Protein AF-A0A8S8YGM8-F1 (afdb_monomer)

Sequence (410 aa):
MEEAIEWVLSGGCIVYPTSTLPALGCIPDSNALDRLYEIKGRNSGAPVSLGVVSLSQASEIVHAPDDVNEILDVFPEGSLTIILRAKNEMDSRLGGNKVAVRVVSNRTAKELLSKTGPLTATSANISGQEPLLDCVEAAESLRRTEESIVGVDGVCEGGPPSTLIAWHTVCESPESLSIEVIREGKGKFGGSFVMVEEQDLKQWRDAGHVARRTLEGIKGEIVEGKEWSEVIDSAERFIRRHGGKAAFPVTISVNEMAAHYTSNTELTPPEGFEGEMIFQKGDLVKLDVGVHIKGALGDNALTVEVGNGGEHTEQIRAAREARDAAIEKMHPGTPWHVVGEAAQQASIDAGFEPIRNLSGHKMERWNLHSGVSIPMFACGPNNPGYKGEVEAGGVYAIEPFNTTGKKWDD

Secondary structure (DSSP, 8-state):
-HHHHHHHHTT--EEE--SSS-EEE--S-HHHHHHHHHHHT--TTS---EEES-HHHHTTTEE--THHHHHHHHSPTT-EEEEEEESSPPPGGGTTTEEEEEE---HHHHHHHHHH--EE-EESS-TTSPPPSBHHHHHHHH--TT---EEPS-B---SSPBEEEEETTTSS-TT---EEEEE--BS-------SS-HHHHHHHHHHHHHHHHHHHHHGGG--TT-BHHHHHHHHHHHHHHTT-EESS--EEEETT--S-----TTT-PPTT--S-SB--TT-EEEEEEEEEETTEEEEEEEEEETT--STTHHHHHHHHHHHHHHHHT--TT-BHHHHHHHHHHHHHHTT-EE-TT-EEEEEBTTBS--S-EEESS---TT-SSS-SBPPTT-EEE----EE--PPP--

Radius of gyration: 28.35 Å; Cα contacts (8 Å, |Δi|>4): 888; chains: 1; bounding box: 53×42×87 Å

pLDDT: mean 86.7, std 15.21, range [25.83, 98.31]

Foldseek 3Di:
DVVQLVQQLVLAWEWEEFQAAIFIKHPLDPSSVVVVCVLQVHDLQAAFAKEAQDVVLVVVFFDDDPCVVVVCVLFDAQQAKEWTATPAQGRVNQVGRTGIYTNGDDPLSNVSCVSNGIITGDHLAHPPDDGAFFQQVSQVRSDDPPGHYHGDGDGHPHFWHHFYWYQVLRVDDLADRDTDRPDDTPGPPPDDDPPDDPVLVVQLVLQQVLQVVLCVVLVVVQAFFDAPLVSQVSSQVSQSSSNWHFLDRKAKAKDPGFDDHDDPRPDDDPVPDDDGRGDHQQIWMKIWTWIGHQQNIHTDIAIDGHPPPPPCVLVRVLQVQLLVQLVVQLDAQRALLVSLCSSQVSQVVSQWGWDFPDFKAWGDRNRRHPQATRGVHNCDQPRPRRGDGNHPPIDIDGGTTIDNPDDDPD

Structure (mmCIF, N/CA/C/O backbone):
data_AF-A0A8S8YGM8-F1
#
_entry.id   AF-A0A8S8YGM8-F1
#
loop_
_atom_site.group_PDB
_atom_site.id
_atom_site.type_symbol
_atom_site.label_atom_id
_atom_site.label_alt_id
_atom_site.label_comp_id
_atom_site.label_asym_id
_atom_site.label_entity_id
_atom_site.label_seq_id
_atom_site.pdbx_PDB_ins_code
_atom_site.Cartn_x
_atom_site.Cartn_y
_atom_site.Cartn_z
_atom_site.occupancy
_atom_site.B_iso_or_equiv
_atom_site.auth_seq_id
_atom_site.auth_comp_id
_atom_site.auth_asym_id
_atom_site.auth_atom_id
_atom_site.pdbx_PDB_model_num
ATOM 1 N N . MET A 1 1 ? -0.311 3.018 -44.306 1.00 89.81 1 MET A N 1
ATOM 2 C CA . MET A 1 1 ? -0.786 2.450 -43.023 1.00 89.81 1 MET A CA 1
ATOM 3 C C . MET A 1 1 ? -1.552 1.153 -43.254 1.00 89.81 1 MET A C 1
ATOM 5 O O . MET A 1 1 ? -1.105 0.142 -42.744 1.00 89.81 1 MET A O 1
ATOM 9 N N . GLU A 1 2 ? -2.637 1.144 -44.037 1.00 91.81 2 GLU A N 1
ATOM 10 C CA . GLU A 1 2 ? -3.424 -0.080 -44.319 1.00 91.81 2 GLU A CA 1
ATOM 11 C C . GLU A 1 2 ? -2.582 -1.223 -44.901 1.00 91.81 2 GLU A C 1
ATOM 13 O O . GLU A 1 2 ? -2.563 -2.306 -44.331 1.00 91.81 2 GLU A O 1
ATOM 18 N N . GLU A 1 3 ? -1.775 -0.952 -45.929 1.00 91.56 3 GLU A N 1
ATOM 19 C CA . GLU A 1 3 ? -0.860 -1.946 -46.513 1.00 91.56 3 GLU A CA 1
ATOM 20 C C . GLU A 1 3 ? 0.124 -2.536 -45.483 1.00 91.56 3 GLU A C 1
ATOM 22 O O . GLU A 1 3 ? 0.378 -3.736 -45.473 1.00 91.56 3 GLU A O 1
ATOM 27 N N . ALA A 1 4 ? 0.640 -1.716 -44.561 1.00 93.12 4 ALA A N 1
ATOM 28 C CA . ALA A 1 4 ? 1.544 -2.183 -43.509 1.00 93.12 4 ALA A CA 1
ATOM 29 C C . ALA A 1 4 ? 0.827 -3.069 -42.473 1.00 93.12 4 ALA A C 1
ATOM 31 O O . ALA A 1 4 ? 1.427 -4.006 -41.949 1.00 93.12 4 ALA A O 1
ATOM 32 N N . ILE A 1 5 ? -0.450 -2.782 -42.194 1.00 96.31 5 ILE A N 1
ATOM 33 C CA . ILE A 1 5 ? -1.301 -3.589 -41.312 1.00 96.31 5 ILE A CA 1
ATOM 34 C C . ILE A 1 5 ? -1.578 -4.948 -41.956 1.00 96.31 5 ILE A C 1
ATOM 36 O O . ILE A 1 5 ? -1.365 -5.977 -41.322 1.00 96.31 5 ILE A O 1
ATOM 40 N N . GLU A 1 6 ? -2.004 -4.969 -43.218 1.00 95.81 6 GLU A N 1
ATOM 41 C CA . GLU A 1 6 ? -2.240 -6.216 -43.954 1.00 95.81 6 GLU A CA 1
ATOM 42 C C . GLU A 1 6 ? -0.959 -7.052 -44.049 1.00 95.81 6 GLU A C 1
ATOM 44 O O . GLU A 1 6 ? -0.970 -8.254 -43.774 1.00 95.81 6 GLU A O 1
ATOM 49 N N . TRP A 1 7 ? 0.167 -6.399 -44.345 1.00 95.19 7 TRP A N 1
ATOM 50 C CA . TRP A 1 7 ? 1.475 -7.039 -44.413 1.00 95.19 7 TRP A CA 1
ATOM 51 C C . TRP A 1 7 ? 1.868 -7.705 -43.090 1.00 95.19 7 TRP A C 1
ATOM 53 O O . TRP A 1 7 ? 2.193 -8.894 -43.077 1.00 95.19 7 TRP A O 1
ATOM 63 N N . VAL A 1 8 ? 1.810 -6.984 -41.963 1.00 96.31 8 VAL A N 1
ATOM 64 C CA . VAL A 1 8 ? 2.221 -7.549 -40.666 1.00 96.31 8 VAL A CA 1
ATOM 65 C C . VAL A 1 8 ? 1.270 -8.646 -40.185 1.00 96.31 8 VAL A C 1
ATOM 67 O O . VAL A 1 8 ? 1.725 -9.660 -39.659 1.00 96.31 8 VAL A O 1
ATOM 70 N N . LEU A 1 9 ? -0.038 -8.498 -40.428 1.00 96.06 9 LEU A N 1
ATOM 71 C CA . LEU A 1 9 ? -1.037 -9.515 -40.086 1.00 96.06 9 LEU A CA 1
ATOM 72 C C . LEU A 1 9 ? -0.907 -10.782 -40.942 1.00 96.06 9 LEU A C 1
ATOM 74 O O . LEU A 1 9 ? -1.276 -11.861 -40.487 1.00 96.06 9 LEU A O 1
ATOM 78 N N . SER A 1 10 ? -0.323 -10.683 -42.140 1.00 94.88 10 SER A N 1
ATOM 79 C CA . SER A 1 10 ? 0.034 -11.848 -42.965 1.00 94.88 10 SER A CA 1
ATOM 80 C C . SER A 1 10 ? 1.302 -12.588 -42.496 1.00 94.88 10 SER A C 1
ATOM 82 O O . SER A 1 10 ? 1.715 -13.565 -43.122 1.00 94.88 10 SER A O 1
ATOM 84 N N . GLY A 1 11 ? 1.928 -12.141 -41.398 1.00 93.88 11 GLY A N 1
ATOM 85 C CA . GLY A 1 11 ? 3.174 -12.697 -40.856 1.00 93.88 11 GLY A CA 1
ATOM 86 C C . GLY A 1 11 ? 4.445 -12.009 -41.366 1.00 93.88 11 GLY A C 1
ATOM 87 O O . GLY A 1 11 ? 5.547 -12.515 -41.148 1.00 93.88 11 GLY A O 1
ATOM 88 N N . GLY A 1 12 ? 4.316 -10.874 -42.058 1.00 94.62 12 GLY A N 1
ATOM 89 C CA . GLY A 1 12 ? 5.445 -10.049 -42.477 1.00 94.62 12 GLY A CA 1
ATOM 90 C C . GLY A 1 12 ? 6.077 -9.260 -41.324 1.00 94.62 12 GLY A C 1
ATOM 91 O O . GLY A 1 12 ? 5.456 -9.027 -40.287 1.00 94.62 12 GLY A O 1
ATOM 92 N N . CYS A 1 13 ? 7.318 -8.807 -41.518 1.00 95.44 13 CYS A N 1
ATOM 93 C CA . CYS A 1 13 ? 7.984 -7.889 -40.593 1.00 95.44 13 CYS A CA 1
ATOM 94 C C . CYS A 1 13 ? 7.835 -6.435 -41.053 1.00 95.44 13 CYS A C 1
ATOM 96 O O . CYS A 1 13 ? 7.919 -6.130 -42.248 1.00 95.44 13 CYS A O 1
ATOM 98 N N . ILE A 1 14 ? 7.664 -5.536 -40.088 1.00 96.75 14 ILE A N 1
ATOM 99 C CA . ILE A 1 14 ? 7.565 -4.091 -40.296 1.00 96.75 14 ILE A CA 1
ATOM 100 C C . ILE A 1 14 ? 8.553 -3.341 -39.414 1.00 96.75 14 ILE A C 1
ATOM 102 O O . ILE A 1 14 ? 8.917 -3.818 -38.343 1.00 96.75 14 ILE A O 1
ATOM 106 N N . VAL A 1 15 ? 8.939 -2.138 -39.823 1.00 96.81 15 VAL A N 1
ATOM 107 C CA . VAL A 1 15 ? 9.600 -1.175 -38.938 1.00 96.81 15 VAL A CA 1
ATOM 108 C C . VAL A 1 15 ? 8.622 -0.062 -38.605 1.00 96.81 15 VAL A C 1
ATOM 110 O O . VAL A 1 15 ? 8.009 0.498 -39.507 1.00 96.81 15 VAL A O 1
ATOM 113 N N . TYR A 1 16 ? 8.458 0.257 -37.325 1.00 96.88 16 TYR A N 1
ATOM 114 C CA . TYR A 1 16 ? 7.513 1.276 -36.870 1.00 96.88 16 TYR A CA 1
ATOM 115 C C . TYR A 1 16 ? 8.116 2.175 -35.781 1.00 96.88 16 TYR A C 1
ATOM 117 O O . TYR A 1 16 ? 9.011 1.744 -35.043 1.00 96.88 16 TYR A O 1
ATOM 125 N N . PRO A 1 17 ? 7.658 3.434 -35.658 1.00 94.44 17 PRO A N 1
ATOM 126 C CA . PRO A 1 17 ? 8.298 4.395 -34.767 1.00 94.44 17 PRO A CA 1
ATOM 127 C C . PRO A 1 17 ? 8.014 4.095 -33.292 1.00 94.44 17 PRO A C 1
ATOM 129 O O . PRO A 1 17 ? 6.916 3.687 -32.922 1.00 94.44 17 PRO A O 1
ATOM 132 N N . THR A 1 18 ? 8.978 4.367 -32.411 1.00 91.19 18 THR A N 1
ATOM 133 C CA . THR A 1 18 ? 8.754 4.406 -30.953 1.00 91.19 18 THR A CA 1
ATOM 134 C C . THR A 1 18 ? 9.202 5.751 -30.378 1.00 91.19 18 THR A C 1
ATOM 136 O O . THR A 1 18 ? 9.617 6.642 -31.113 1.00 91.19 18 THR A O 1
ATOM 139 N N . SER A 1 19 ? 9.120 5.937 -29.058 1.00 85.88 19 SER A N 1
ATOM 140 C CA . SER A 1 19 ? 9.593 7.170 -28.404 1.00 85.88 19 SER A CA 1
ATOM 141 C C . SER A 1 19 ? 11.115 7.314 -28.343 1.00 85.88 19 SER A C 1
ATOM 143 O O . SER A 1 19 ? 11.615 8.326 -27.851 1.00 85.88 19 SER A O 1
ATOM 145 N N . THR A 1 20 ? 11.862 6.298 -28.777 1.00 86.06 20 THR A N 1
ATOM 146 C CA . THR A 1 20 ? 13.330 6.279 -28.730 1.00 86.06 20 THR A CA 1
ATOM 147 C C . THR A 1 20 ? 13.909 5.956 -30.094 1.00 86.06 20 THR A C 1
ATOM 149 O O . THR A 1 20 ? 14.474 6.823 -30.747 1.00 86.06 20 THR A O 1
ATOM 152 N N . LEU A 1 21 ? 13.744 4.713 -30.534 1.00 90.44 21 LEU A N 1
ATOM 153 C CA . LEU A 1 21 ? 14.335 4.169 -31.752 1.00 90.44 21 LEU A CA 1
ATOM 154 C C . LEU A 1 21 ? 13.267 3.411 -32.546 1.00 90.44 21 LEU A C 1
ATOM 156 O O . LEU A 1 21 ? 12.354 2.858 -31.919 1.00 90.44 21 LEU A O 1
ATOM 160 N N . PRO A 1 22 ? 13.370 3.328 -33.882 1.00 94.00 22 PRO A N 1
ATOM 161 C CA . PRO A 1 22 ? 12.475 2.493 -34.669 1.00 94.00 22 PRO A CA 1
ATOM 162 C C . PRO A 1 22 ? 12.499 1.049 -34.167 1.00 94.00 22 PRO A C 1
ATOM 164 O O . PRO A 1 22 ? 13.549 0.533 -33.766 1.00 94.00 22 PRO A O 1
ATOM 167 N N . ALA A 1 23 ? 11.336 0.409 -34.154 1.00 94.25 23 ALA A N 1
ATOM 168 C CA . ALA A 1 23 ? 11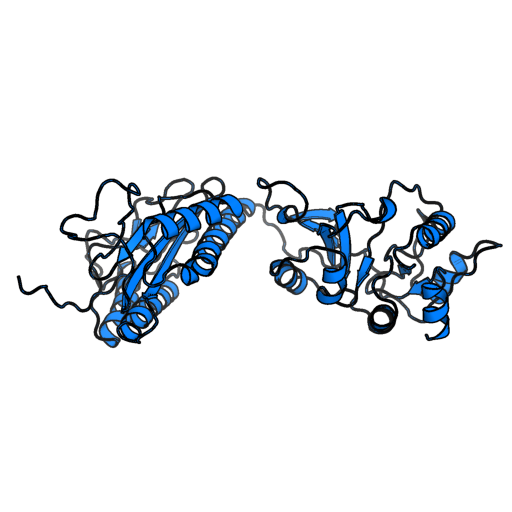.171 -0.965 -33.719 1.00 94.25 23 ALA A CA 1
ATOM 169 C C . ALA A 1 23 ? 10.897 -1.885 -34.909 1.00 94.25 23 ALA A C 1
ATOM 171 O O . ALA A 1 23 ? 10.054 -1.575 -35.742 1.00 94.25 23 ALA A O 1
ATOM 172 N N . LEU A 1 24 ? 11.586 -3.024 -34.961 1.00 94.81 24 LEU A N 1
ATOM 173 C CA . LEU A 1 24 ? 11.258 -4.141 -35.835 1.00 94.81 24 LEU A CA 1
ATOM 174 C C . LEU A 1 24 ? 10.151 -4.975 -35.174 1.00 94.81 24 LEU A C 1
ATOM 176 O O . LEU A 1 24 ? 10.328 -5.524 -34.078 1.00 94.81 24 LEU A O 1
ATOM 180 N N . GLY A 1 25 ? 9.015 -5.038 -35.858 1.00 96.00 25 GLY A N 1
ATOM 181 C CA . GLY A 1 25 ? 7.771 -5.636 -35.406 1.00 96.00 25 GLY A CA 1
ATOM 182 C C . GLY A 1 25 ? 7.298 -6.777 -36.287 1.00 96.00 25 GLY A C 1
ATOM 183 O O . GLY A 1 25 ? 7.313 -6.679 -37.511 1.00 96.00 25 GLY A O 1
ATOM 184 N N . CYS A 1 26 ? 6.819 -7.836 -35.653 1.00 96.81 26 CYS A N 1
ATOM 185 C CA . CYS A 1 26 ? 5.967 -8.850 -36.251 1.00 96.81 26 CYS A CA 1
ATOM 186 C C . CYS A 1 26 ? 4.879 -9.251 -35.246 1.00 96.81 26 CYS A C 1
ATOM 188 O O . CYS A 1 26 ? 4.972 -8.927 -34.055 1.00 96.81 26 CYS A O 1
ATOM 190 N N . ILE A 1 27 ? 3.846 -9.948 -35.719 1.00 97.31 27 ILE A N 1
ATOM 191 C CA . ILE A 1 27 ? 2.862 -10.577 -34.829 1.00 97.31 27 ILE A CA 1
ATOM 192 C C . ILE A 1 27 ? 3.550 -11.617 -33.921 1.00 97.31 27 ILE A C 1
ATOM 194 O O . ILE A 1 27 ? 4.568 -12.187 -34.328 1.00 97.31 27 ILE A O 1
ATOM 198 N N . PRO A 1 28 ? 3.039 -11.873 -32.701 1.00 95.62 28 PRO A N 1
ATOM 199 C CA . PRO A 1 28 ? 3.624 -12.817 -31.743 1.00 95.62 28 PRO A CA 1
ATOM 200 C C . PRO A 1 28 ? 3.342 -14.284 -32.128 1.00 95.62 28 PRO A C 1
ATOM 202 O O . PRO A 1 28 ? 2.817 -15.056 -31.332 1.00 95.62 28 PRO A O 1
ATOM 205 N N . ASP A 1 29 ? 3.683 -14.651 -33.364 1.00 95.25 29 ASP A N 1
ATOM 206 C CA . ASP A 1 29 ? 3.552 -15.984 -33.959 1.00 95.25 29 ASP A CA 1
ATOM 207 C C . ASP A 1 29 ? 4.935 -16.573 -34.263 1.00 95.25 29 ASP A C 1
ATOM 209 O O . ASP A 1 29 ? 5.849 -15.856 -34.678 1.00 95.25 29 ASP A O 1
ATOM 213 N N . SER A 1 30 ? 5.096 -17.887 -34.098 1.00 94.88 30 SER A N 1
ATOM 214 C CA . SER A 1 30 ? 6.394 -18.549 -34.259 1.00 94.88 30 SER A CA 1
ATOM 215 C C . SER A 1 30 ? 6.986 -18.423 -35.668 1.00 94.88 30 SER A C 1
ATOM 217 O O . SER A 1 30 ? 8.198 -18.233 -35.769 1.00 94.88 30 SER A O 1
ATOM 219 N N . ASN A 1 31 ? 6.178 -18.450 -36.737 1.00 94.44 31 ASN A N 1
ATOM 220 C CA . ASN A 1 31 ? 6.687 -18.305 -38.110 1.00 94.44 31 ASN A CA 1
ATOM 221 C C . ASN A 1 31 ? 7.112 -16.861 -38.401 1.00 94.44 31 ASN A C 1
ATOM 223 O O . ASN A 1 31 ? 8.087 -16.613 -39.109 1.00 94.44 31 ASN A O 1
ATOM 227 N N . ALA A 1 32 ? 6.375 -15.891 -37.858 1.00 94.94 32 ALA A N 1
ATOM 228 C CA . ALA A 1 32 ? 6.726 -14.481 -37.975 1.00 94.94 32 ALA A CA 1
ATOM 229 C C . ALA A 1 32 ? 8.015 -14.165 -37.189 1.00 94.94 32 ALA A C 1
ATOM 231 O O . ALA A 1 32 ? 8.872 -13.411 -37.655 1.00 94.94 32 ALA A O 1
ATOM 232 N N . LEU A 1 33 ? 8.192 -14.804 -36.027 1.00 94.44 33 LEU A N 1
ATOM 233 C CA . LEU A 1 33 ? 9.413 -14.722 -35.228 1.00 94.44 33 LEU A CA 1
ATOM 234 C C . LEU A 1 33 ? 10.621 -15.363 -35.923 1.00 94.44 33 LEU A C 1
ATOM 236 O O . LEU A 1 33 ? 11.727 -14.854 -35.752 1.00 94.44 33 LEU A O 1
ATOM 240 N N . ASP A 1 34 ? 10.445 -16.438 -36.700 1.00 92.12 34 ASP A N 1
ATOM 241 C CA . ASP A 1 34 ? 11.540 -17.033 -37.484 1.00 92.12 34 ASP A CA 1
ATOM 242 C C . ASP A 1 34 ? 12.151 -15.989 -38.424 1.00 92.12 34 ASP A C 1
ATOM 244 O O . ASP A 1 34 ? 13.351 -15.713 -38.345 1.00 92.12 34 ASP A O 1
ATOM 248 N N . ARG A 1 35 ? 11.297 -15.313 -39.201 1.00 91.25 35 ARG A N 1
ATOM 249 C CA . ARG A 1 35 ? 11.698 -14.229 -40.112 1.00 91.25 35 ARG A CA 1
ATOM 250 C C . ARG A 1 35 ? 12.356 -13.075 -39.364 1.00 91.25 35 ARG A C 1
ATOM 252 O O . ARG A 1 35 ? 13.436 -12.623 -39.727 1.00 91.25 35 ARG A O 1
ATOM 259 N N . LEU A 1 36 ? 11.752 -12.616 -38.263 1.00 92.06 36 LEU A N 1
ATOM 260 C CA . LEU A 1 36 ? 12.310 -11.512 -37.475 1.00 92.06 36 LEU A CA 1
ATOM 261 C C . LEU A 1 36 ? 13.731 -11.815 -36.976 1.00 92.06 36 LEU A C 1
ATOM 263 O O . LEU A 1 36 ? 14.598 -10.936 -37.008 1.00 92.06 36 LEU A O 1
ATOM 267 N N . TYR A 1 37 ? 13.979 -13.035 -36.492 1.00 90.31 37 TYR A N 1
ATOM 268 C CA . TYR A 1 37 ? 15.292 -13.436 -35.981 1.00 90.31 37 TYR A CA 1
ATOM 269 C C . TYR A 1 37 ? 16.316 -13.653 -37.101 1.00 90.31 37 TYR A C 1
ATOM 271 O O . TYR A 1 37 ? 17.492 -13.324 -36.904 1.00 90.31 37 TYR A O 1
ATOM 279 N N . GLU A 1 38 ? 15.876 -14.132 -38.266 1.00 88.69 38 GLU A N 1
ATOM 280 C CA . GLU A 1 38 ? 16.694 -14.258 -39.474 1.00 88.69 38 GLU A CA 1
ATOM 281 C C . GLU A 1 38 ? 17.161 -12.888 -39.990 1.00 88.69 38 GLU A C 1
ATOM 283 O O . GLU A 1 38 ? 18.373 -12.665 -40.124 1.00 88.69 38 GLU A O 1
ATOM 288 N N . ILE A 1 39 ? 16.234 -11.932 -40.140 1.00 87.81 39 ILE A N 1
ATOM 289 C CA . ILE A 1 39 ? 16.518 -10.528 -40.491 1.00 87.81 39 ILE A CA 1
ATOM 290 C C . ILE A 1 39 ? 17.568 -9.946 -39.540 1.00 87.81 39 ILE A C 1
ATOM 292 O O . ILE A 1 39 ? 18.541 -9.309 -39.951 1.00 87.81 39 ILE A O 1
ATOM 296 N N . LYS A 1 40 ? 17.384 -10.175 -38.237 1.00 82.38 40 LYS A N 1
ATOM 297 C CA . LYS A 1 40 ? 18.247 -9.640 -37.180 1.00 82.38 40 LYS A CA 1
ATOM 298 C C . LYS A 1 40 ? 19.622 -10.298 -37.094 1.00 82.38 40 LYS A C 1
ATOM 300 O O . LYS A 1 40 ? 20.504 -9.730 -36.442 1.00 82.38 40 LYS A O 1
ATOM 305 N N . GLY A 1 41 ? 19.794 -11.489 -37.670 1.00 78.56 41 GLY A N 1
ATOM 306 C CA . GLY A 1 41 ? 20.980 -12.320 -37.465 1.00 78.56 41 GLY A CA 1
ATOM 307 C C . GLY A 1 41 ? 21.229 -12.629 -35.984 1.00 78.56 41 GLY A C 1
ATOM 308 O O . GLY A 1 41 ? 22.377 -12.637 -35.538 1.00 78.56 41 GLY A O 1
ATOM 309 N N . ARG A 1 42 ? 20.160 -12.798 -35.192 1.00 72.75 42 ARG A N 1
ATOM 310 C CA . ARG A 1 42 ? 20.235 -12.949 -33.730 1.00 72.75 42 ARG A CA 1
ATOM 311 C C . ARG A 1 42 ? 20.040 -14.407 -33.321 1.00 72.75 42 ARG A C 1
ATOM 313 O O . ARG A 1 42 ? 19.235 -15.122 -33.901 1.00 72.75 42 ARG A O 1
ATOM 320 N N . ASN A 1 43 ? 20.733 -14.831 -32.265 1.00 75.19 43 ASN A N 1
ATOM 321 C CA . ASN A 1 43 ? 20.468 -16.119 -31.624 1.00 75.19 43 ASN A CA 1
ATOM 322 C C . ASN A 1 43 ? 19.072 -16.116 -30.964 1.00 75.19 43 ASN A C 1
ATOM 324 O O . ASN A 1 43 ? 18.693 -15.132 -30.325 1.00 75.19 43 ASN A O 1
ATOM 328 N N . SER A 1 44 ? 18.342 -17.229 -31.067 1.00 73.31 44 SER A N 1
ATOM 329 C CA . SER A 1 44 ? 17.024 -17.444 -30.455 1.00 73.31 44 SER A CA 1
ATOM 330 C C . SER A 1 44 ? 17.019 -17.281 -28.930 1.00 73.31 44 SER A C 1
ATOM 332 O O . SER A 1 44 ? 15.997 -16.912 -28.362 1.00 73.31 44 SER A O 1
ATOM 334 N N . GLY A 1 45 ? 18.166 -17.453 -28.263 1.00 70.50 45 GLY A N 1
ATOM 335 C CA . GLY A 1 45 ? 18.309 -17.286 -26.809 1.00 70.50 45 GLY A CA 1
ATOM 336 C C . GLY A 1 45 ? 18.204 -15.847 -26.280 1.00 70.50 45 GLY A C 1
ATOM 337 O O . GLY A 1 45 ? 18.470 -15.614 -25.105 1.00 70.50 45 GLY A O 1
ATOM 338 N N . ALA A 1 46 ? 17.869 -14.870 -27.122 1.00 80.06 46 ALA A N 1
ATOM 339 C CA . ALA A 1 46 ? 17.831 -13.464 -26.752 1.00 80.06 46 ALA A CA 1
ATOM 340 C C . ALA A 1 46 ? 16.425 -12.885 -27.002 1.00 80.06 46 ALA A C 1
ATOM 342 O O . ALA A 1 46 ? 16.151 -12.446 -28.125 1.00 80.06 46 ALA A O 1
ATOM 343 N N . PRO A 1 47 ? 15.534 -12.890 -25.989 1.00 88.81 47 PRO A N 1
ATOM 344 C CA . PRO A 1 47 ? 14.130 -12.533 -26.167 1.00 88.81 47 PRO A CA 1
ATOM 345 C C . PRO A 1 47 ? 13.893 -11.101 -26.667 1.00 88.81 47 PRO A C 1
ATOM 347 O O . PRO A 1 47 ? 14.757 -10.216 -26.547 1.00 88.81 47 PRO A O 1
ATOM 350 N N . VAL A 1 48 ? 12.707 -10.871 -27.230 1.00 92.56 48 VAL A N 1
ATOM 351 C CA . VAL A 1 48 ? 12.210 -9.555 -27.655 1.00 92.56 48 VAL A CA 1
ATOM 352 C C . VAL A 1 48 ? 10.955 -9.165 -26.876 1.00 92.56 48 VAL A C 1
ATOM 354 O O . VAL A 1 48 ? 10.160 -10.014 -26.484 1.00 92.56 48 VAL A O 1
ATOM 357 N N . SER A 1 49 ? 10.786 -7.865 -26.632 1.00 94.56 49 SER A N 1
ATOM 358 C CA . SER A 1 49 ? 9.592 -7.319 -25.980 1.00 94.56 49 SER A CA 1
ATOM 359 C C . SER A 1 49 ? 8.418 -7.190 -26.944 1.00 94.56 49 SER A C 1
ATOM 361 O O . SER A 1 49 ? 8.618 -7.167 -28.156 1.00 94.56 49 SER A O 1
ATOM 363 N N . LEU A 1 50 ? 7.215 -7.017 -26.404 1.00 96.88 50 LEU A N 1
ATOM 364 C CA . LEU A 1 50 ? 5.999 -6.668 -27.130 1.00 96.88 50 LEU A CA 1
ATOM 365 C C . LEU A 1 50 ? 5.634 -5.200 -26.885 1.00 96.88 50 LEU A C 1
ATOM 367 O O . LEU A 1 50 ? 5.590 -4.740 -25.745 1.00 96.88 50 LEU A O 1
ATOM 371 N N . GLY A 1 51 ? 5.381 -4.462 -27.959 1.00 96.62 51 GLY A N 1
ATOM 372 C CA . GLY A 1 51 ? 4.763 -3.146 -27.934 1.00 96.62 51 GLY A CA 1
ATOM 373 C C . GLY A 1 51 ? 3.245 -3.275 -27.862 1.00 96.62 51 GLY A C 1
ATOM 374 O O . GLY A 1 51 ? 2.653 -4.032 -28.629 1.00 96.62 51 GLY A O 1
ATOM 375 N N . VAL A 1 52 ? 2.622 -2.517 -26.963 1.00 96.19 52 VAL A N 1
ATOM 376 C CA . VAL A 1 52 ? 1.165 -2.474 -26.765 1.00 96.19 52 VAL A CA 1
ATOM 377 C C . VAL A 1 52 ? 0.671 -1.033 -26.691 1.00 96.19 52 VAL A C 1
ATOM 379 O O . VAL A 1 52 ? 1.421 -0.131 -26.316 1.00 96.19 52 VAL A O 1
ATOM 382 N N . VAL A 1 53 ? -0.602 -0.806 -27.009 1.00 95.69 53 VAL A N 1
ATOM 383 C CA . VAL A 1 53 ? -1.238 0.515 -26.880 1.00 95.69 53 VAL A CA 1
ATOM 384 C C . VAL A 1 53 ? -1.593 0.857 -25.429 1.00 95.69 53 VAL A C 1
ATOM 386 O O . VAL A 1 53 ? -1.634 2.029 -25.066 1.00 95.69 53 VAL A O 1
ATOM 389 N N . SER A 1 54 ? -1.849 -0.152 -24.592 1.00 92.81 54 SER A N 1
ATOM 390 C CA . SER A 1 54 ? -2.234 0.011 -23.187 1.00 92.81 54 SER A CA 1
ATOM 391 C C . SER A 1 54 ? -1.978 -1.267 -22.385 1.00 92.81 54 SER A C 1
ATOM 393 O O . SER A 1 54 ? -1.822 -2.352 -22.955 1.00 92.81 54 SER A O 1
ATOM 395 N N . LEU A 1 55 ? -1.996 -1.164 -21.051 1.00 89.19 55 LEU A N 1
ATOM 396 C CA . LEU A 1 55 ? -1.992 -2.349 -20.187 1.00 89.19 55 LEU A CA 1
ATOM 397 C C . LEU A 1 55 ? -3.248 -3.205 -20.355 1.00 89.19 55 LEU A C 1
ATOM 399 O O . LEU A 1 55 ? -3.169 -4.419 -20.210 1.00 89.19 55 LEU A O 1
ATOM 403 N N . SER A 1 56 ? -4.386 -2.606 -20.715 1.00 91.50 56 SER A N 1
ATOM 404 C CA . SER A 1 56 ? -5.599 -3.367 -21.025 1.00 91.50 56 SER A CA 1
ATOM 405 C C . SER A 1 56 ? -5.371 -4.297 -22.222 1.00 91.50 56 SER A C 1
ATOM 407 O O . SER A 1 56 ? -5.678 -5.480 -22.121 1.00 91.50 56 SER A O 1
ATOM 409 N N . GLN A 1 57 ? -4.716 -3.824 -23.289 1.00 94.12 57 GLN A N 1
ATOM 410 C CA . GLN A 1 57 ? -4.332 -4.684 -24.415 1.00 94.12 57 GLN A CA 1
ATOM 411 C C . GLN A 1 57 ? -3.301 -5.748 -24.000 1.00 94.12 57 GLN A C 1
ATOM 413 O O . GLN A 1 57 ? -3.400 -6.902 -24.403 1.00 94.12 57 GLN A O 1
ATOM 418 N N . ALA A 1 58 ? -2.327 -5.394 -23.154 1.00 92.38 58 ALA A N 1
ATOM 419 C CA . ALA A 1 58 ? -1.376 -6.373 -22.621 1.00 92.38 58 ALA A CA 1
ATOM 420 C C . ALA A 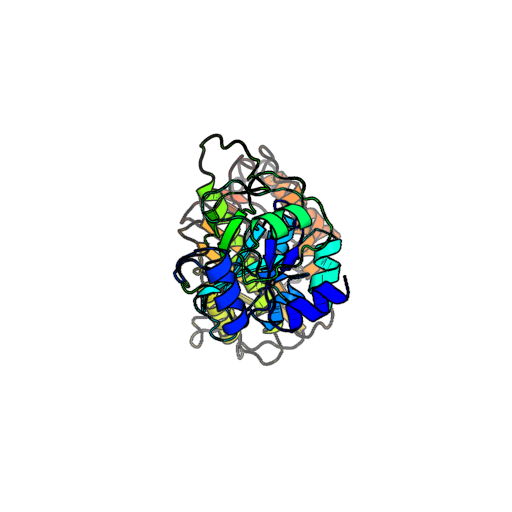1 58 ? -2.057 -7.448 -21.761 1.00 92.38 58 ALA A C 1
ATOM 422 O O . ALA A 1 58 ? -1.629 -8.600 -21.755 1.00 92.38 58 ALA A O 1
ATOM 423 N N . SER A 1 59 ? -3.126 -7.095 -21.048 1.00 90.94 59 SER A N 1
ATOM 424 C CA . SER A 1 59 ? -3.816 -8.005 -20.137 1.00 90.94 59 SER A CA 1
ATOM 425 C C . SER A 1 59 ? -4.427 -9.217 -20.844 1.00 90.94 59 SER A C 1
ATOM 427 O O . SER A 1 59 ? -4.742 -10.201 -20.188 1.00 90.94 59 SER A O 1
ATOM 429 N N . GLU A 1 60 ? -4.563 -9.209 -22.170 1.00 91.81 60 GLU A N 1
ATOM 430 C CA . GLU A 1 60 ? -4.987 -10.380 -22.944 1.00 91.81 60 GLU A CA 1
ATOM 431 C C . GLU A 1 60 ? -3.925 -11.494 -22.948 1.00 91.81 60 GLU A C 1
ATOM 433 O O . GLU A 1 60 ? -4.277 -12.673 -22.938 1.00 91.81 60 GLU A O 1
ATOM 438 N N . ILE A 1 61 ? -2.638 -11.132 -22.878 1.00 92.31 61 ILE A N 1
ATOM 439 C CA . ILE A 1 61 ? -1.489 -12.050 -22.977 1.00 92.31 61 ILE A CA 1
ATOM 440 C C . ILE A 1 61 ? -0.739 -12.247 -21.652 1.00 92.31 61 ILE A C 1
ATOM 442 O O . ILE A 1 61 ? -0.151 -13.306 -21.425 1.00 92.31 61 ILE A O 1
ATOM 446 N N . VAL A 1 62 ? -0.764 -11.257 -20.756 1.00 92.06 62 VAL A N 1
ATOM 447 C CA . VAL A 1 62 ? -0.043 -11.283 -19.475 1.00 92.06 62 VAL A CA 1
ATOM 448 C C . VAL A 1 62 ? -0.964 -11.003 -18.289 1.00 92.06 62 VAL A C 1
ATOM 450 O O . VAL A 1 62 ? -2.025 -10.394 -18.418 1.00 92.06 62 VAL A O 1
ATOM 453 N N . HIS A 1 63 ? -0.549 -11.436 -17.103 1.00 86.56 63 HIS A N 1
ATOM 454 C CA . HIS A 1 63 ? -1.114 -10.968 -15.844 1.00 86.56 63 HIS A CA 1
ATOM 455 C C . HIS A 1 63 ? -0.553 -9.575 -15.535 1.00 86.56 63 HIS A C 1
ATOM 457 O O . HIS A 1 63 ? 0.630 -9.435 -15.225 1.00 86.56 63 HIS A O 1
ATOM 463 N N . ALA A 1 64 ? -1.406 -8.554 -15.627 1.00 81.00 64 ALA A N 1
ATOM 464 C CA . ALA A 1 64 ? -1.081 -7.168 -15.302 1.00 81.00 64 ALA A CA 1
ATOM 465 C C . ALA A 1 64 ? -1.790 -6.771 -13.992 1.00 81.00 64 ALA A C 1
ATOM 467 O O . ALA A 1 64 ? -2.996 -6.528 -14.028 1.00 81.00 64 ALA A O 1
ATOM 468 N N . PRO A 1 65 ? -1.098 -6.778 -12.838 1.00 71.69 65 PRO A N 1
ATOM 469 C CA . PRO A 1 65 ? -1.680 -6.303 -11.585 1.00 71.69 65 PRO A CA 1
ATOM 470 C C . PRO A 1 65 ? -1.919 -4.783 -11.589 1.00 71.69 65 PRO A C 1
ATOM 472 O O . PRO A 1 65 ? -1.297 -4.045 -12.354 1.00 71.69 65 PRO A O 1
ATOM 475 N N . ASP A 1 66 ? -2.838 -4.324 -10.734 1.00 67.50 66 ASP A N 1
ATOM 476 C CA . ASP A 1 66 ? -3.300 -2.926 -10.714 1.00 67.50 66 ASP A CA 1
ATOM 477 C C . ASP A 1 66 ? -2.173 -1.927 -10.402 1.00 67.50 66 ASP A C 1
ATOM 479 O O . ASP A 1 66 ? -2.154 -0.822 -10.947 1.00 67.50 66 ASP A O 1
ATOM 483 N N . ASP A 1 67 ? -1.194 -2.354 -9.598 1.00 65.94 67 ASP A N 1
ATOM 484 C CA . ASP A 1 67 ? -0.017 -1.576 -9.193 1.00 65.94 67 ASP A CA 1
ATOM 485 C C . ASP A 1 67 ? 0.945 -1.252 -10.351 1.00 65.94 67 ASP A C 1
ATOM 487 O O . ASP A 1 67 ? 1.743 -0.320 -10.256 1.00 65.94 67 ASP A O 1
ATOM 491 N N . VAL A 1 68 ? 0.847 -1.954 -11.485 1.00 73.19 68 VAL A N 1
ATOM 492 C CA . VAL A 1 68 ? 1.659 -1.660 -12.677 1.00 73.19 68 VAL A CA 1
ATOM 493 C C . VAL A 1 68 ? 1.293 -0.298 -13.277 1.00 73.19 68 VAL A C 1
ATOM 495 O O . VAL A 1 68 ? 2.172 0.370 -13.824 1.00 73.19 68 VAL A O 1
ATOM 498 N N . ASN A 1 69 ? 0.034 0.145 -13.152 1.00 72.56 69 ASN A N 1
ATOM 499 C CA . ASN A 1 69 ? -0.372 1.480 -13.610 1.00 72.56 69 ASN A CA 1
ATOM 500 C C . ASN A 1 69 ? 0.365 2.575 -12.832 1.00 72.56 69 ASN A C 1
ATOM 502 O O . ASN A 1 69 ? 0.937 3.474 -13.441 1.00 72.56 69 ASN A O 1
ATOM 506 N N . GLU A 1 70 ? 0.439 2.442 -11.504 1.00 69.12 70 GLU A N 1
ATOM 507 C CA . GLU A 1 70 ? 1.117 3.413 -10.638 1.00 69.12 70 GLU A CA 1
ATOM 508 C C . GLU A 1 70 ? 2.607 3.538 -10.991 1.00 69.12 70 GLU A C 1
ATOM 510 O O . GLU A 1 70 ? 3.161 4.634 -10.983 1.00 69.12 70 GLU A O 1
ATOM 515 N N . ILE A 1 71 ? 3.263 2.429 -11.359 1.00 71.31 71 ILE A N 1
ATOM 516 C CA . ILE A 1 71 ? 4.661 2.448 -11.812 1.00 71.31 71 ILE A CA 1
ATOM 517 C C . ILE A 1 71 ? 4.787 3.172 -13.153 1.00 71.31 71 ILE A C 1
ATOM 519 O O . ILE A 1 71 ? 5.698 3.981 -13.317 1.00 71.31 71 ILE A O 1
ATOM 523 N N . LEU A 1 72 ? 3.910 2.887 -14.120 1.00 75.38 72 LEU A N 1
ATOM 524 C CA . LEU A 1 72 ? 3.961 3.537 -15.433 1.00 75.38 72 LEU A CA 1
ATOM 525 C C . LEU A 1 72 ? 3.789 5.054 -15.329 1.00 75.38 72 LEU A C 1
ATOM 527 O O . LEU A 1 72 ? 4.487 5.766 -16.046 1.00 75.38 72 LEU A O 1
ATOM 531 N N . ASP A 1 73 ? 2.945 5.533 -14.414 1.00 72.62 73 ASP A N 1
ATOM 532 C CA . ASP A 1 73 ? 2.683 6.962 -14.205 1.00 72.62 73 ASP A CA 1
ATOM 533 C C . ASP A 1 73 ? 3.910 7.740 -13.695 1.00 72.62 73 ASP A C 1
ATOM 535 O O . ASP A 1 73 ? 4.011 8.953 -13.891 1.00 72.62 73 ASP A O 1
ATOM 539 N N . VAL A 1 74 ? 4.883 7.057 -13.080 1.00 73.25 74 VAL A N 1
ATOM 540 C CA . VAL A 1 74 ? 6.146 7.669 -12.625 1.00 73.25 74 VAL A CA 1
ATOM 541 C C . VAL A 1 74 ? 7.128 7.887 -13.784 1.00 73.25 74 VAL A C 1
ATOM 543 O O . VAL A 1 74 ? 8.010 8.746 -13.701 1.00 73.25 74 VAL A O 1
ATOM 546 N N . PHE A 1 75 ? 6.999 7.132 -14.878 1.00 75.94 75 PHE A N 1
ATOM 547 C CA . PHE A 1 75 ? 7.912 7.201 -16.018 1.00 75.94 75 PHE A CA 1
ATOM 548 C C . PHE A 1 75 ? 7.309 8.004 -17.176 1.00 75.94 75 PHE A C 1
ATOM 550 O O . PHE A 1 75 ? 6.118 7.903 -17.460 1.00 75.94 75 PHE A O 1
ATOM 557 N N . PRO A 1 76 ? 8.128 8.749 -17.946 1.00 81.44 76 PRO A N 1
ATOM 558 C CA . PRO A 1 76 ? 7.670 9.328 -19.202 1.00 81.44 76 PRO A CA 1
ATOM 559 C C . PRO A 1 76 ? 7.059 8.260 -20.118 1.00 81.44 76 PRO A C 1
ATOM 561 O O . PRO A 1 76 ? 7.607 7.161 -20.264 1.00 81.44 76 PRO A O 1
ATOM 564 N N . GLU A 1 77 ? 5.950 8.584 -20.775 1.00 81.50 77 GLU A N 1
ATOM 565 C CA . GLU A 1 77 ? 5.205 7.612 -21.571 1.00 81.50 77 GLU A CA 1
ATOM 566 C C . GLU A 1 77 ? 6.090 6.955 -22.652 1.00 81.50 77 GLU A C 1
ATOM 568 O O . GLU A 1 77 ? 6.805 7.611 -23.420 1.00 81.50 77 GLU A O 1
ATOM 573 N N . GLY A 1 78 ? 6.060 5.623 -22.721 1.00 83.62 78 GLY A N 1
ATOM 574 C CA . GLY A 1 78 ? 6.869 4.844 -23.658 1.00 83.62 78 GLY A CA 1
ATOM 575 C C . GLY A 1 78 ? 8.346 4.697 -23.302 1.00 83.62 78 GLY A C 1
ATOM 576 O O . GLY A 1 78 ? 9.089 4.119 -24.100 1.00 83.62 78 GLY A O 1
ATOM 577 N N . SER A 1 79 ? 8.792 5.185 -22.144 1.00 85.81 79 SER A N 1
ATOM 578 C CA . SER A 1 79 ? 10.184 5.054 -21.690 1.00 85.81 79 SER A CA 1
ATOM 579 C C . SER A 1 79 ? 10.468 3.777 -20.886 1.00 85.81 79 SER A C 1
ATOM 581 O O . SER A 1 79 ? 11.630 3.395 -20.758 1.00 85.81 79 SER A O 1
ATOM 583 N N . LEU A 1 80 ? 9.430 3.066 -20.432 1.00 87.44 80 LEU A N 1
ATOM 584 C CA . LEU A 1 80 ? 9.544 1.860 -19.608 1.00 87.44 80 LEU A CA 1
ATOM 585 C C . LEU A 1 80 ? 9.125 0.588 -20.364 1.00 87.44 80 LEU A C 1
ATOM 587 O O . LEU A 1 80 ? 8.199 0.585 -21.174 1.00 87.44 80 LEU A O 1
ATOM 591 N N . THR A 1 81 ? 9.820 -0.514 -20.102 1.00 91.00 81 THR A N 1
ATOM 592 C CA . THR A 1 81 ? 9.478 -1.876 -20.526 1.00 91.00 81 THR A CA 1
ATOM 593 C C . THR A 1 81 ? 9.487 -2.777 -19.295 1.00 91.00 81 THR A C 1
ATOM 595 O O . THR A 1 81 ? 10.467 -2.791 -18.554 1.00 91.00 81 THR A O 1
ATOM 598 N N . ILE A 1 82 ? 8.403 -3.515 -19.066 1.00 89.56 82 ILE A N 1
ATOM 599 C CA . ILE A 1 82 ? 8.160 -4.272 -17.832 1.00 89.56 82 ILE A CA 1
ATOM 600 C C . ILE A 1 82 ? 8.022 -5.753 -18.166 1.00 89.56 82 ILE A C 1
ATOM 602 O O . ILE A 1 82 ? 7.247 -6.115 -19.048 1.00 89.56 82 ILE A O 1
ATOM 606 N N . ILE A 1 83 ? 8.753 -6.617 -17.463 1.00 89.81 83 ILE A N 1
ATOM 607 C CA . ILE A 1 83 ? 8.573 -8.070 -17.555 1.00 89.81 83 ILE A CA 1
ATOM 608 C C . ILE A 1 83 ? 7.412 -8.501 -16.657 1.00 89.81 83 ILE A C 1
ATOM 610 O O . ILE A 1 83 ? 7.444 -8.280 -15.446 1.00 89.81 83 ILE A O 1
ATOM 614 N N . LEU A 1 84 ? 6.409 -9.134 -17.266 1.00 88.69 84 LEU A N 1
ATOM 615 C CA . LEU A 1 84 ? 5.182 -9.612 -16.634 1.00 88.69 84 LEU A CA 1
ATOM 616 C C . LEU A 1 84 ? 4.990 -11.112 -16.889 1.00 88.69 84 LEU A C 1
ATOM 618 O O . LEU A 1 84 ? 5.546 -11.678 -17.833 1.00 88.69 84 LEU A O 1
ATOM 622 N N . ARG A 1 85 ? 4.185 -11.772 -16.053 1.00 88.62 85 ARG A N 1
ATOM 623 C CA . ARG A 1 85 ? 3.880 -13.200 -16.214 1.00 88.62 85 ARG A CA 1
ATOM 624 C C . ARG A 1 85 ? 2.936 -13.419 -17.381 1.00 88.62 85 ARG A C 1
ATOM 626 O O . ARG A 1 85 ? 1.876 -12.799 -17.423 1.00 88.62 85 ARG A O 1
ATOM 633 N N . ALA A 1 86 ? 3.276 -14.332 -18.278 1.00 90.50 86 ALA A N 1
ATOM 634 C CA . ALA A 1 86 ? 2.367 -14.754 -19.333 1.00 90.50 86 ALA A CA 1
ATOM 635 C C . ALA A 1 86 ? 1.161 -15.510 -18.748 1.00 90.50 86 ALA A C 1
ATOM 637 O O . ALA A 1 86 ? 1.299 -16.234 -17.762 1.00 90.50 86 ALA A O 1
ATOM 638 N N . LYS A 1 87 ? -0.022 -15.344 -19.350 1.00 91.69 87 LYS A N 1
ATOM 639 C CA . LYS A 1 87 ? -1.218 -16.130 -18.990 1.00 91.69 87 LYS A CA 1
ATOM 640 C C . LYS A 1 87 ? -1.109 -17.584 -19.447 1.00 91.69 87 LYS A C 1
ATOM 642 O O . LYS A 1 87 ? -1.574 -18.482 -18.756 1.00 91.69 87 LYS A O 1
ATOM 647 N N . ASN A 1 88 ? -0.491 -17.788 -20.606 1.00 92.00 88 ASN A N 1
ATOM 648 C CA . ASN A 1 88 ? -0.139 -19.083 -21.176 1.00 92.00 88 ASN A CA 1
ATOM 649 C C . ASN A 1 88 ? 1.334 -19.041 -21.592 1.00 92.00 88 ASN A C 1
ATOM 651 O O . ASN A 1 88 ? 1.857 -17.959 -21.856 1.00 92.00 88 ASN A O 1
ATOM 655 N N . GLU A 1 89 ? 1.992 -20.194 -21.670 1.00 91.44 89 GLU A N 1
ATOM 656 C CA . GLU A 1 89 ? 3.381 -20.265 -22.130 1.00 91.44 89 GLU A CA 1
ATOM 657 C C . GLU A 1 89 ? 3.500 -19.733 -23.570 1.00 91.44 89 GLU A C 1
ATOM 659 O O . GLU A 1 89 ? 2.836 -20.225 -24.483 1.00 91.44 89 GLU A O 1
ATOM 664 N N . MET A 1 90 ? 4.320 -18.694 -23.756 1.00 94.12 90 MET A N 1
ATOM 665 C CA . MET A 1 90 ? 4.589 -18.079 -25.061 1.00 94.12 90 MET A CA 1
ATOM 666 C C . MET A 1 90 ? 5.822 -18.710 -25.722 1.00 94.12 90 MET A C 1
ATOM 668 O O . MET A 1 90 ? 6.578 -19.450 -25.093 1.00 94.12 90 MET A O 1
ATOM 672 N N . ASP A 1 91 ? 6.085 -18.363 -26.984 1.00 95.38 91 ASP A N 1
ATOM 673 C CA . ASP A 1 91 ? 7.355 -18.695 -27.639 1.00 95.38 91 ASP A CA 1
ATOM 674 C C . ASP A 1 91 ? 8.546 -18.226 -26.7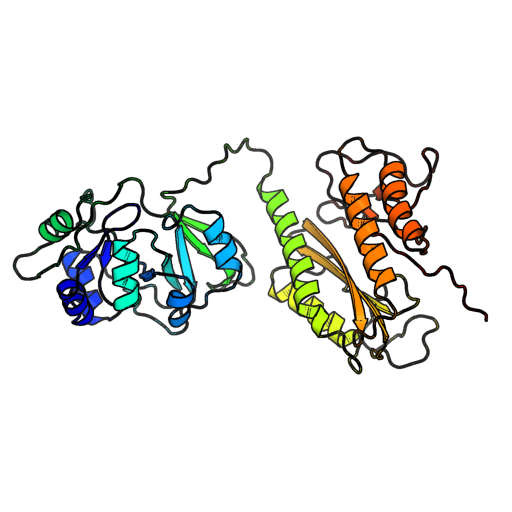72 1.00 95.38 91 ASP A C 1
ATOM 676 O O . ASP A 1 91 ? 8.537 -17.130 -26.197 1.00 95.38 91 ASP A O 1
ATOM 680 N N . SER A 1 92 ? 9.593 -19.048 -26.661 1.00 93.88 92 SER A N 1
ATOM 681 C CA . SER A 1 92 ? 10.765 -18.741 -25.827 1.00 93.88 92 SER A CA 1
ATOM 682 C C . SER A 1 92 ? 11.473 -17.449 -26.258 1.00 93.88 92 SER A C 1
ATOM 684 O O . SER A 1 92 ? 12.034 -16.739 -25.421 1.00 93.88 92 SER A O 1
ATOM 686 N N . ARG A 1 93 ? 11.355 -17.073 -27.538 1.00 94.56 93 ARG A N 1
ATOM 687 C CA . ARG A 1 93 ? 11.845 -15.803 -28.099 1.00 94.56 93 ARG A CA 1
ATOM 688 C C . ARG A 1 93 ? 11.061 -14.579 -27.621 1.00 94.56 93 ARG A C 1
ATOM 690 O O . ARG A 1 93 ? 11.552 -13.459 -27.724 1.00 94.56 93 ARG A O 1
ATOM 697 N N . LEU A 1 94 ? 9.876 -14.773 -27.052 1.00 94.00 94 LEU A N 1
ATOM 698 C CA . LEU A 1 94 ? 9.097 -13.743 -26.356 1.00 94.00 94 LEU A CA 1
ATOM 699 C C . LEU A 1 94 ? 9.281 -13.799 -24.831 1.00 94.00 94 LEU A C 1
ATOM 701 O O . LEU A 1 94 ? 8.698 -12.991 -24.111 1.00 94.00 94 LEU A O 1
ATOM 705 N N . GLY A 1 95 ? 10.107 -14.728 -24.339 1.00 90.25 95 GLY A N 1
ATOM 706 C CA . GLY A 1 95 ? 10.406 -14.913 -22.919 1.00 90.25 95 GLY A CA 1
ATOM 707 C C . GLY A 1 95 ? 9.605 -16.024 -22.233 1.00 90.25 95 GLY A C 1
ATOM 708 O O . GLY A 1 95 ? 9.706 -16.182 -21.014 1.00 90.25 95 GLY A O 1
ATOM 709 N N . GLY A 1 96 ? 8.839 -16.827 -22.983 1.00 91.62 96 GLY A N 1
ATOM 710 C CA . GLY A 1 96 ? 8.105 -17.972 -22.437 1.00 91.62 96 GLY A CA 1
ATOM 711 C C . GLY A 1 96 ? 7.060 -17.547 -21.408 1.00 91.62 96 GLY A C 1
ATOM 712 O O . GLY A 1 96 ? 6.086 -16.875 -21.733 1.00 91.62 96 GLY A O 1
ATOM 713 N N . ASN A 1 97 ? 7.290 -17.898 -20.142 1.00 90.38 97 ASN A N 1
ATOM 714 C CA . ASN A 1 97 ? 6.416 -17.515 -19.029 1.00 90.38 97 ASN A CA 1
ATOM 715 C C . ASN A 1 97 ? 6.622 -16.068 -18.538 1.00 90.38 97 ASN A C 1
ATOM 717 O O . ASN A 1 97 ? 5.837 -15.589 -17.718 1.00 90.38 97 ASN A O 1
ATOM 721 N N . LYS A 1 98 ? 7.668 -15.371 -19.003 1.00 90.00 98 LYS A N 1
ATOM 722 C CA . LYS A 1 98 ? 8.044 -14.015 -18.571 1.00 90.00 98 LYS A CA 1
ATOM 723 C C . LYS A 1 98 ? 8.174 -13.096 -19.782 1.00 90.00 98 LYS A C 1
ATOM 725 O O . LYS A 1 98 ? 9.209 -13.069 -20.439 1.00 90.00 98 LYS A O 1
ATOM 730 N N . VAL A 1 99 ? 7.131 -12.326 -20.064 1.00 92.75 99 VAL A N 1
ATOM 731 C CA . VAL A 1 99 ? 7.013 -11.520 -21.285 1.00 92.75 99 VAL A CA 1
ATOM 732 C C . VAL A 1 99 ? 7.311 -10.058 -20.982 1.00 92.75 99 VAL A C 1
ATOM 734 O O . VAL A 1 99 ? 6.700 -9.455 -20.102 1.00 92.75 99 VAL A O 1
ATOM 737 N N . ALA A 1 100 ? 8.243 -9.468 -21.729 1.00 93.31 100 ALA A N 1
ATOM 738 C CA . ALA A 1 100 ? 8.555 -8.045 -21.639 1.00 93.31 100 ALA A CA 1
ATOM 739 C C . ALA A 1 100 ? 7.542 -7.218 -22.445 1.00 93.31 100 ALA A C 1
ATOM 741 O O . ALA A 1 100 ? 7.425 -7.396 -23.654 1.00 93.31 100 ALA A O 1
ATOM 742 N N . VAL A 1 101 ? 6.848 -6.285 -21.801 1.00 93.69 101 VAL A N 1
ATOM 743 C CA . VAL A 1 101 ? 5.802 -5.446 -22.401 1.00 93.69 101 VAL A CA 1
ATOM 744 C C . VAL A 1 101 ? 6.193 -3.971 -22.326 1.00 93.69 101 VAL A C 1
ATOM 746 O O . VAL A 1 101 ? 6.646 -3.485 -21.291 1.00 93.69 101 VAL A O 1
ATOM 749 N N . ARG A 1 102 ? 6.005 -3.236 -23.424 1.00 93.94 102 ARG A N 1
ATOM 750 C CA . ARG A 1 102 ? 6.217 -1.787 -23.527 1.00 93.94 102 ARG A CA 1
ATOM 751 C C . ARG A 1 102 ? 4.934 -1.114 -23.998 1.00 93.94 102 ARG A C 1
ATOM 753 O O . ARG A 1 102 ? 4.520 -1.317 -25.137 1.00 93.94 102 ARG A O 1
ATOM 760 N N . VAL A 1 103 ? 4.348 -0.261 -23.162 1.00 93.06 103 VAL A N 1
ATOM 761 C CA . VAL A 1 103 ? 3.259 0.630 -23.591 1.00 93.06 103 VAL A CA 1
ATOM 762 C C . VAL A 1 103 ? 3.858 1.727 -24.468 1.00 93.06 103 VAL A C 1
ATOM 764 O O . VAL A 1 103 ? 4.775 2.417 -24.033 1.00 93.06 103 VAL A O 1
ATOM 767 N N . VAL A 1 104 ? 3.418 1.864 -25.719 1.00 94.25 104 VAL A N 1
ATOM 768 C CA . VAL A 1 104 ? 3.994 2.837 -26.663 1.00 94.25 104 VAL A CA 1
ATOM 769 C C . VAL A 1 104 ? 3.352 4.218 -26.515 1.00 94.25 104 VAL A C 1
ATOM 771 O O . VAL A 1 104 ? 2.150 4.325 -26.295 1.00 94.25 104 VAL A O 1
ATOM 774 N N . SER A 1 105 ? 4.129 5.288 -26.712 1.00 92.44 105 SER A N 1
ATOM 775 C CA . SER A 1 105 ? 3.623 6.673 -26.691 1.00 92.44 105 SER A CA 1
ATOM 776 C C . SER A 1 105 ? 3.498 7.323 -28.071 1.00 92.44 105 SER A C 1
ATOM 778 O O . SER A 1 105 ? 2.707 8.248 -28.244 1.00 92.44 105 SER A O 1
ATOM 780 N N . ASN A 1 106 ? 4.230 6.833 -29.080 1.00 93.81 106 ASN A N 1
ATOM 781 C CA . ASN A 1 106 ? 4.190 7.400 -30.428 1.00 93.81 106 ASN A CA 1
ATOM 782 C C . ASN A 1 106 ? 2.795 7.231 -31.060 1.00 93.81 106 ASN A C 1
ATOM 784 O O . ASN A 1 106 ? 2.242 6.132 -31.077 1.00 93.81 106 ASN A O 1
ATOM 788 N N . ARG A 1 107 ? 2.240 8.316 -31.615 1.00 94.62 107 ARG A N 1
ATOM 789 C CA . ARG A 1 107 ? 0.891 8.336 -32.203 1.00 94.62 107 ARG A CA 1
ATOM 790 C C . ARG A 1 107 ? 0.712 7.310 -33.328 1.00 94.62 107 ARG A C 1
ATOM 792 O O . ARG A 1 107 ? -0.289 6.600 -33.330 1.00 94.62 107 ARG A O 1
ATOM 799 N N . THR A 1 108 ? 1.666 7.221 -34.252 1.00 95.06 108 THR A N 1
ATOM 800 C CA . THR A 1 108 ? 1.634 6.271 -35.375 1.00 95.06 108 THR A CA 1
ATOM 801 C C . THR A 1 108 ? 1.684 4.831 -34.867 1.00 95.06 108 THR A C 1
ATOM 803 O O . THR A 1 108 ? 0.936 3.981 -35.344 1.00 95.06 108 THR A O 1
ATOM 806 N N . ALA A 1 109 ? 2.497 4.564 -33.839 1.00 95.19 109 ALA A N 1
ATOM 807 C CA . ALA A 1 109 ? 2.549 3.253 -33.194 1.00 95.19 109 ALA A CA 1
ATOM 808 C C . ALA A 1 109 ? 1.239 2.893 -32.486 1.00 95.19 109 ALA A C 1
ATOM 810 O O . ALA A 1 109 ? 0.770 1.768 -32.616 1.00 95.19 109 ALA A O 1
ATOM 811 N N . LYS A 1 110 ? 0.618 3.840 -31.770 1.00 96.25 110 LYS A N 1
ATOM 812 C CA . LYS A 1 110 ? -0.690 3.626 -31.134 1.00 96.25 110 LYS A CA 1
ATOM 813 C C . LYS A 1 110 ? -1.764 3.288 -32.168 1.00 96.25 110 LYS A C 1
ATOM 815 O O . LYS A 1 110 ? -2.527 2.352 -31.954 1.00 96.25 110 LYS A O 1
ATOM 820 N N . GLU A 1 111 ? -1.803 4.007 -33.293 1.00 96.38 111 GLU A N 1
ATOM 821 C CA . GLU A 1 111 ? -2.757 3.720 -34.369 1.00 96.38 111 GLU A CA 1
ATOM 822 C C . GLU A 1 111 ? -2.538 2.321 -34.958 1.00 96.38 111 GLU A C 1
ATOM 824 O O . GLU A 1 111 ? -3.490 1.551 -35.077 1.00 96.38 111 GLU A O 1
ATOM 829 N N . LEU A 1 112 ? -1.291 1.970 -35.268 1.00 96.94 112 LEU A N 1
ATOM 830 C CA . LEU A 1 112 ? -0.927 0.652 -35.780 1.00 96.94 112 LEU A CA 1
ATOM 831 C C . LEU A 1 112 ? -1.347 -0.467 -34.809 1.00 96.94 112 LEU A C 1
ATOM 833 O O . LEU A 1 112 ? -2.134 -1.337 -35.178 1.00 96.94 112 LEU A O 1
ATOM 837 N N . LEU A 1 113 ? -0.903 -0.396 -33.549 1.00 97.31 113 LEU A N 1
ATOM 838 C CA . LEU A 1 113 ? -1.151 -1.427 -32.533 1.00 97.31 113 LEU A CA 1
ATOM 839 C C . LEU A 1 113 ? -2.620 -1.533 -32.114 1.00 97.31 113 LEU A C 1
ATOM 841 O O . LEU A 1 113 ? -3.058 -2.597 -31.678 1.00 97.31 113 LEU A O 1
ATOM 845 N N . SER A 1 114 ? -3.404 -0.462 -32.262 1.00 96.75 114 SER A N 1
ATOM 846 C CA . SER A 1 114 ? -4.855 -0.520 -32.047 1.00 96.75 114 SER A CA 1
ATOM 847 C C . SER A 1 114 ? -5.575 -1.399 -33.076 1.00 96.75 114 SER A C 1
ATOM 849 O O . SER A 1 114 ? -6.638 -1.934 -32.776 1.00 96.75 114 SER A O 1
ATOM 851 N N . LYS A 1 115 ? -4.992 -1.563 -34.273 1.00 97.00 115 LYS A N 1
ATOM 852 C CA . LYS A 1 115 ? -5.559 -2.345 -35.381 1.00 97.00 115 LYS A CA 1
ATOM 853 C C . LYS A 1 115 ? -4.937 -3.738 -35.493 1.00 97.00 115 LYS A C 1
ATOM 855 O O . LYS A 1 115 ? -5.627 -4.669 -35.891 1.00 97.00 115 LYS A O 1
ATOM 860 N N . THR A 1 116 ? -3.658 -3.890 -35.149 1.00 96.62 116 THR A N 1
ATOM 861 C CA . THR A 1 116 ? -2.934 -5.169 -35.273 1.00 96.62 116 THR A CA 1
ATOM 862 C C . THR A 1 116 ? -2.953 -6.018 -34.007 1.00 96.62 116 THR A C 1
ATOM 864 O O . THR A 1 116 ? -2.680 -7.212 -34.079 1.00 96.62 116 THR A O 1
ATOM 867 N N . GLY A 1 117 ? -3.212 -5.413 -32.844 1.00 96.56 117 GLY A N 1
ATOM 868 C CA . GLY A 1 117 ? -2.850 -6.019 -31.564 1.00 96.56 117 GLY A CA 1
ATOM 869 C C . GLY A 1 117 ? -1.352 -5.862 -31.253 1.00 96.56 117 GLY A C 1
ATOM 870 O O . GLY A 1 117 ? -0.650 -5.132 -31.965 1.00 96.56 117 GLY A O 1
ATOM 871 N N . PRO A 1 118 ? -0.856 -6.519 -30.185 1.00 97.31 118 PRO A N 1
ATOM 872 C CA . PRO A 1 118 ? 0.549 -6.464 -29.788 1.00 97.31 118 PRO A CA 1
ATOM 873 C C . PRO A 1 118 ? 1.492 -6.908 -30.911 1.00 97.31 118 PRO A C 1
ATOM 875 O O . PRO A 1 118 ? 1.262 -7.935 -31.544 1.00 97.31 118 PRO A O 1
ATOM 878 N N . LEU A 1 119 ? 2.589 -6.179 -31.106 1.00 98.06 119 LEU A N 1
ATOM 879 C CA . LEU A 1 119 ? 3.669 -6.549 -32.030 1.00 98.06 119 LEU A CA 1
ATOM 880 C C . LEU A 1 119 ? 4.999 -6.582 -31.287 1.00 98.06 119 LEU A C 1
ATOM 882 O O . LEU A 1 119 ? 5.160 -5.905 -30.273 1.00 98.06 119 LEU A O 1
ATOM 886 N N . THR A 1 120 ? 5.984 -7.327 -31.781 1.00 96.75 120 THR A N 1
ATOM 887 C CA . THR A 1 120 ? 7.336 -7.273 -31.208 1.00 96.75 120 THR A CA 1
ATOM 888 C C . THR A 1 120 ? 7.937 -5.869 -31.303 1.00 96.75 120 THR A C 1
ATOM 890 O O . THR A 1 120 ? 7.694 -5.131 -32.248 1.00 96.75 120 THR A O 1
ATOM 893 N N . ALA A 1 121 ? 8.761 -5.503 -30.326 1.00 92.94 121 ALA A N 1
ATOM 894 C CA . ALA A 1 121 ? 9.343 -4.175 -30.179 1.00 92.94 121 ALA A CA 1
ATOM 895 C C . ALA A 1 121 ? 10.848 -4.264 -29.883 1.00 92.94 121 ALA A C 1
ATOM 897 O O . ALA A 1 121 ? 11.314 -3.833 -28.827 1.00 92.94 121 ALA A O 1
ATOM 898 N N . THR A 1 122 ? 11.619 -4.860 -30.794 1.00 90.44 122 THR A N 1
ATOM 899 C CA . THR A 1 122 ? 13.092 -4.822 -30.748 1.00 90.44 122 THR A CA 1
ATOM 900 C C . THR A 1 122 ? 13.608 -3.691 -31.632 1.00 90.44 122 THR A C 1
ATOM 902 O O . THR A 1 122 ? 12.925 -3.317 -32.571 1.00 90.44 122 THR A O 1
ATOM 905 N N . SER A 1 123 ? 14.786 -3.123 -31.369 1.00 87.69 123 SER A N 1
ATOM 906 C CA . SER A 1 123 ? 15.332 -2.025 -32.189 1.00 87.69 123 SER A CA 1
ATOM 907 C C . SER A 1 123 ? 15.439 -2.419 -33.672 1.00 87.69 123 SER A C 1
ATOM 909 O O . SER A 1 123 ? 15.711 -3.575 -33.967 1.00 87.69 123 SER A O 1
ATOM 911 N N . ALA A 1 124 ? 15.241 -1.517 -34.629 1.00 88.38 124 ALA A N 1
ATOM 912 C CA . ALA A 1 124 ? 15.328 -1.837 -36.059 1.00 88.38 124 ALA A CA 1
ATOM 913 C C . ALA A 1 124 ? 16.743 -1.585 -36.608 1.00 88.38 124 ALA A C 1
ATOM 915 O O . ALA A 1 124 ? 17.019 -0.582 -37.252 1.00 88.38 124 ALA A O 1
ATOM 916 N N . ASN A 1 125 ? 17.659 -2.499 -36.298 1.00 84.94 125 ASN A N 1
ATOM 917 C CA . ASN A 1 125 ? 19.062 -2.459 -36.717 1.00 84.94 125 ASN A CA 1
ATOM 918 C C . ASN A 1 125 ? 19.667 -3.866 -36.704 1.00 84.94 125 ASN A C 1
ATOM 920 O O . ASN A 1 125 ? 19.248 -4.712 -35.902 1.00 84.94 125 ASN A O 1
ATOM 924 N N . ILE A 1 126 ? 20.680 -4.105 -37.539 1.00 79.00 126 ILE A N 1
ATOM 925 C CA . ILE A 1 126 ? 21.492 -5.324 -37.451 1.00 79.00 126 ILE A CA 1
ATOM 926 C C . ILE A 1 126 ? 22.173 -5.351 -36.079 1.00 79.00 126 ILE A C 1
ATOM 928 O O . ILE A 1 126 ? 22.623 -4.321 -35.570 1.00 79.00 126 ILE A O 1
ATOM 932 N N . SER A 1 127 ? 22.226 -6.529 -35.454 1.00 72.75 127 SER A N 1
ATOM 933 C CA . SER A 1 127 ? 22.834 -6.688 -34.132 1.00 72.75 127 SER A CA 1
ATOM 934 C C . SER A 1 127 ? 24.266 -6.131 -34.105 1.00 72.75 127 SER A C 1
ATOM 936 O O . SER A 1 127 ? 25.123 -6.578 -34.863 1.00 72.75 127 SER A O 1
ATOM 938 N N . GLY A 1 128 ? 24.524 -5.168 -33.215 1.00 71.38 128 GLY A N 1
ATOM 939 C CA . GLY A 1 128 ? 25.831 -4.520 -33.052 1.00 71.38 128 GLY A CA 1
ATOM 940 C C . GLY A 1 128 ? 26.072 -3.273 -33.913 1.00 71.38 128 GLY A C 1
ATOM 941 O O . GLY A 1 128 ? 27.119 -2.654 -33.761 1.00 71.38 128 GLY A O 1
ATOM 942 N N . GLN A 1 129 ? 25.133 -2.884 -34.782 1.00 81.06 129 GLN A N 1
ATOM 943 C CA . GLN A 1 129 ? 25.205 -1.632 -35.547 1.00 81.06 129 GLN A CA 1
ATOM 944 C C . GLN A 1 129 ? 24.379 -0.518 -34.898 1.00 81.06 129 GLN A C 1
ATOM 946 O O . GLN A 1 129 ? 23.424 -0.796 -34.174 1.00 81.06 129 GLN A O 1
ATOM 951 N N . GLU A 1 130 ? 24.717 0.740 -35.175 1.00 80.69 130 GLU A N 1
ATOM 952 C CA . GLU A 1 130 ? 23.912 1.883 -34.733 1.00 80.69 130 GLU A CA 1
ATOM 953 C C . GLU A 1 130 ? 22.559 1.921 -35.472 1.00 80.69 130 GLU A C 1
ATOM 955 O O . GLU A 1 130 ? 22.515 1.699 -36.685 1.00 80.69 130 GLU A O 1
ATOM 960 N N . PRO A 1 131 ? 21.443 2.166 -34.766 1.00 83.69 131 PRO A N 1
ATOM 961 C CA . PRO A 1 131 ? 20.123 2.268 -35.370 1.00 83.69 131 PRO A CA 1
ATOM 962 C C . PRO A 1 131 ? 19.926 3.597 -36.105 1.00 83.69 131 PRO A C 1
ATOM 964 O O . PRO A 1 131 ? 20.305 4.662 -35.619 1.00 83.69 131 PRO A O 1
ATOM 967 N N . LEU A 1 132 ? 19.253 3.530 -37.253 1.00 91.88 132 LEU A N 1
ATOM 968 C CA . LEU A 1 132 ? 18.729 4.710 -37.940 1.00 91.88 132 LEU A CA 1
ATOM 969 C C . LEU A 1 132 ? 17.499 5.251 -37.197 1.00 91.88 132 LEU A C 1
ATOM 971 O O . LEU A 1 132 ? 16.839 4.521 -36.454 1.00 91.88 132 LEU A O 1
ATOM 975 N N . LEU A 1 133 ? 17.203 6.540 -37.375 1.00 92.75 133 LEU A N 1
ATOM 976 C CA . LEU A 1 133 ? 16.075 7.205 -36.708 1.00 92.75 133 LEU A CA 1
ATOM 977 C C . LEU A 1 133 ? 14.799 7.213 -37.552 1.00 92.75 133 LEU A C 1
ATOM 979 O O . LEU A 1 133 ? 13.705 7.246 -36.986 1.00 92.75 133 LEU A O 1
ATOM 983 N N . ASP A 1 134 ? 14.938 7.179 -38.874 1.00 95.62 134 ASP A N 1
ATOM 984 C CA . ASP A 1 134 ? 13.822 7.085 -39.807 1.00 95.62 134 ASP A CA 1
ATOM 985 C C . ASP A 1 134 ? 13.412 5.620 -40.009 1.00 95.62 134 ASP A C 1
ATOM 987 O O . ASP A 1 134 ? 14.253 4.743 -40.212 1.00 95.62 134 ASP A O 1
ATOM 991 N N . CYS A 1 135 ? 12.114 5.334 -39.912 1.00 94.81 135 CYS A N 1
ATOM 992 C CA . CYS A 1 135 ? 11.600 3.968 -39.991 1.00 94.81 135 CYS A CA 1
ATOM 993 C C . CYS A 1 135 ? 11.672 3.370 -41.400 1.00 94.81 135 CYS A C 1
ATOM 995 O O . CYS A 1 135 ? 11.817 2.152 -41.529 1.00 94.81 135 CYS A O 1
ATOM 997 N N . VAL A 1 136 ? 11.565 4.192 -42.445 1.00 94.38 136 VAL A N 1
ATOM 998 C CA . VAL A 1 136 ? 11.658 3.745 -43.838 1.00 94.38 136 VAL A CA 1
ATOM 999 C C . VAL A 1 136 ? 13.111 3.433 -44.166 1.00 94.38 136 VAL A C 1
ATOM 1001 O O . VAL A 1 136 ? 13.399 2.326 -44.618 1.00 94.38 136 VAL A O 1
ATOM 1004 N N . GLU A 1 137 ? 14.036 4.330 -43.822 1.00 93.62 137 GLU A N 1
ATOM 1005 C CA . GLU A 1 137 ? 15.473 4.084 -43.988 1.00 93.62 137 GLU A CA 1
ATOM 1006 C C . GLU A 1 137 ? 15.941 2.878 -43.155 1.00 93.62 137 GLU A C 1
ATOM 1008 O O . GLU A 1 137 ? 16.695 2.030 -43.636 1.00 93.62 137 GLU A O 1
ATOM 1013 N N . ALA A 1 138 ? 15.454 2.742 -41.914 1.00 92.31 138 ALA A N 1
ATOM 1014 C CA . ALA A 1 138 ? 15.746 1.584 -41.071 1.00 92.31 138 ALA A CA 1
ATOM 1015 C C . ALA A 1 138 ? 15.234 0.279 -41.699 1.00 92.31 138 ALA A C 1
ATOM 1017 O O . ALA A 1 138 ? 15.967 -0.713 -41.720 1.00 92.31 138 ALA A O 1
ATOM 1018 N N . ALA A 1 139 ? 14.018 0.270 -42.256 1.00 92.81 139 ALA A N 1
ATOM 1019 C CA . ALA A 1 139 ? 13.489 -0.887 -42.975 1.00 92.81 139 ALA A CA 1
ATOM 1020 C C . ALA A 1 139 ? 14.348 -1.241 -44.194 1.00 92.81 139 ALA A C 1
ATOM 1022 O O . ALA A 1 139 ? 14.667 -2.411 -44.387 1.00 92.81 139 ALA A O 1
ATOM 1023 N N . GLU A 1 140 ? 14.757 -0.248 -44.985 1.00 90.88 140 GLU A N 1
ATOM 1024 C CA . GLU A 1 140 ? 15.630 -0.442 -46.146 1.00 90.88 140 GLU A CA 1
ATOM 1025 C C . GLU A 1 140 ? 17.000 -0.998 -45.758 1.00 90.88 140 GLU A C 1
ATOM 1027 O O . GLU A 1 140 ? 17.497 -1.906 -46.422 1.00 90.88 140 GLU A O 1
ATOM 1032 N N . SER A 1 141 ? 17.573 -0.530 -44.646 1.00 89.31 141 SER A N 1
ATOM 1033 C CA . SER A 1 141 ? 18.870 -1.002 -44.143 1.00 89.31 141 SER A CA 1
ATOM 1034 C C . SER A 1 141 ? 18.858 -2.472 -43.702 1.00 89.31 141 SER A C 1
ATOM 1036 O O . SER A 1 141 ? 19.890 -3.142 -43.724 1.00 89.31 141 SER A O 1
ATOM 1038 N N . LEU A 1 142 ? 17.685 -2.977 -43.310 1.00 87.38 142 LEU A N 1
ATOM 1039 C CA . LEU A 1 142 ? 17.473 -4.358 -42.884 1.00 87.38 142 LEU A CA 1
ATOM 1040 C C . LEU A 1 142 ? 17.106 -5.296 -44.040 1.00 87.38 142 LEU A C 1
ATOM 1042 O O . LEU A 1 142 ? 17.100 -6.512 -43.842 1.00 87.38 142 LEU A O 1
ATOM 1046 N N . ARG A 1 143 ? 16.796 -4.772 -45.235 1.00 82.50 143 ARG A N 1
ATOM 1047 C CA . ARG A 1 143 ? 16.425 -5.606 -46.385 1.00 82.50 143 ARG A CA 1
ATOM 1048 C C . ARG A 1 143 ? 17.603 -6.475 -46.812 1.00 82.50 143 ARG A C 1
ATOM 1050 O O . ARG A 1 143 ? 18.647 -5.983 -47.239 1.00 82.50 143 ARG A O 1
ATOM 1057 N N . ARG A 1 144 ? 17.404 -7.791 -46.758 1.00 70.00 144 ARG A N 1
ATOM 1058 C CA . ARG A 1 144 ? 18.260 -8.782 -47.426 1.00 70.00 144 ARG A CA 1
ATOM 1059 C C . ARG A 1 144 ? 17.597 -9.179 -48.743 1.00 70.00 144 ARG A C 1
ATOM 1061 O O . ARG A 1 144 ? 16.405 -8.952 -48.922 1.00 70.00 144 ARG A O 1
ATOM 1068 N N . THR A 1 145 ? 18.360 -9.746 -49.676 1.00 56.53 145 THR A N 1
ATOM 1069 C CA . THR A 1 145 ? 17.959 -9.975 -51.081 1.00 56.53 145 THR A CA 1
ATOM 1070 C C . THR A 1 145 ? 16.653 -10.757 -51.300 1.00 56.53 145 THR A C 1
ATOM 1072 O O . THR A 1 145 ? 16.160 -10.745 -52.423 1.00 56.53 145 THR A O 1
ATOM 1075 N N . GLU A 1 146 ? 16.072 -11.389 -50.272 1.00 61.81 146 GLU A N 1
ATOM 1076 C CA . GLU A 1 146 ? 14.848 -12.203 -50.376 1.00 61.81 146 GLU A CA 1
ATOM 1077 C C . GLU A 1 146 ? 13.724 -11.822 -49.384 1.00 61.81 146 GLU A C 1
ATOM 1079 O O . GLU A 1 146 ? 12.618 -12.343 -49.503 1.00 61.81 146 GLU A O 1
ATOM 1084 N N . GLU A 1 147 ? 13.940 -10.879 -48.454 1.00 67.25 147 GLU A N 1
ATOM 1085 C CA . GLU A 1 147 ? 12.951 -10.524 -47.420 1.00 67.25 147 GLU A CA 1
ATOM 1086 C C . GLU A 1 147 ? 12.493 -9.064 -47.532 1.00 67.25 147 GLU A C 1
ATOM 1088 O O . GLU A 1 147 ? 13.266 -8.119 -47.349 1.00 67.25 147 GLU A O 1
ATOM 1093 N N . SER A 1 148 ? 11.203 -8.862 -47.812 1.00 81.06 148 SER A N 1
ATOM 1094 C CA . SER A 1 148 ? 10.593 -7.533 -47.845 1.00 81.06 148 SER A CA 1
ATOM 1095 C C . SER A 1 148 ? 10.213 -7.066 -46.440 1.00 81.06 148 SER A C 1
ATOM 1097 O O . SER A 1 148 ? 9.391 -7.679 -45.763 1.00 81.06 148 SER A O 1
ATOM 1099 N N . ILE A 1 149 ? 10.781 -5.937 -46.022 1.00 90.00 149 ILE A N 1
ATOM 1100 C CA . ILE A 1 149 ? 10.421 -5.242 -44.782 1.00 90.00 149 ILE A CA 1
ATOM 1101 C C 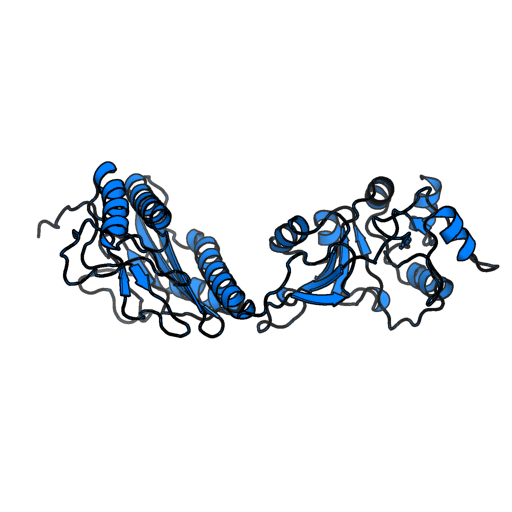. ILE A 1 149 ? 9.731 -3.932 -45.157 1.00 90.00 149 ILE A C 1
ATOM 1103 O O . ILE A 1 149 ? 10.239 -3.166 -45.992 1.00 90.00 149 ILE A O 1
ATOM 1107 N N . VAL A 1 150 ? 8.568 -3.686 -44.552 1.00 93.75 150 VAL A N 1
ATOM 1108 C CA . VAL A 1 150 ? 7.784 -2.462 -44.758 1.00 93.75 150 VAL A CA 1
ATOM 1109 C C . VAL A 1 150 ? 8.087 -1.473 -43.636 1.00 93.75 150 VAL A C 1
ATOM 1111 O O . VAL A 1 150 ? 7.888 -1.777 -42.462 1.00 93.75 150 VAL A O 1
ATOM 1114 N N . GLY A 1 151 ? 8.571 -0.284 -43.992 1.00 93.12 151 GLY A N 1
ATOM 1115 C CA . GLY A 1 151 ? 8.727 0.829 -43.057 1.00 93.12 151 GLY A CA 1
ATOM 1116 C C . GLY A 1 151 ? 7.426 1.619 -42.941 1.00 93.12 151 GLY A C 1
ATOM 1117 O O . GLY A 1 151 ? 6.875 2.066 -43.945 1.00 93.12 151 GLY A O 1
ATOM 1118 N N . VAL A 1 152 ? 6.926 1.786 -41.723 1.00 95.31 152 VAL A N 1
ATOM 1119 C CA . VAL A 1 152 ? 5.825 2.699 -41.411 1.00 95.31 152 VAL A CA 1
ATOM 1120 C C . VAL A 1 152 ? 6.410 4.094 -41.244 1.00 95.31 152 VAL A C 1
ATOM 1122 O O . VAL A 1 152 ? 7.297 4.277 -40.418 1.00 95.31 152 VAL A O 1
ATOM 1125 N N . ASP A 1 153 ? 5.899 5.063 -42.003 1.00 93.00 153 ASP A N 1
ATOM 1126 C CA . ASP A 1 153 ? 6.385 6.446 -41.983 1.00 93.00 153 ASP A CA 1
ATOM 1127 C C . ASP A 1 153 ? 6.469 7.024 -40.556 1.00 93.00 153 ASP A C 1
ATOM 1129 O O . ASP A 1 153 ? 5.514 6.949 -39.770 1.00 93.00 153 ASP A O 1
ATOM 1133 N N . GLY A 1 154 ? 7.635 7.573 -40.210 1.00 91.75 154 GLY A N 1
ATOM 1134 C CA . GLY A 1 154 ? 7.907 8.121 -38.887 1.00 91.75 154 GLY A CA 1
ATOM 1135 C C . GLY A 1 154 ? 9.392 8.213 -38.539 1.00 91.75 154 GLY A C 1
ATOM 1136 O O . GLY A 1 154 ? 10.168 7.287 -38.772 1.00 91.75 154 GLY A O 1
ATOM 1137 N N . VAL A 1 155 ? 9.759 9.313 -37.880 1.00 92.38 155 VAL A N 1
ATOM 1138 C CA . VAL A 1 155 ? 11.109 9.565 -37.360 1.00 92.38 155 VAL A CA 1
ATOM 1139 C C . VAL A 1 155 ? 11.082 9.508 -35.836 1.00 92.38 155 VAL A C 1
ATOM 1141 O O . VAL A 1 155 ? 10.220 10.113 -35.194 1.00 92.38 155 VAL A O 1
ATOM 1144 N N . CYS A 1 156 ? 12.017 8.769 -35.245 1.00 90.06 156 CYS A N 1
ATOM 1145 C CA . CYS A 1 156 ? 12.169 8.682 -33.797 1.00 90.06 156 CYS A CA 1
ATOM 1146 C C . CYS A 1 156 ? 13.099 9.781 -33.266 1.00 90.06 156 CYS A C 1
ATOM 1148 O O . CYS A 1 156 ? 14.040 10.198 -33.934 1.00 90.06 156 CYS A O 1
ATOM 1150 N N . GLU A 1 157 ? 12.873 10.214 -32.025 1.00 85.94 157 GLU A N 1
ATOM 1151 C CA . GLU A 1 157 ? 13.660 11.278 -31.377 1.00 85.94 157 GLU A CA 1
ATOM 1152 C C . GLU A 1 157 ? 15.126 10.895 -31.115 1.00 85.94 157 GLU A C 1
ATOM 1154 O O . GLU A 1 157 ? 15.960 11.760 -30.851 1.00 85.94 157 GLU A O 1
ATOM 1159 N N . GLY A 1 158 ? 15.441 9.599 -31.144 1.00 81.69 158 GLY A N 1
ATOM 1160 C CA . GLY A 1 158 ? 16.730 9.074 -30.723 1.00 81.69 158 GLY A CA 1
ATOM 1161 C C . GLY A 1 158 ? 16.892 9.049 -29.201 1.00 81.69 158 GLY A C 1
ATOM 1162 O O . GLY A 1 158 ? 15.961 9.281 -28.419 1.00 81.69 158 GLY A O 1
ATOM 1163 N N . GLY A 1 159 ? 18.110 8.725 -28.774 1.00 81.25 159 GLY A N 1
ATOM 1164 C CA . GLY A 1 159 ? 18.475 8.587 -27.367 1.00 81.25 159 GLY A CA 1
ATOM 1165 C C . GLY A 1 159 ? 18.524 7.133 -26.882 1.00 81.25 159 GLY A C 1
ATOM 1166 O O . GLY A 1 159 ? 18.381 6.198 -27.673 1.00 81.25 159 GLY A O 1
ATOM 1167 N N . PRO A 1 160 ? 18.773 6.929 -25.576 1.00 79.88 160 PRO A N 1
ATOM 1168 C CA . PRO A 1 160 ? 18.921 5.592 -25.015 1.00 79.88 160 PRO A CA 1
ATOM 1169 C C . PRO A 1 160 ? 17.637 4.758 -25.189 1.00 79.88 160 PRO A C 1
ATOM 1171 O O . PRO A 1 160 ? 16.542 5.321 -25.280 1.00 79.88 160 PRO A O 1
ATOM 1174 N N . PRO A 1 161 ? 17.738 3.414 -25.221 1.00 80.81 161 PRO A N 1
ATOM 1175 C CA . PRO A 1 161 ? 16.571 2.531 -25.306 1.00 80.81 161 PRO A CA 1
ATOM 1176 C C . PRO A 1 161 ? 15.659 2.698 -24.082 1.00 80.81 161 PRO A C 1
ATOM 1178 O O . PRO A 1 161 ? 16.033 3.367 -23.132 1.00 80.81 161 PRO A O 1
ATOM 1181 N N . SER A 1 162 ? 14.474 2.086 -24.057 1.00 82.31 162 SER A N 1
ATOM 1182 C CA . SER A 1 162 ? 13.639 2.082 -22.844 1.00 82.31 162 SER A CA 1
ATOM 1183 C C . SER A 1 162 ? 14.348 1.416 -21.657 1.00 82.31 162 SER A C 1
ATOM 1185 O O . SER A 1 162 ? 15.127 0.469 -21.837 1.00 82.31 162 SER A O 1
ATOM 1187 N N . THR A 1 163 ? 14.044 1.873 -20.445 1.00 84.19 163 THR A N 1
ATOM 1188 C CA . THR A 1 163 ? 14.425 1.176 -19.211 1.00 84.19 163 THR A CA 1
ATOM 1189 C C . THR A 1 163 ? 13.677 -0.156 -19.152 1.00 84.19 163 THR A C 1
ATOM 1191 O O . THR A 1 163 ? 12.466 -0.193 -19.355 1.00 84.19 163 THR A O 1
ATOM 1194 N N . LEU A 1 164 ? 14.391 -1.260 -18.931 1.00 83.81 164 LEU A N 1
ATOM 1195 C CA . LEU A 1 164 ? 13.833 -2.604 -18.789 1.00 83.81 164 LEU A CA 1
ATOM 1196 C C . LEU A 1 164 ? 13.889 -3.014 -17.323 1.00 83.81 164 LEU A C 1
ATOM 1198 O O . LEU A 1 164 ? 14.977 -3.105 -16.748 1.00 83.81 164 LEU A O 1
ATOM 1202 N N . ILE A 1 165 ? 12.725 -3.310 -16.755 1.00 82.50 165 ILE A N 1
ATOM 1203 C CA . ILE A 1 165 ? 12.597 -3.781 -15.381 1.00 82.50 165 ILE A CA 1
ATOM 1204 C C . ILE A 1 165 ? 11.953 -5.165 -15.324 1.00 82.50 165 ILE A C 1
ATOM 1206 O O . ILE A 1 165 ? 11.061 -5.479 -16.115 1.00 82.50 165 ILE A O 1
ATOM 1210 N N . ALA A 1 166 ? 12.373 -5.976 -14.357 1.00 73.19 166 ALA A N 1
ATOM 1211 C CA . ALA A 1 166 ? 11.618 -7.132 -13.901 1.00 73.19 166 ALA A CA 1
ATOM 1212 C C . ALA A 1 166 ? 10.879 -6.800 -12.606 1.00 73.19 166 ALA A C 1
ATOM 1214 O O . ALA A 1 166 ? 11.466 -6.316 -11.635 1.00 73.19 166 ALA A O 1
ATOM 1215 N N . TRP A 1 167 ? 9.579 -7.088 -12.608 1.00 65.75 167 TRP A N 1
ATOM 1216 C CA . TRP A 1 167 ? 8.718 -6.993 -11.437 1.00 65.75 167 TRP A CA 1
ATOM 1217 C C . TRP A 1 167 ? 8.556 -8.403 -10.852 1.00 65.75 167 TRP A C 1
ATOM 1219 O O . TRP A 1 167 ? 7.825 -9.248 -11.378 1.00 65.75 167 TRP A O 1
ATOM 1229 N N . HIS A 1 168 ? 9.327 -8.696 -9.800 1.00 53.22 168 HIS A N 1
ATOM 1230 C CA . HIS A 1 168 ? 9.473 -10.056 -9.255 1.00 53.22 168 HIS A CA 1
ATOM 1231 C C . HIS A 1 168 ? 8.225 -10.592 -8.540 1.00 53.22 168 HIS A C 1
ATOM 1233 O O . HIS A 1 168 ? 8.042 -11.806 -8.471 1.00 53.22 168 HIS A O 1
ATOM 1239 N N . THR A 1 169 ? 7.296 -9.720 -8.150 1.00 47.44 169 THR A N 1
ATOM 1240 C CA . THR A 1 169 ? 5.948 -10.080 -7.666 1.00 47.44 169 THR A CA 1
ATOM 1241 C C . THR A 1 169 ? 5.119 -10.867 -8.672 1.00 47.44 169 THR A C 1
ATOM 1243 O O . THR A 1 169 ? 4.191 -11.565 -8.272 1.00 47.44 169 THR A O 1
ATOM 1246 N N . VAL A 1 170 ? 5.454 -10.806 -9.965 1.00 50.28 170 VAL A N 1
ATOM 1247 C CA . VAL A 1 170 ? 4.754 -11.560 -11.019 1.00 50.28 170 VAL A CA 1
ATOM 1248 C C . VAL A 1 170 ? 5.598 -12.727 -11.552 1.00 50.28 170 VAL A C 1
ATOM 1250 O O . VAL A 1 170 ? 5.059 -13.626 -12.184 1.00 50.28 170 VAL A O 1
ATOM 1253 N N . CYS A 1 171 ? 6.906 -12.775 -11.274 1.00 45.53 171 CYS A N 1
ATOM 1254 C CA . CYS A 1 171 ? 7.863 -13.669 -11.948 1.00 45.53 171 CYS A CA 1
ATOM 1255 C C . CYS A 1 171 ? 8.392 -14.851 -11.102 1.00 45.53 171 CYS A C 1
ATOM 1257 O O . CYS A 1 171 ? 9.382 -15.465 -11.501 1.00 45.53 171 CYS A O 1
ATOM 1259 N N . GLU A 1 172 ? 7.712 -15.203 -10.007 1.00 45.53 172 GLU A N 1
ATOM 1260 C CA . GLU A 1 172 ? 8.025 -16.317 -9.086 1.00 45.53 172 GLU A CA 1
ATOM 1261 C C . GLU A 1 172 ? 9.222 -16.080 -8.144 1.00 45.53 172 GLU A C 1
ATOM 1263 O O . GLU A 1 172 ? 10.305 -16.634 -8.309 1.00 45.53 172 GLU A O 1
ATOM 1268 N N . SER A 1 173 ? 8.985 -15.300 -7.084 1.00 35.72 173 SER A N 1
ATOM 1269 C CA . SER A 1 173 ? 9.418 -15.632 -5.719 1.00 35.72 173 SER A CA 1
ATOM 1270 C C . SER A 1 173 ? 8.575 -14.830 -4.711 1.00 35.72 173 SER A C 1
ATOM 1272 O O . SER A 1 173 ? 8.585 -13.601 -4.780 1.00 35.72 173 SER A O 1
ATOM 1274 N N . PRO A 1 174 ? 7.878 -15.469 -3.748 1.00 39.06 174 PRO A N 1
ATOM 1275 C CA . PRO A 1 174 ? 7.194 -14.777 -2.646 1.00 39.06 174 PRO A CA 1
ATOM 1276 C C . PRO A 1 174 ? 8.141 -13.983 -1.727 1.00 39.06 174 PRO A C 1
ATOM 1278 O O . PRO A 1 174 ? 7.682 -13.305 -0.812 1.00 39.06 174 PRO A O 1
ATOM 1281 N N . GLU A 1 175 ? 9.458 -14.088 -1.935 1.00 35.56 175 GLU A N 1
ATOM 1282 C CA . GLU A 1 175 ? 10.486 -13.568 -1.032 1.00 35.56 175 GLU A CA 1
ATOM 1283 C C . GLU A 1 175 ? 11.194 -12.302 -1.548 1.00 35.56 175 GLU A C 1
ATOM 1285 O O . GLU A 1 175 ? 11.996 -11.719 -0.814 1.00 35.56 175 GLU A O 1
ATOM 1290 N N . SER A 1 176 ? 10.906 -11.833 -2.774 1.00 36.41 176 SER A N 1
ATOM 1291 C CA . SER A 1 176 ? 11.520 -10.611 -3.319 1.00 36.41 176 SER A CA 1
ATOM 1292 C C . SER A 1 176 ? 10.521 -9.673 -4.006 1.00 36.41 176 SER A C 1
ATOM 1294 O O . SER A 1 176 ? 10.010 -9.949 -5.087 1.00 36.41 176 SER A O 1
ATOM 1296 N N . LEU A 1 177 ? 10.308 -8.509 -3.382 1.00 46.62 177 LEU A N 1
ATOM 1297 C CA . LEU A 1 177 ? 9.517 -7.365 -3.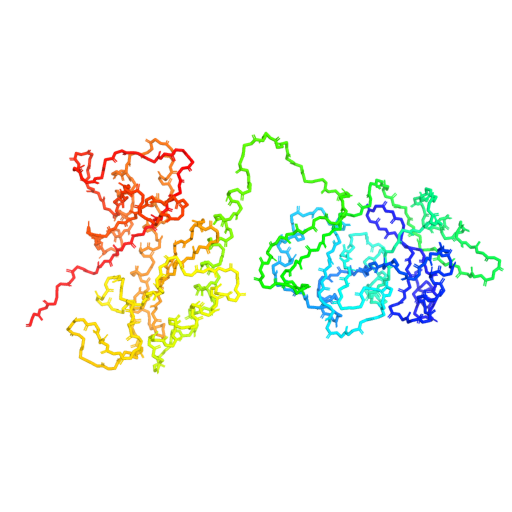867 1.00 46.62 177 LEU A CA 1
ATOM 1298 C C . LEU A 1 177 ? 10.400 -6.302 -4.563 1.00 46.62 177 LEU A C 1
ATOM 1300 O O . LEU A 1 177 ? 10.083 -5.111 -4.568 1.00 46.62 177 LEU A O 1
ATOM 1304 N N . SER A 1 178 ? 11.575 -6.685 -5.072 1.00 48.38 178 SER A N 1
ATOM 1305 C CA . SER A 1 178 ? 12.479 -5.743 -5.740 1.00 48.38 178 SER A CA 1
ATOM 1306 C C . SER A 1 178 ? 12.064 -5.515 -7.195 1.00 48.38 178 SER A C 1
ATOM 1308 O O . SER A 1 178 ? 11.919 -6.481 -7.942 1.00 48.38 178 SER A O 1
ATOM 1310 N N . ILE A 1 179 ? 11.963 -4.250 -7.624 1.00 59.97 179 ILE A N 1
ATOM 1311 C CA . ILE A 1 179 ? 12.148 -3.902 -9.041 1.00 59.97 179 ILE A CA 1
ATOM 1312 C C . ILE A 1 179 ? 13.602 -4.215 -9.351 1.00 59.97 179 ILE A C 1
ATOM 1314 O O . ILE A 1 179 ? 14.499 -3.567 -8.811 1.00 59.97 179 ILE A O 1
ATOM 1318 N N . GLU A 1 180 ? 13.848 -5.204 -10.194 1.00 66.62 180 GLU A N 1
ATOM 1319 C CA . GLU A 1 180 ? 15.180 -5.386 -10.749 1.00 66.62 180 GLU A CA 1
ATOM 1320 C C . GLU A 1 180 ? 15.277 -4.564 -12.029 1.00 66.62 180 GLU A C 1
ATOM 1322 O O . GLU A 1 180 ? 14.542 -4.799 -12.989 1.00 66.62 180 GLU A O 1
ATOM 1327 N N . VAL A 1 181 ? 16.181 -3.588 -12.054 1.00 72.50 181 VAL A N 1
ATOM 1328 C CA . VAL A 1 181 ? 16.525 -2.885 -13.291 1.00 72.50 181 VAL A CA 1
ATOM 1329 C C . VAL A 1 181 ? 17.469 -3.786 -14.080 1.00 72.50 181 VAL A C 1
ATOM 1331 O O . VAL A 1 181 ? 18.656 -3.865 -13.785 1.00 72.50 181 VAL A O 1
ATOM 1334 N N . ILE A 1 182 ? 16.933 -4.471 -15.089 1.00 76.00 182 ILE A N 1
ATOM 1335 C CA . ILE A 1 182 ? 17.714 -5.347 -15.977 1.00 76.00 182 ILE A CA 1
ATOM 1336 C C . ILE A 1 182 ? 18.554 -4.506 -16.943 1.00 76.00 182 ILE A C 1
ATOM 1338 O O . ILE A 1 182 ? 19.668 -4.881 -17.305 1.00 76.00 182 ILE A O 1
ATOM 1342 N N . ARG A 1 183 ? 18.018 -3.364 -17.388 1.00 80.44 183 ARG A N 1
ATOM 1343 C CA . ARG A 1 183 ? 18.729 -2.416 -18.253 1.00 80.44 183 ARG A CA 1
ATOM 1344 C C . ARG A 1 183 ? 18.217 -1.001 -18.032 1.00 80.44 183 ARG A C 1
ATOM 1346 O O . ARG A 1 183 ? 17.024 -0.755 -18.172 1.00 80.44 183 ARG A O 1
ATOM 1353 N N . GLU A 1 184 ? 19.117 -0.060 -17.789 1.00 78.25 184 GLU A N 1
ATOM 1354 C CA . GLU A 1 184 ? 18.774 1.361 -17.691 1.00 78.25 184 GLU A CA 1
ATOM 1355 C C . GLU A 1 184 ? 18.687 2.030 -19.077 1.00 78.25 184 GLU A C 1
ATOM 1357 O O . GLU A 1 184 ? 19.430 1.680 -19.998 1.00 78.25 184 GLU A O 1
ATOM 1362 N N . GLY A 1 185 ? 17.751 2.970 -19.240 1.00 74.25 185 GLY A N 1
ATOM 1363 C CA . GLY A 1 185 ? 17.396 3.576 -20.522 1.00 74.25 185 GLY A CA 1
ATOM 1364 C C . GLY A 1 185 ? 16.907 5.033 -20.437 1.00 74.25 185 GLY A C 1
ATOM 1365 O O . GLY A 1 185 ? 17.255 5.771 -19.516 1.00 74.25 185 GLY A O 1
ATOM 1366 N N . LYS A 1 186 ? 16.116 5.488 -21.424 1.00 67.19 186 LYS A N 1
ATOM 1367 C CA . LYS A 1 186 ? 15.425 6.794 -21.417 1.00 67.19 186 LYS A CA 1
ATOM 1368 C C . LYS A 1 186 ? 14.488 6.844 -20.207 1.00 67.19 186 LYS A C 1
ATOM 1370 O O . LYS A 1 186 ? 13.830 5.857 -19.900 1.00 67.19 186 LYS A O 1
ATOM 1375 N N . GLY A 1 187 ? 14.442 8.000 -19.541 1.00 54.72 187 GLY A N 1
ATOM 1376 C CA . GLY A 1 187 ? 13.766 8.151 -18.247 1.00 54.72 187 GLY A CA 1
ATOM 1377 C C . GLY A 1 187 ? 14.671 7.781 -17.070 1.00 54.72 187 GLY A C 1
ATOM 1378 O O . GLY A 1 187 ? 14.314 6.913 -16.281 1.00 54.72 187 GLY A O 1
ATOM 1379 N N . LYS A 1 188 ? 15.853 8.418 -16.976 1.00 48.25 188 LYS A N 1
ATOM 1380 C CA . LYS A 1 188 ? 16.770 8.273 -15.831 1.00 48.25 188 LYS A CA 1
ATOM 1381 C C . LYS A 1 188 ? 15.995 8.380 -14.517 1.00 48.25 188 LYS A C 1
ATOM 1383 O O . LYS A 1 188 ? 15.158 9.274 -14.386 1.00 48.25 188 LYS A O 1
ATOM 1388 N N . PHE A 1 189 ? 16.356 7.554 -13.535 1.00 46.75 189 PHE A N 1
ATOM 1389 C CA . PHE A 1 189 ? 16.025 7.796 -12.130 1.00 46.75 189 PHE A CA 1
ATOM 1390 C C . PHE A 1 189 ? 16.711 9.106 -11.705 1.00 46.75 189 PHE A C 1
ATOM 1392 O O . PHE A 1 189 ? 17.867 9.135 -11.295 1.00 46.75 189 PHE A O 1
ATOM 1399 N N . GLY A 1 190 ? 16.044 10.232 -11.953 1.00 31.03 190 GLY A N 1
ATOM 1400 C CA . GLY A 1 190 ? 16.590 11.576 -11.801 1.00 31.03 190 GLY A CA 1
ATOM 1401 C C . GLY A 1 190 ? 16.591 12.034 -10.350 1.00 31.03 190 GLY A C 1
ATOM 1402 O O . GLY A 1 190 ? 15.812 12.907 -9.989 1.00 31.03 190 GLY A O 1
ATOM 1403 N N . GLY A 1 191 ? 17.481 11.469 -9.538 1.00 29.05 191 GLY A N 1
ATOM 1404 C CA . GLY A 1 191 ? 17.794 11.941 -8.193 1.00 29.05 191 GLY A CA 1
ATOM 1405 C C . GLY A 1 191 ? 19.274 11.718 -7.897 1.00 29.05 191 GLY A C 1
ATOM 1406 O O . GLY A 1 191 ? 19.786 10.613 -8.029 1.00 29.05 191 GLY A O 1
ATOM 1407 N N . SER A 1 192 ? 19.987 12.784 -7.540 1.00 25.83 192 SER A N 1
ATOM 1408 C CA . SER A 1 192 ? 21.361 12.707 -7.041 1.00 25.83 192 SER A CA 1
ATOM 1409 C C . SER A 1 192 ? 21.347 11.980 -5.691 1.00 25.83 192 SER A C 1
ATOM 1411 O O . SER A 1 192 ? 20.944 12.570 -4.687 1.00 25.83 192 SER A O 1
ATOM 1413 N N . PHE A 1 193 ? 21.796 10.726 -5.651 1.00 28.77 193 PHE A N 1
ATOM 1414 C CA . PHE A 1 193 ? 22.000 10.009 -4.395 1.00 28.77 193 PHE A CA 1
ATOM 1415 C C . PHE A 1 193 ? 23.233 10.564 -3.682 1.00 28.77 193 PHE A C 1
ATOM 1417 O O . PHE A 1 193 ? 24.375 10.206 -3.973 1.00 28.77 193 PHE A O 1
ATOM 1424 N N . VAL A 1 194 ? 22.998 11.447 -2.715 1.00 27.12 194 VAL A N 1
ATOM 1425 C CA . VAL A 1 194 ? 23.894 11.553 -1.565 1.00 27.12 194 VAL A CA 1
ATOM 1426 C C . VAL A 1 194 ? 23.727 10.235 -0.813 1.00 27.12 194 VAL A C 1
ATOM 1428 O O . VAL A 1 194 ? 22.636 9.932 -0.344 1.00 27.12 194 VAL A O 1
ATOM 1431 N N . MET A 1 195 ? 24.779 9.416 -0.773 1.00 26.88 195 MET A N 1
ATOM 1432 C CA . MET A 1 195 ? 24.786 8.122 -0.085 1.00 26.88 195 MET A CA 1
ATOM 1433 C C . MET A 1 195 ? 24.593 8.313 1.427 1.00 26.88 195 MET A C 1
ATOM 1435 O O . MET A 1 195 ? 25.562 8.405 2.178 1.00 26.88 195 MET A O 1
ATOM 1439 N N . VAL A 1 196 ? 23.328 8.365 1.844 1.00 30.67 196 VAL A N 1
ATOM 1440 C CA . VAL A 1 196 ? 22.830 8.139 3.204 1.00 30.67 196 VAL A CA 1
ATOM 1441 C C . VAL A 1 196 ? 21.539 7.305 3.074 1.00 30.67 196 VAL A C 1
ATOM 1443 O O . VAL A 1 196 ? 20.543 7.778 2.544 1.00 30.67 196 VAL A O 1
ATOM 1446 N N . GLU A 1 197 ? 21.605 6.030 3.472 1.00 39.75 197 GLU A N 1
ATOM 1447 C CA . GLU A 1 197 ? 20.511 5.091 3.832 1.00 39.75 197 GLU A CA 1
ATOM 1448 C C . GLU A 1 197 ? 19.130 5.142 3.121 1.00 39.75 197 GLU A C 1
ATOM 1450 O O . GLU A 1 197 ? 18.079 5.104 3.754 1.00 39.75 197 GLU A O 1
ATOM 1455 N N . GLU A 1 198 ? 19.069 5.113 1.791 1.00 42.25 198 GLU A N 1
ATOM 1456 C CA . GLU A 1 198 ? 17.778 5.118 1.075 1.00 42.25 198 GLU A CA 1
ATOM 1457 C C . GLU A 1 198 ? 17.075 3.740 0.979 1.00 42.25 198 GLU A C 1
ATOM 1459 O O . GLU A 1 198 ? 15.851 3.649 0.843 1.00 42.25 198 GLU A O 1
ATOM 1464 N N . GLN A 1 199 ? 17.825 2.636 1.112 1.00 49.06 199 GLN A N 1
ATOM 1465 C CA . GLN A 1 199 ? 17.246 1.283 1.180 1.00 49.06 199 GLN A CA 1
ATOM 1466 C C . GLN A 1 199 ? 16.414 1.051 2.451 1.00 49.06 199 GLN A C 1
ATOM 1468 O O . GLN A 1 199 ? 15.535 0.184 2.441 1.00 49.06 199 GLN A O 1
ATOM 1473 N N . ASP A 1 200 ? 16.672 1.804 3.526 1.00 60.19 200 ASP A N 1
ATOM 1474 C CA . ASP A 1 200 ? 15.983 1.632 4.805 1.00 60.19 200 ASP A CA 1
ATOM 1475 C C . ASP A 1 200 ? 14.535 2.133 4.709 1.00 60.19 200 ASP A C 1
ATOM 1477 O O . ASP A 1 200 ? 13.596 1.366 4.935 1.00 60.19 200 ASP A O 1
ATOM 1481 N N . LEU A 1 201 ? 14.338 3.367 4.222 1.00 78.12 201 LEU A N 1
ATOM 1482 C CA . LEU A 1 201 ? 13.012 3.976 4.036 1.00 78.12 201 LEU A CA 1
ATOM 1483 C C . LEU A 1 201 ? 12.114 3.204 3.067 1.00 78.12 201 LEU A C 1
ATOM 1485 O O . LEU A 1 201 ? 10.893 3.215 3.229 1.00 78.12 201 LEU A O 1
ATOM 1489 N N . LYS A 1 202 ? 12.684 2.508 2.073 1.00 80.94 202 LYS A N 1
ATOM 1490 C CA . LYS A 1 202 ? 11.891 1.639 1.193 1.00 80.94 202 LYS A CA 1
ATOM 1491 C C . LYS A 1 202 ? 11.153 0.568 1.997 1.00 80.94 202 LYS A C 1
ATOM 1493 O O . LYS A 1 202 ? 9.975 0.347 1.760 1.00 80.94 202 LYS A O 1
ATOM 1498 N N . GL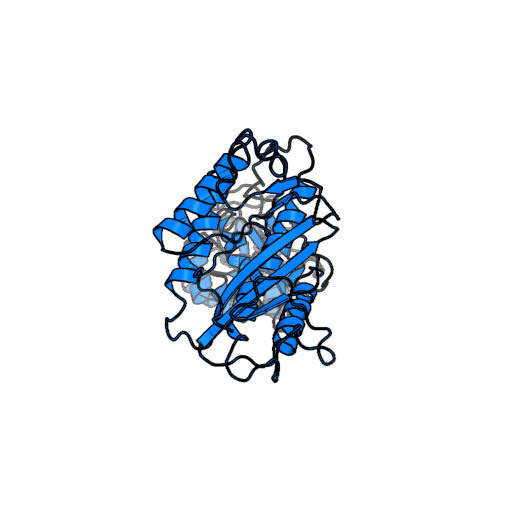N A 1 203 ? 11.819 -0.071 2.957 1.00 86.69 203 GLN A N 1
ATOM 1499 C CA . GLN A 1 203 ? 11.216 -1.158 3.733 1.00 86.69 203 GLN A CA 1
ATOM 1500 C C . GLN A 1 203 ? 10.117 -0.646 4.669 1.00 86.69 203 GLN A C 1
ATOM 1502 O O . GLN A 1 203 ? 9.099 -1.314 4.819 1.00 86.69 203 GLN A O 1
ATOM 1507 N N . TRP A 1 204 ? 10.285 0.557 5.229 1.00 90.75 204 TRP A N 1
ATOM 1508 C CA . TRP A 1 204 ? 9.237 1.245 5.992 1.00 90.75 204 TRP A CA 1
ATOM 1509 C C . TRP A 1 204 ? 8.013 1.548 5.126 1.00 90.75 204 TRP A C 1
ATOM 1511 O O . TRP A 1 204 ? 6.885 1.243 5.509 1.00 90.75 204 TRP A O 1
ATOM 1521 N N . ARG A 1 205 ? 8.230 2.070 3.910 1.00 88.75 205 ARG A N 1
ATOM 1522 C CA . ARG A 1 205 ? 7.149 2.294 2.941 1.00 88.75 205 ARG A CA 1
ATOM 1523 C C . ARG A 1 205 ? 6.462 0.986 2.571 1.00 88.75 205 ARG A C 1
ATOM 1525 O O . ARG A 1 205 ? 5.241 0.929 2.599 1.00 88.75 205 ARG A O 1
ATOM 1532 N N . ASP A 1 206 ? 7.210 -0.056 2.225 1.00 85.69 206 ASP A N 1
ATOM 1533 C CA . ASP A 1 206 ? 6.645 -1.352 1.842 1.00 85.69 206 ASP A CA 1
ATOM 1534 C C . ASP A 1 206 ? 5.803 -1.950 2.988 1.00 85.69 206 ASP A C 1
ATOM 1536 O O . ASP A 1 206 ? 4.690 -2.415 2.746 1.00 85.69 206 ASP A O 1
ATOM 1540 N N . ALA A 1 207 ? 6.285 -1.883 4.238 1.00 95.06 207 ALA A N 1
ATOM 1541 C CA . ALA A 1 207 ? 5.545 -2.362 5.407 1.00 95.06 207 ALA A CA 1
ATOM 1542 C C . ALA A 1 207 ? 4.217 -1.605 5.582 1.00 95.06 207 ALA A C 1
ATOM 1544 O O . ALA A 1 207 ? 3.166 -2.239 5.697 1.00 95.06 207 ALA A O 1
ATOM 1545 N N . GLY A 1 208 ? 4.238 -0.270 5.490 1.00 94.44 208 GLY A N 1
ATOM 1546 C CA . GLY A 1 208 ? 3.025 0.556 5.515 1.00 94.44 208 GLY A CA 1
ATOM 1547 C C . GLY A 1 208 ? 2.063 0.270 4.352 1.00 94.44 208 GLY A C 1
ATOM 1548 O O . GLY A 1 208 ? 0.847 0.228 4.545 1.00 94.44 208 GLY A O 1
ATOM 1549 N N . HIS A 1 209 ? 2.574 -0.004 3.145 1.00 89.75 209 HIS A N 1
ATOM 1550 C CA . HIS A 1 209 ? 1.738 -0.392 2.004 1.00 89.75 209 HIS A CA 1
ATOM 1551 C C . HIS A 1 209 ? 1.034 -1.730 2.235 1.00 89.75 209 HIS A C 1
ATOM 1553 O O . HIS A 1 209 ? -0.154 -1.848 1.931 1.00 89.75 209 HIS A O 1
ATOM 1559 N N . VAL A 1 210 ? 1.739 -2.734 2.764 1.00 90.81 210 VAL A N 1
ATOM 1560 C CA . VAL A 1 210 ? 1.143 -4.043 3.068 1.00 90.81 210 VAL A CA 1
ATOM 1561 C C . VAL A 1 210 ? 0.115 -3.920 4.192 1.00 90.81 210 VAL A C 1
ATOM 1563 O O . VAL A 1 210 ? -0.972 -4.485 4.060 1.00 90.81 210 VAL A O 1
ATOM 1566 N N . ALA A 1 211 ? 0.394 -3.141 5.241 1.00 97.31 211 ALA A N 1
ATOM 1567 C CA . ALA A 1 211 ? -0.564 -2.873 6.315 1.00 97.31 211 ALA A CA 1
ATOM 1568 C C . ALA A 1 211 ? -1.853 -2.234 5.762 1.00 97.31 211 ALA A C 1
ATOM 1570 O O . ALA A 1 211 ? -2.937 -2.801 5.906 1.00 97.31 211 ALA A O 1
ATOM 1571 N N . ARG A 1 212 ? -1.738 -1.144 4.982 1.00 94.88 212 ARG A N 1
ATOM 1572 C CA . ARG A 1 212 ? -2.881 -0.500 4.304 1.00 94.88 212 ARG A CA 1
ATOM 1573 C C . ARG A 1 212 ? -3.659 -1.472 3.415 1.00 94.88 212 ARG A C 1
ATOM 1575 O O . ARG A 1 212 ? -4.884 -1.509 3.462 1.00 94.88 212 ARG A O 1
ATOM 1582 N N . ARG A 1 213 ? -2.966 -2.246 2.574 1.00 88.50 213 ARG A N 1
ATOM 1583 C CA . ARG A 1 213 ? -3.611 -3.195 1.650 1.00 88.50 213 ARG A CA 1
ATOM 1584 C C . ARG A 1 213 ? -4.325 -4.323 2.384 1.00 88.50 213 ARG A C 1
ATOM 1586 O O . ARG A 1 213 ? -5.346 -4.785 1.890 1.00 88.50 213 ARG A O 1
ATOM 1593 N N . THR A 1 214 ? -3.809 -4.742 3.537 1.00 93.12 214 THR A N 1
ATOM 1594 C CA . THR A 1 214 ? -4.475 -5.728 4.394 1.00 93.12 214 THR A CA 1
ATOM 1595 C C . THR A 1 214 ? -5.803 -5.169 4.885 1.00 93.12 214 THR A C 1
ATOM 1597 O O . THR A 1 214 ? -6.835 -5.793 4.675 1.00 93.12 214 THR A O 1
ATOM 1600 N N . LEU A 1 215 ? -5.807 -3.953 5.434 1.00 96.12 215 LEU A N 1
ATOM 1601 C CA . LEU A 1 215 ? -7.034 -3.286 5.869 1.00 96.12 215 LEU A CA 1
ATOM 1602 C C . LEU A 1 215 ? -8.066 -3.174 4.731 1.00 96.12 215 LEU A C 1
ATOM 1604 O O . LEU A 1 215 ? -9.211 -3.597 4.878 1.00 96.12 215 LEU A O 1
ATOM 1608 N N . GLU A 1 216 ? -7.654 -2.676 3.562 1.00 91.44 216 GLU A N 1
ATOM 1609 C CA . GLU A 1 216 ? -8.545 -2.513 2.403 1.00 91.44 216 GLU A CA 1
ATOM 1610 C C . GLU A 1 216 ? -9.055 -3.841 1.827 1.00 91.44 216 GLU A C 1
ATOM 1612 O O . GLU A 1 216 ? -10.203 -3.916 1.388 1.00 91.44 216 GLU A O 1
ATOM 1617 N N . GLY A 1 217 ? -8.219 -4.883 1.831 1.00 84.00 217 GLY A N 1
ATOM 1618 C CA . GLY A 1 217 ? -8.575 -6.209 1.332 1.00 84.00 217 GLY A CA 1
ATOM 1619 C C . GLY A 1 217 ? -9.508 -6.981 2.264 1.00 84.00 217 GLY A C 1
ATOM 1620 O O . GLY A 1 217 ? -10.322 -7.764 1.784 1.00 84.00 217 GLY A O 1
ATOM 1621 N N . ILE A 1 218 ? -9.411 -6.747 3.576 1.00 93.06 218 ILE A N 1
ATOM 1622 C CA . ILE A 1 218 ? -10.118 -7.527 4.600 1.00 93.06 218 ILE A CA 1
ATOM 1623 C C . ILE A 1 218 ? -11.374 -6.828 5.118 1.00 93.06 218 ILE A C 1
ATOM 1625 O O . ILE A 1 218 ? -12.292 -7.506 5.570 1.00 93.06 218 ILE A O 1
ATOM 1629 N N . LYS A 1 219 ? -11.494 -5.496 5.004 1.00 94.00 219 LYS A N 1
ATOM 1630 C CA . LYS A 1 219 ? -12.669 -4.756 5.513 1.00 94.00 219 LYS A CA 1
ATOM 1631 C C . LYS A 1 219 ? -14.017 -5.314 5.034 1.00 94.00 219 LYS A C 1
ATOM 1633 O O . LYS A 1 219 ? -14.995 -5.242 5.764 1.00 94.00 219 LYS A O 1
ATOM 1638 N N . GLY A 1 220 ? -14.071 -5.875 3.820 1.00 93.38 220 GLY A N 1
ATOM 1639 C CA . GLY A 1 220 ? -15.284 -6.470 3.247 1.00 93.38 220 GLY A CA 1
ATOM 1640 C C . GLY A 1 220 ? -15.670 -7.826 3.847 1.00 93.38 220 GLY A C 1
ATOM 1641 O O . GLY A 1 220 ? -16.769 -8.306 3.595 1.00 93.38 220 GLY A O 1
ATOM 1642 N N . GLU A 1 221 ? -14.787 -8.444 4.631 1.00 96.38 221 GLU A N 1
ATOM 1643 C CA . GLU A 1 221 ? -15.067 -9.671 5.380 1.00 96.38 221 GLU A CA 1
ATOM 1644 C C . GLU A 1 221 ? -15.738 -9.401 6.733 1.00 96.38 221 GLU A C 1
ATOM 1646 O O . GLU A 1 221 ? -16.261 -10.332 7.338 1.00 96.38 221 GLU A O 1
ATOM 1651 N N . ILE A 1 222 ? -15.740 -8.153 7.208 1.00 97.62 222 ILE A N 1
ATOM 1652 C CA . ILE A 1 222 ? -16.367 -7.758 8.473 1.00 97.62 222 ILE A CA 1
ATOM 1653 C C . ILE A 1 222 ? -17.872 -7.586 8.227 1.00 97.62 222 ILE A C 1
ATOM 1655 O O . ILE A 1 222 ? -18.364 -6.494 7.935 1.00 97.62 222 ILE A O 1
ATOM 1659 N N . VAL A 1 223 ? -18.595 -8.704 8.270 1.00 97.62 223 VAL A N 1
ATOM 1660 C CA . VAL A 1 223 ? -20.031 -8.796 7.972 1.00 97.62 223 VAL A CA 1
ATOM 1661 C C . VAL A 1 223 ? -20.765 -9.594 9.044 1.00 97.62 223 VAL A C 1
ATOM 1663 O O . VAL A 1 223 ? -20.169 -10.430 9.719 1.00 97.62 223 VAL A O 1
ATOM 1666 N N . GLU A 1 224 ? -22.068 -9.346 9.174 1.00 97.88 224 GLU A N 1
ATOM 1667 C CA . GLU A 1 224 ? -22.947 -10.054 10.110 1.00 97.88 224 GLU A CA 1
ATOM 1668 C C . GLU A 1 224 ? -22.822 -11.579 9.955 1.00 97.88 224 GLU A C 1
ATOM 1670 O O . GLU A 1 224 ? -22.830 -12.104 8.838 1.00 97.88 224 GLU A O 1
ATOM 1675 N N . GLY A 1 225 ? -22.708 -12.286 11.079 1.00 96.38 225 GLY A N 1
ATOM 1676 C CA . GLY A 1 225 ? -22.613 -13.745 11.123 1.00 96.38 225 GLY A CA 1
ATOM 1677 C C . GLY A 1 225 ? -21.203 -14.314 10.935 1.00 96.38 225 GLY A C 1
ATOM 1678 O O . GLY A 1 225 ? -21.039 -15.524 11.055 1.00 96.38 225 GLY A O 1
ATOM 1679 N N . LYS A 1 226 ? -20.186 -13.484 10.669 1.00 95.38 226 LYS A N 1
ATOM 1680 C CA . LYS A 1 226 ? -18.795 -13.940 10.544 1.00 95.38 226 LYS A CA 1
ATOM 1681 C C . LYS A 1 226 ? -18.061 -13.919 11.887 1.00 95.38 226 LYS A C 1
ATOM 1683 O O . LYS A 1 226 ? -18.209 -12.972 12.661 1.00 95.38 226 LYS A O 1
ATOM 1688 N N . GLU A 1 227 ? -17.259 -14.948 12.152 1.00 93.19 227 GLU A N 1
ATOM 1689 C CA . GLU A 1 227 ? -16.422 -15.028 13.351 1.00 93.19 227 GLU A CA 1
ATOM 1690 C C . GLU A 1 227 ? -15.247 -14.039 13.301 1.00 93.19 227 GLU A C 1
ATOM 1692 O O . GLU A 1 227 ? -14.655 -13.783 12.245 1.00 93.19 227 GLU A O 1
ATOM 1697 N N . TRP A 1 228 ? -14.866 -13.500 14.461 1.00 93.19 228 TRP A N 1
ATOM 1698 C CA . TRP A 1 228 ? -13.728 -12.579 14.569 1.00 93.19 228 TRP A CA 1
ATOM 1699 C C . TRP A 1 228 ? -12.406 -13.272 14.200 1.00 93.19 228 TRP A C 1
ATOM 1701 O O . TRP A 1 228 ? -11.570 -12.689 13.507 1.00 93.19 228 TRP A O 1
ATOM 1711 N N . SER A 1 229 ? -12.250 -14.534 14.615 1.00 91.50 229 SER A N 1
ATOM 1712 C CA . SER A 1 229 ? -11.100 -15.404 14.330 1.00 91.50 229 SER A CA 1
ATOM 1713 C C . SER A 1 229 ? -10.847 -15.549 12.826 1.00 91.50 229 SER A C 1
ATOM 1715 O O . SER A 1 229 ? -9.713 -15.402 12.372 1.00 91.50 229 SER A O 1
ATOM 1717 N N . GLU A 1 230 ? -11.900 -15.747 12.030 1.00 92.31 230 GLU A N 1
ATOM 1718 C CA . GLU A 1 230 ? -11.790 -15.882 10.578 1.00 92.31 230 GLU A CA 1
ATOM 1719 C C . GLU A 1 230 ? -11.228 -14.620 9.911 1.00 92.31 230 GLU A C 1
ATOM 1721 O O . GLU A 1 230 ? -10.443 -14.715 8.960 1.00 92.31 230 GLU A O 1
ATOM 1726 N N . VAL A 1 231 ? -11.624 -13.436 10.392 1.00 95.12 231 VAL A N 1
ATOM 1727 C CA . VAL A 1 231 ? -11.140 -12.153 9.861 1.00 95.12 231 VAL A CA 1
ATOM 1728 C C . VAL A 1 231 ? -9.680 -11.924 10.247 1.00 95.12 231 VAL A C 1
ATOM 1730 O O . VAL A 1 231 ? -8.883 -11.545 9.385 1.00 95.12 231 VAL A O 1
ATOM 1733 N N . ILE A 1 232 ? -9.307 -12.221 11.496 1.00 93.94 232 ILE A N 1
ATOM 1734 C CA . ILE A 1 232 ? -7.914 -12.187 11.976 1.00 93.94 232 ILE A CA 1
ATOM 1735 C C . ILE A 1 232 ? -7.038 -13.108 11.111 1.00 93.94 232 ILE A C 1
ATOM 1737 O O . ILE A 1 232 ? -6.041 -12.668 10.532 1.00 93.94 232 ILE A O 1
ATOM 1741 N N . ASP A 1 233 ? -7.456 -14.360 10.921 1.00 92.12 233 ASP A N 1
ATOM 1742 C CA . ASP A 1 233 ? -6.734 -15.344 10.111 1.00 92.12 233 ASP A CA 1
ATOM 1743 C C . ASP A 1 233 ? -6.648 -14.946 8.634 1.00 92.12 233 ASP A C 1
ATOM 1745 O O . ASP A 1 233 ? -5.655 -15.238 7.951 1.00 92.12 233 ASP A O 1
ATOM 1749 N N . SER A 1 234 ? -7.690 -14.313 8.089 1.00 92.88 234 SER A N 1
ATOM 1750 C CA . SER A 1 234 ? -7.664 -13.792 6.722 1.00 92.88 234 SER A CA 1
ATOM 1751 C C . SER A 1 234 ? -6.657 -12.651 6.580 1.00 92.88 234 SER A C 1
ATOM 1753 O O . SER A 1 234 ? -5.811 -12.694 5.680 1.00 92.88 234 SER A O 1
ATOM 1755 N N . ALA A 1 235 ? -6.654 -11.698 7.515 1.00 95.56 235 ALA A N 1
ATOM 1756 C CA . ALA A 1 235 ? -5.698 -10.597 7.544 1.00 95.56 235 ALA A CA 1
ATOM 1757 C C . ALA A 1 235 ? -4.256 -11.086 7.666 1.00 95.56 235 ALA A C 1
ATOM 1759 O O . ALA A 1 235 ? -3.410 -10.717 6.851 1.00 95.56 235 ALA A O 1
ATOM 1760 N N . GLU A 1 236 ? -3.961 -11.993 8.592 1.00 94.62 236 GLU A N 1
ATOM 1761 C CA . GLU A 1 236 ? -2.606 -12.518 8.717 1.00 94.62 236 GLU A CA 1
ATOM 1762 C C . GLU A 1 236 ? -2.153 -13.314 7.485 1.00 94.62 236 GLU A C 1
ATOM 1764 O O . GLU A 1 236 ? -0.996 -13.222 7.053 1.00 94.62 236 GLU A O 1
ATOM 1769 N N . ARG A 1 237 ? -3.055 -14.099 6.874 1.00 89.19 237 ARG A N 1
ATOM 1770 C CA . ARG A 1 237 ? -2.768 -14.769 5.595 1.00 89.19 237 ARG A CA 1
ATOM 1771 C C . ARG A 1 237 ? -2.502 -13.750 4.494 1.00 89.19 237 ARG A C 1
ATOM 1773 O O . ARG A 1 237 ? -1.603 -13.983 3.684 1.00 89.19 237 ARG A O 1
ATOM 1780 N N . PHE A 1 238 ? -3.243 -12.646 4.459 1.00 89.00 238 PHE A N 1
ATOM 1781 C CA . PHE A 1 238 ? -3.034 -11.568 3.502 1.00 89.00 238 PHE A CA 1
ATOM 1782 C C . PHE A 1 238 ? -1.653 -10.933 3.687 1.00 89.00 238 PHE A C 1
ATOM 1784 O O . PHE A 1 238 ? -0.906 -10.860 2.712 1.00 89.00 238 PHE A O 1
ATOM 1791 N N . ILE A 1 239 ? -1.271 -10.572 4.917 1.00 89.38 239 ILE A N 1
ATOM 1792 C CA . ILE A 1 239 ? 0.050 -10.007 5.244 1.00 89.38 239 ILE A CA 1
ATOM 1793 C C . ILE A 1 239 ? 1.165 -10.916 4.712 1.00 89.38 239 ILE A C 1
ATOM 1795 O O . ILE A 1 239 ? 2.026 -10.466 3.953 1.00 89.38 239 ILE A O 1
ATOM 1799 N N . ARG A 1 240 ? 1.103 -12.218 5.035 1.00 87.50 240 ARG A N 1
ATOM 1800 C CA . ARG A 1 240 ? 2.097 -13.216 4.600 1.00 87.50 240 ARG A CA 1
ATOM 1801 C C . ARG A 1 240 ? 2.170 -13.350 3.079 1.00 87.50 240 ARG A C 1
ATOM 1803 O O . ARG A 1 240 ? 3.261 -13.420 2.521 1.00 87.50 240 ARG A O 1
ATOM 1810 N N . ARG A 1 241 ? 1.022 -13.370 2.391 1.00 79.12 241 ARG A N 1
ATOM 1811 C CA . ARG A 1 241 ? 0.956 -13.473 0.919 1.00 79.12 241 ARG A CA 1
ATOM 1812 C C . ARG A 1 241 ? 1.526 -12.249 0.204 1.00 79.12 241 ARG A C 1
ATOM 1814 O O . ARG A 1 241 ? 1.947 -12.376 -0.940 1.00 79.12 241 ARG A O 1
ATOM 1821 N N . HIS A 1 242 ? 1.555 -11.097 0.870 1.00 79.25 242 HIS A N 1
ATOM 1822 C CA . HIS A 1 242 ? 2.051 -9.838 0.315 1.00 79.25 242 HIS A CA 1
ATOM 1823 C C . HIS A 1 242 ? 3.461 -9.481 0.813 1.00 79.25 242 HIS A C 1
ATOM 1825 O O . HIS A 1 242 ? 3.868 -8.326 0.748 1.00 79.25 242 HIS A O 1
ATOM 1831 N N . GLY A 1 243 ? 4.222 -10.477 1.286 1.00 75.75 243 GLY A N 1
ATOM 1832 C CA . GLY A 1 243 ? 5.642 -10.337 1.628 1.00 75.75 243 GLY A CA 1
ATOM 1833 C C . GLY A 1 243 ? 5.918 -9.679 2.983 1.00 75.75 243 GLY A C 1
ATOM 1834 O O . GLY A 1 243 ? 7.079 -9.435 3.317 1.00 75.75 243 GLY A O 1
ATOM 1835 N N . GLY A 1 244 ? 4.875 -9.412 3.771 1.00 86.44 244 GLY A N 1
ATOM 1836 C CA . GLY A 1 244 ? 4.985 -8.951 5.148 1.00 86.44 244 GLY A CA 1
ATOM 1837 C C . GLY A 1 244 ? 4.977 -10.101 6.155 1.00 86.44 244 GLY A C 1
ATOM 1838 O O . GLY A 1 244 ? 4.653 -11.250 5.849 1.00 86.44 244 GLY A O 1
ATOM 1839 N N . LYS A 1 245 ? 5.299 -9.774 7.401 1.00 92.62 245 LYS A N 1
ATOM 1840 C CA . LYS A 1 245 ? 5.044 -10.612 8.577 1.00 92.62 245 LYS A CA 1
ATOM 1841 C C . LYS A 1 245 ? 4.305 -9.781 9.617 1.00 92.62 245 LYS A C 1
ATOM 1843 O O . LYS A 1 245 ? 4.466 -8.567 9.623 1.00 92.62 245 LYS A O 1
ATOM 1848 N N . ALA A 1 246 ? 3.515 -10.414 10.476 1.00 92.81 246 ALA A N 1
ATOM 1849 C CA . ALA A 1 246 ? 2.827 -9.710 11.553 1.00 92.81 246 ALA A CA 1
ATOM 1850 C C . ALA A 1 246 ? 3.860 -9.066 12.501 1.00 92.81 246 ALA A C 1
ATOM 1852 O O . ALA A 1 246 ? 4.728 -9.769 13.022 1.00 92.81 246 ALA A O 1
ATOM 1853 N N . ALA A 1 247 ? 3.816 -7.741 12.669 1.00 95.88 247 ALA A N 1
ATOM 1854 C CA . ALA A 1 247 ? 4.639 -7.031 13.661 1.00 95.88 247 ALA A CA 1
ATOM 1855 C C . ALA A 1 247 ? 4.098 -7.243 15.082 1.00 95.88 247 ALA A C 1
ATOM 1857 O O . ALA A 1 247 ? 4.862 -7.344 16.038 1.00 95.88 247 ALA A O 1
ATOM 1858 N N . PHE A 1 248 ? 2.778 -7.366 15.177 1.00 94.50 248 PHE A N 1
ATOM 1859 C CA . PHE A 1 248 ? 2.009 -7.812 16.328 1.00 94.50 248 PHE A CA 1
ATOM 1860 C C . PHE A 1 248 ? 0.818 -8.645 15.813 1.00 94.50 248 PHE A C 1
ATOM 1862 O O . PHE A 1 248 ? 0.484 -8.526 14.629 1.00 94.50 248 PHE A O 1
ATOM 1869 N N . PRO A 1 249 ? 0.213 -9.521 16.639 1.00 92.81 249 PRO A N 1
ATOM 1870 C CA . PRO A 1 249 ? -0.961 -10.299 16.235 1.00 92.81 249 PRO A CA 1
ATOM 1871 C C . PRO A 1 249 ? -2.085 -9.383 15.752 1.00 92.81 249 PRO A C 1
ATOM 1873 O O . PRO A 1 249 ? -2.342 -8.370 16.393 1.00 92.81 249 PRO A O 1
ATOM 1876 N N . VAL A 1 250 ? -2.756 -9.723 14.650 1.00 95.50 250 VAL A N 1
ATOM 1877 C CA . VAL A 1 250 ? -3.886 -8.908 14.170 1.00 95.50 250 VAL A CA 1
ATOM 1878 C C . VAL A 1 250 ? -4.969 -8.862 15.247 1.00 95.50 250 VAL A C 1
ATOM 1880 O O . VAL A 1 250 ? -5.369 -9.904 15.763 1.00 95.50 250 VAL A O 1
ATOM 1883 N N . THR A 1 251 ? -5.452 -7.663 15.578 1.00 94.62 251 THR A N 1
ATOM 1884 C CA . THR A 1 251 ? -6.430 -7.482 16.659 1.00 94.62 251 THR A CA 1
ATOM 1885 C C . THR A 1 251 ? -7.780 -7.023 16.119 1.00 94.62 251 THR A C 1
ATOM 1887 O O . THR A 1 251 ? -7.866 -6.292 15.129 1.00 94.62 251 THR A O 1
ATOM 1890 N N . ILE A 1 252 ? -8.851 -7.484 16.765 1.00 94.31 252 ILE A N 1
ATOM 1891 C CA . ILE A 1 252 ? -10.223 -7.051 16.516 1.00 94.31 252 ILE A CA 1
ATOM 1892 C C . ILE A 1 252 ? -10.843 -6.647 17.840 1.00 94.31 252 ILE A C 1
ATOM 1894 O O . ILE A 1 252 ? -10.962 -7.455 18.751 1.00 94.31 252 ILE A O 1
ATOM 1898 N N . SER A 1 253 ? -11.283 -5.399 17.931 1.00 94.31 253 SER A N 1
ATOM 1899 C CA . SER A 1 253 ? -12.038 -4.890 19.076 1.00 94.31 253 SER A CA 1
ATOM 1900 C C . SER A 1 253 ? -13.422 -4.463 18.608 1.00 94.31 253 SER A C 1
ATOM 1902 O O . SER A 1 253 ? -13.554 -3.782 17.592 1.00 94.31 253 SER A O 1
ATOM 1904 N N . VAL A 1 254 ? -14.463 -4.867 19.326 1.00 94.69 254 VAL A N 1
ATOM 1905 C CA . VAL A 1 254 ? -15.863 -4.633 18.945 1.00 94.69 254 VAL A CA 1
ATOM 1906 C C . VAL A 1 254 ? -16.552 -3.765 19.999 1.00 94.69 254 VAL A C 1
ATOM 1908 O O . VAL A 1 254 ? -16.279 -3.892 21.187 1.00 94.69 254 VAL A O 1
ATOM 1911 N N . ASN A 1 255 ? -17.392 -2.831 19.552 1.00 94.06 255 ASN A N 1
ATOM 1912 C CA . ASN A 1 255 ? -18.196 -1.936 20.390 1.00 94.06 255 ASN A CA 1
ATOM 1913 C C . ASN A 1 255 ? -17.372 -1.204 21.466 1.00 94.06 255 ASN A C 1
ATOM 1915 O O . ASN A 1 255 ? -16.508 -0.395 21.114 1.00 94.06 255 ASN A O 1
ATOM 1919 N N . GLU A 1 256 ? -17.639 -1.461 22.744 1.00 90.62 256 GLU A N 1
ATOM 1920 C CA . GLU A 1 256 ? -16.982 -0.865 23.910 1.00 90.62 256 GLU A CA 1
ATOM 1921 C C . GLU A 1 256 ? -15.508 -1.254 24.078 1.00 90.62 256 GLU A C 1
ATOM 1923 O O . GLU A 1 256 ? -14.764 -0.545 24.761 1.00 90.62 256 GLU A O 1
ATOM 1928 N N . MET A 1 257 ? -15.055 -2.338 23.442 1.00 91.50 257 MET A N 1
ATOM 1929 C CA . MET A 1 257 ? -13.644 -2.703 23.467 1.00 91.50 257 MET A CA 1
ATOM 1930 C C . MET A 1 257 ? -12.821 -1.656 22.714 1.00 91.50 257 MET A C 1
ATOM 1932 O O . MET A 1 257 ? -13.019 -1.415 21.518 1.00 91.50 257 MET A O 1
ATOM 1936 N N . ALA A 1 258 ? -11.881 -1.042 23.434 1.00 91.56 258 ALA A N 1
ATOM 1937 C CA . ALA A 1 258 ? -11.069 0.043 22.903 1.00 91.56 258 ALA A CA 1
ATOM 1938 C C . ALA A 1 258 ? -10.009 -0.450 21.906 1.00 91.56 258 ALA A C 1
ATOM 1940 O O . ALA A 1 258 ? -9.903 0.113 20.819 1.00 91.56 258 ALA A O 1
ATOM 1941 N N . ALA A 1 259 ? -9.227 -1.470 22.278 1.00 92.56 259 ALA A N 1
ATOM 1942 C CA . ALA A 1 259 ? -8.100 -1.964 21.487 1.00 92.56 259 ALA A CA 1
ATOM 1943 C C . ALA A 1 259 ? -7.593 -3.337 21.974 1.00 92.56 259 ALA A C 1
ATOM 1945 O O . ALA A 1 259 ? -7.980 -3.820 23.040 1.00 92.56 259 ALA A O 1
ATOM 1946 N N . HIS A 1 260 ? -6.640 -3.898 21.221 1.00 90.38 260 HIS A N 1
ATOM 1947 C CA . HIS A 1 260 ? -5.739 -4.998 21.597 1.00 90.38 260 HIS A CA 1
ATOM 1948 C C . HIS A 1 260 ? -6.369 -6.368 21.850 1.00 90.38 260 HIS A C 1
ATOM 1950 O O . HIS A 1 260 ? -5.659 -7.295 22.253 1.00 90.38 260 HIS A O 1
ATOM 1956 N N . TYR A 1 261 ? -7.666 -6.543 21.607 1.00 89.56 261 TYR A N 1
ATOM 1957 C CA . TYR A 1 261 ? -8.232 -7.879 21.679 1.00 89.56 261 TYR A CA 1
ATOM 1958 C C . TYR A 1 261 ? -7.784 -8.703 20.464 1.00 89.56 261 TYR A C 1
ATOM 1960 O O . TYR A 1 261 ? -8.215 -8.492 19.334 1.00 89.56 261 TYR A O 1
ATOM 1968 N N . THR A 1 262 ? -6.873 -9.642 20.701 1.00 82.56 262 THR A N 1
ATOM 1969 C CA . THR A 1 262 ? -6.500 -10.681 19.742 1.00 82.56 262 THR A CA 1
ATOM 1970 C C . THR A 1 262 ? -6.944 -12.013 20.314 1.00 82.56 262 THR A C 1
ATOM 1972 O O . THR A 1 262 ? -6.592 -12.374 21.438 1.00 82.56 262 THR A O 1
ATOM 1975 N N . SER A 1 263 ? -7.733 -12.761 19.557 1.00 63.72 263 SER A N 1
ATOM 1976 C CA . SER A 1 263 ? -8.216 -14.052 20.023 1.00 63.72 263 SER A CA 1
ATOM 1977 C C . SER A 1 263 ? -7.100 -15.093 19.930 1.00 63.72 263 SER A C 1
ATOM 1979 O O . SER A 1 263 ? -6.516 -15.292 18.867 1.00 63.72 263 SER A O 1
ATOM 1981 N N . ASN A 1 264 ? -6.853 -15.817 21.021 1.00 63.53 264 ASN A N 1
ATOM 1982 C CA . ASN A 1 264 ? -6.390 -17.199 20.932 1.00 63.53 264 ASN A CA 1
ATOM 1983 C C . ASN A 1 264 ? -7.587 -17.996 20.385 1.00 63.53 264 ASN A C 1
ATOM 1985 O O . ASN A 1 264 ? -8.493 -18.324 21.151 1.00 63.53 264 ASN A O 1
ATOM 1989 N N . THR A 1 265 ? -7.634 -18.151 19.059 1.00 53.62 265 THR A N 1
ATOM 1990 C CA . THR A 1 265 ? -8.797 -18.117 18.139 1.00 53.62 265 THR A CA 1
ATOM 1991 C C . THR A 1 265 ? -10.007 -19.031 18.403 1.00 53.62 265 THR A C 1
ATOM 1993 O O . THR A 1 265 ? -10.974 -18.93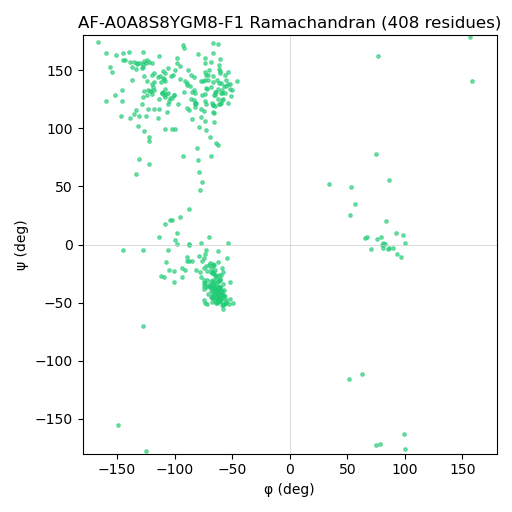5 17.661 1.00 53.62 265 THR A O 1
ATOM 1996 N N . GLU A 1 266 ? -10.037 -19.832 19.472 1.00 57.88 266 GLU A N 1
ATOM 1997 C CA . GLU A 1 266 ? -11.200 -20.654 19.874 1.00 57.88 266 GLU A CA 1
ATOM 1998 C C . GLU A 1 266 ? -11.386 -20.785 21.407 1.00 57.88 266 GLU A C 1
ATOM 2000 O O . GLU A 1 266 ? -12.342 -21.405 21.869 1.00 57.88 266 GLU A O 1
ATOM 2005 N N . LEU A 1 267 ? -10.465 -20.259 22.230 1.00 63.50 267 LEU A N 1
ATOM 2006 C CA . LEU A 1 267 ? -10.281 -20.749 23.608 1.00 63.50 267 LEU A CA 1
ATOM 2007 C C . LEU A 1 267 ? -10.691 -19.778 24.718 1.00 63.50 267 LEU A C 1
ATOM 2009 O O . LEU A 1 267 ? -10.979 -20.222 25.831 1.00 63.50 267 LEU A O 1
ATOM 2013 N N . THR A 1 268 ? -10.647 -18.463 24.492 1.00 73.56 268 THR A N 1
ATOM 2014 C CA . THR A 1 268 ? -10.913 -17.485 25.563 1.00 73.56 268 THR A CA 1
ATOM 2015 C C . THR A 1 268 ? -11.591 -16.231 25.013 1.00 73.56 268 THR A C 1
ATOM 2017 O O . THR A 1 268 ? -10.935 -15.474 24.292 1.00 73.56 268 THR A O 1
ATOM 2020 N N . PRO A 1 269 ? -12.877 -15.992 25.340 1.00 79.31 269 PRO A N 1
ATOM 2021 C CA . PRO A 1 269 ? -13.554 -14.749 24.978 1.00 79.31 269 PRO A CA 1
ATOM 2022 C C . PRO A 1 269 ? -12.934 -13.552 25.724 1.00 79.31 269 PRO A C 1
ATOM 2024 O O . PRO A 1 269 ? -12.196 -13.754 26.696 1.00 79.31 269 PRO A O 1
ATOM 2027 N N . PRO A 1 270 ? -13.206 -12.305 25.295 1.00 80.06 270 PRO A N 1
ATOM 2028 C CA . PRO A 1 270 ? -12.822 -11.129 26.071 1.00 80.06 270 PRO A CA 1
ATOM 2029 C C . PRO A 1 270 ? -13.350 -11.210 27.509 1.00 80.06 270 PRO A C 1
ATOM 2031 O O . PRO A 1 270 ? -14.411 -11.782 27.767 1.00 80.06 270 PRO A O 1
ATOM 2034 N N . GLU A 1 271 ? -12.614 -10.631 28.457 1.00 78.62 271 GLU A N 1
ATOM 2035 C CA . GLU A 1 271 ? -13.070 -10.557 29.847 1.00 78.62 271 GLU A CA 1
ATOM 2036 C C . GLU A 1 271 ? -14.423 -9.831 29.916 1.00 78.62 271 GLU A C 1
ATOM 2038 O O . GLU A 1 271 ? -14.565 -8.722 29.406 1.00 78.62 271 GLU A O 1
ATOM 2043 N N . GLY A 1 272 ? -15.421 -10.475 30.526 1.00 77.25 272 GLY A N 1
ATOM 2044 C CA . GLY A 1 272 ? -16.780 -9.936 30.635 1.00 77.25 272 GLY A CA 1
ATOM 2045 C C . GLY A 1 272 ? -17.664 -10.118 29.395 1.00 77.25 272 GLY A C 1
ATOM 2046 O O . GLY A 1 272 ? -18.814 -9.693 29.427 1.00 77.25 272 GLY A O 1
ATOM 2047 N N . PHE A 1 273 ? -17.179 -10.758 28.326 1.00 80.44 273 PHE A N 1
ATOM 2048 C CA . PHE A 1 273 ? -17.980 -11.018 27.130 1.00 80.44 273 PHE A CA 1
ATOM 2049 C C . PHE A 1 273 ? -18.756 -12.339 27.250 1.00 80.44 273 PHE A C 1
ATOM 2051 O O . PHE A 1 273 ? -18.170 -13.422 27.306 1.00 80.44 273 PHE A O 1
ATOM 2058 N N . GLU A 1 274 ? -20.087 -12.248 27.261 1.00 75.69 274 GLU A N 1
ATOM 2059 C CA . GLU A 1 274 ? -20.999 -13.394 27.250 1.00 75.69 274 GLU A CA 1
ATOM 2060 C C . GLU A 1 274 ? -21.577 -13.582 25.839 1.00 75.69 274 GLU A C 1
ATOM 2062 O O . GLU A 1 274 ? -22.505 -12.883 25.439 1.00 75.69 274 GLU A O 1
ATOM 2067 N N . GLY A 1 275 ? -21.030 -14.516 25.057 1.00 77.06 275 GLY A N 1
ATOM 2068 C CA . GLY A 1 275 ? -21.544 -14.808 23.717 1.00 77.06 275 GLY A CA 1
ATOM 2069 C C . GLY A 1 275 ? -20.531 -15.456 22.781 1.00 77.06 275 GLY A C 1
ATOM 2070 O O . GLY A 1 275 ? -19.373 -15.680 23.136 1.00 77.06 275 GLY A O 1
ATOM 2071 N N . GLU A 1 276 ? -20.987 -15.752 21.566 1.00 85.25 276 GLU A N 1
ATOM 2072 C CA . GLU A 1 276 ? -20.118 -16.157 20.460 1.00 85.25 276 GLU A CA 1
ATOM 2073 C C . GLU A 1 276 ? -19.422 -14.918 19.877 1.00 85.25 276 GLU A C 1
ATOM 2075 O O . GLU A 1 276 ? -20.026 -13.851 19.755 1.00 85.25 276 GLU A O 1
ATOM 2080 N N . MET A 1 277 ? -18.147 -15.045 19.508 1.00 90.19 277 MET A N 1
ATOM 2081 C CA . MET A 1 277 ? -17.352 -13.964 18.906 1.00 90.19 277 MET A CA 1
ATOM 2082 C C . MET A 1 277 ? -17.684 -13.812 17.416 1.00 90.19 277 MET A C 1
ATOM 2084 O O . MET A 1 277 ? -16.845 -14.031 16.542 1.00 90.19 277 MET A O 1
ATOM 2088 N N . ILE A 1 278 ? -18.945 -13.481 17.141 1.00 93.38 278 ILE A N 1
ATOM 2089 C CA . ILE A 1 278 ? -19.529 -13.346 15.809 1.00 93.38 278 ILE A CA 1
ATOM 2090 C C . ILE A 1 278 ? -20.062 -11.928 15.648 1.00 93.38 278 ILE A C 1
ATOM 2092 O O . ILE A 1 278 ? -20.796 -11.437 16.507 1.00 93.38 278 ILE A O 1
ATOM 2096 N N . PHE A 1 279 ? -19.733 -11.280 14.532 1.00 96.12 279 PHE A N 1
ATOM 2097 C CA . PHE A 1 279 ? -20.213 -9.931 14.239 1.00 96.12 279 PHE A CA 1
ATOM 2098 C C . PHE A 1 279 ? -21.735 -9.872 14.122 1.00 96.12 279 PHE A C 1
ATOM 2100 O O . PHE A 1 279 ? -22.354 -10.658 13.399 1.00 96.12 279 PHE A O 1
ATOM 2107 N N . GLN A 1 280 ? -22.323 -8.881 14.776 1.00 96.50 280 GLN A N 1
ATOM 2108 C CA . GLN A 1 280 ? -23.737 -8.544 14.709 1.00 96.50 280 GLN A CA 1
ATOM 2109 C C . GLN A 1 280 ? -23.935 -7.279 13.874 1.00 96.50 280 GLN A C 1
ATOM 2111 O O . GLN A 1 280 ? -23.069 -6.406 13.799 1.00 96.50 280 GLN A O 1
ATOM 2116 N N . LYS A 1 281 ? -25.099 -7.148 13.233 1.00 97.44 281 LYS A N 1
ATOM 2117 C CA . LYS A 1 281 ? -25.453 -5.911 12.532 1.00 97.44 281 LYS A CA 1
ATOM 2118 C C . LYS A 1 281 ? -25.458 -4.725 13.504 1.00 97.44 281 LYS A C 1
ATOM 2120 O O . LYS A 1 281 ? -26.122 -4.775 14.534 1.00 97.44 281 LYS A O 1
ATOM 2125 N N . GLY A 1 282 ? -24.788 -3.642 13.119 1.00 97.25 282 GLY A N 1
ATOM 2126 C CA . GLY A 1 282 ? -24.621 -2.438 13.932 1.00 97.25 282 GLY A CA 1
ATOM 2127 C C . GLY A 1 282 ? -23.342 -2.421 14.769 1.00 97.25 282 GLY A C 1
ATOM 2128 O O . GLY A 1 282 ? -23.019 -1.370 15.308 1.00 97.25 282 GLY A O 1
ATOM 2129 N N . ASP A 1 283 ? -22.585 -3.522 14.837 1.00 97.31 283 ASP A N 1
ATOM 2130 C CA . ASP A 1 283 ? -21.323 -3.547 15.577 1.00 97.31 283 ASP A CA 1
ATOM 2131 C C . ASP A 1 283 ? -20.331 -2.509 15.041 1.00 97.31 283 ASP A C 1
ATOM 2133 O O . ASP A 1 283 ? -20.054 -2.442 13.838 1.00 97.31 283 ASP A O 1
ATOM 2137 N N . LEU A 1 284 ? -19.726 -1.751 15.957 1.00 97.88 284 LEU A N 1
ATOM 2138 C CA . LEU A 1 284 ? -18.567 -0.915 15.682 1.00 97.88 284 LEU A CA 1
ATOM 2139 C C . LEU A 1 284 ? -17.309 -1.770 15.805 1.00 97.88 284 LEU A C 1
ATOM 2141 O O . LEU A 1 284 ? -16.892 -2.096 16.915 1.00 97.88 284 LEU A O 1
ATOM 2145 N N . VAL A 1 285 ? -16.659 -2.092 14.696 1.00 97.81 285 VAL A N 1
ATOM 2146 C CA . VAL A 1 285 ? -15.502 -2.993 14.660 1.00 97.81 285 VAL A CA 1
ATOM 2147 C C . VAL A 1 285 ? -14.234 -2.209 14.357 1.00 97.81 285 VAL A C 1
ATOM 2149 O O . VAL A 1 285 ? -14.182 -1.457 13.387 1.00 97.81 285 VAL A O 1
ATOM 2152 N N . LYS A 1 286 ? -13.208 -2.398 15.186 1.00 97.94 286 LYS A N 1
ATOM 2153 C CA . LYS A 1 286 ? -11.851 -1.881 15.010 1.00 97.94 286 LYS A CA 1
ATOM 2154 C C . LYS A 1 286 ? -10.961 -3.053 14.612 1.00 97.94 286 LYS A C 1
ATOM 2156 O O . LYS A 1 286 ? -10.800 -3.968 15.414 1.00 97.94 286 LYS A O 1
ATOM 2161 N N . LEU A 1 287 ? -10.431 -3.035 13.392 1.00 97.81 287 LEU A N 1
ATOM 2162 C CA . LEU A 1 287 ? -9.443 -4.000 12.904 1.00 97.81 287 LEU A CA 1
ATOM 2163 C C . LEU A 1 287 ? -8.080 -3.315 12.876 1.00 97.81 287 LEU A C 1
ATOM 2165 O O . LEU A 1 287 ? -7.917 -2.296 12.204 1.00 97.81 287 LEU A O 1
ATOM 2169 N N . ASP A 1 288 ? -7.119 -3.902 13.571 1.00 97.81 288 ASP A N 1
ATOM 2170 C CA . ASP A 1 288 ? -5.789 -3.340 13.766 1.00 97.81 288 ASP A CA 1
ATOM 2171 C C . ASP A 1 288 ? -4.707 -4.316 13.290 1.00 97.81 288 ASP A C 1
ATOM 2173 O O . ASP A 1 288 ? -4.731 -5.513 13.599 1.00 97.81 288 ASP A O 1
ATOM 2177 N N . VAL A 1 289 ? -3.801 -3.808 12.457 1.00 97.88 289 VAL A N 1
ATOM 2178 C CA . VAL A 1 289 ? -2.859 -4.593 11.666 1.00 97.88 289 VAL A CA 1
ATOM 2179 C C . VAL A 1 289 ? -1.452 -4.015 11.775 1.00 97.88 289 VAL A C 1
ATOM 2181 O O . VAL A 1 289 ? -1.139 -2.959 11.224 1.00 97.88 289 VAL A O 1
ATOM 2184 N N . GLY A 1 290 ? -0.565 -4.816 12.363 1.00 97.69 290 GLY A N 1
ATOM 2185 C CA . GLY A 1 290 ? 0.871 -4.578 12.376 1.00 97.69 290 GLY A CA 1
ATOM 2186 C C . GLY A 1 290 ? 1.598 -5.414 11.335 1.00 97.69 290 GLY A C 1
ATOM 2187 O O . GLY A 1 290 ? 1.489 -6.641 11.322 1.00 97.69 290 GLY A O 1
ATOM 2188 N N . VAL A 1 291 ? 2.424 -4.787 10.504 1.00 98.06 291 VAL A N 1
ATOM 2189 C CA . VAL A 1 291 ? 3.262 -5.469 9.510 1.00 98.06 291 VAL A CA 1
ATOM 2190 C C . VAL A 1 291 ? 4.722 -5.107 9.706 1.00 98.06 291 VAL A C 1
ATOM 2192 O O . VAL A 1 291 ? 5.050 -3.955 9.945 1.00 98.06 291 VAL A O 1
ATOM 2195 N N . HIS A 1 292 ? 5.627 -6.070 9.541 1.00 96.56 292 HIS A N 1
ATOM 2196 C CA . HIS A 1 292 ? 7.042 -5.783 9.382 1.00 96.56 292 HIS A CA 1
ATOM 2197 C C . HIS A 1 292 ? 7.650 -6.417 8.130 1.00 96.56 292 HIS A C 1
ATOM 2199 O O . HIS A 1 292 ? 7.330 -7.545 7.748 1.00 96.56 292 HIS A O 1
ATOM 2205 N N . ILE A 1 293 ? 8.598 -5.697 7.527 1.00 90.88 293 ILE A N 1
ATOM 2206 C CA . ILE A 1 293 ? 9.470 -6.179 6.451 1.00 90.88 293 ILE A CA 1
ATOM 2207 C C . ILE A 1 293 ? 10.913 -5.949 6.888 1.00 90.88 293 ILE A C 1
ATOM 2209 O O . ILE A 1 293 ? 11.373 -4.818 7.029 1.00 90.88 293 ILE A O 1
ATOM 2213 N N . LYS A 1 294 ? 11.635 -7.044 7.162 1.00 87.12 294 LYS A N 1
ATOM 2214 C CA . LYS A 1 294 ? 13.014 -7.019 7.699 1.00 87.12 294 LYS A CA 1
ATOM 2215 C C . LYS A 1 294 ? 13.177 -6.149 8.963 1.00 87.12 294 LYS A C 1
ATOM 2217 O O . LYS A 1 294 ? 14.272 -5.674 9.251 1.00 87.12 294 LYS A O 1
ATOM 2222 N N . GLY A 1 295 ? 12.090 -5.957 9.710 1.00 91.00 295 GLY A N 1
ATOM 2223 C CA . GLY A 1 295 ? 12.060 -5.186 10.952 1.00 91.00 295 GLY A CA 1
ATOM 2224 C C . GLY A 1 295 ? 11.604 -3.738 10.796 1.00 91.00 295 GLY A C 1
ATOM 2225 O O . GLY A 1 295 ? 11.342 -3.114 11.812 1.00 91.00 295 GLY A O 1
ATOM 2226 N N . ALA A 1 296 ? 11.481 -3.208 9.576 1.00 94.75 296 ALA A N 1
ATOM 2227 C CA . ALA A 1 296 ? 10.765 -1.954 9.351 1.00 94.75 296 ALA A CA 1
ATOM 2228 C C . ALA A 1 296 ? 9.264 -2.197 9.530 1.00 94.75 296 ALA A C 1
ATOM 2230 O O . ALA A 1 296 ? 8.768 -3.201 9.016 1.00 94.75 296 ALA A O 1
ATOM 2231 N N . LEU A 1 297 ? 8.580 -1.321 10.261 1.00 96.44 297 LEU A N 1
ATOM 2232 C CA . LEU A 1 297 ? 7.222 -1.540 10.762 1.00 96.44 297 LEU A CA 1
ATOM 2233 C C . LEU A 1 297 ? 6.191 -0.680 10.016 1.00 96.44 297 LEU A C 1
ATOM 2235 O O . LEU A 1 297 ? 6.480 0.437 9.593 1.00 96.44 297 LEU A O 1
ATOM 2239 N N . GLY A 1 298 ? 4.985 -1.212 9.872 1.00 97.12 298 GLY A N 1
ATOM 2240 C CA . GLY A 1 298 ? 3.765 -0.498 9.528 1.00 97.12 298 GLY A CA 1
ATOM 2241 C C . GLY A 1 298 ? 2.716 -0.824 10.583 1.00 97.12 298 GLY A C 1
ATOM 2242 O O . GLY A 1 298 ? 2.550 -1.994 10.926 1.00 97.12 298 GLY A O 1
ATOM 2243 N N . ASP A 1 299 ? 2.057 0.206 11.094 1.00 97.88 299 ASP A N 1
ATOM 2244 C CA . ASP A 1 299 ? 1.070 0.131 12.166 1.00 97.88 299 ASP A CA 1
ATOM 2245 C C . ASP A 1 299 ? -0.168 0.908 11.714 1.00 97.88 299 ASP A C 1
ATOM 2247 O O . ASP A 1 299 ? -0.110 2.121 11.469 1.00 97.88 299 ASP A O 1
ATOM 2251 N N . ASN A 1 300 ? -1.251 0.181 11.456 1.00 96.62 300 ASN A N 1
ATOM 2252 C CA . ASN A 1 300 ? -2.443 0.729 10.841 1.00 96.62 300 ASN A CA 1
ATOM 2253 C C . ASN A 1 300 ? -3.698 0.049 11.390 1.00 96.62 300 ASN A C 1
ATOM 2255 O O . ASN A 1 300 ? -3.844 -1.169 11.300 1.00 96.62 300 ASN A O 1
ATOM 2259 N N . ALA A 1 301 ? -4.686 0.867 11.745 1.00 97.56 301 ALA A N 1
ATOM 2260 C CA . ALA A 1 301 ? -6.027 0.413 12.088 1.00 97.56 301 ALA A CA 1
ATOM 2261 C C . ALA A 1 301 ? -7.103 0.995 11.155 1.00 97.56 301 ALA A C 1
ATOM 2263 O O . ALA A 1 301 ? -6.940 2.061 10.546 1.00 97.56 301 ALA A O 1
ATOM 2264 N N . LEU A 1 302 ? -8.231 0.291 11.059 1.00 96.62 302 LEU A N 1
ATOM 2265 C CA . LEU A 1 302 ? -9.475 0.766 10.457 1.00 96.62 302 LEU A CA 1
ATOM 2266 C C . LEU A 1 302 ? -10.641 0.547 11.421 1.00 96.62 302 LEU A C 1
ATOM 2268 O O . LEU A 1 302 ? -10.657 -0.421 12.179 1.00 96.62 302 LEU A O 1
ATOM 2272 N N . THR A 1 303 ? -11.664 1.390 11.299 1.00 98.25 303 THR A N 1
ATOM 2273 C CA . THR A 1 303 ? -12.939 1.213 12.002 1.00 98.25 303 THR A CA 1
ATOM 2274 C C . THR A 1 303 ? -14.090 1.163 11.001 1.00 98.25 303 THR A C 1
ATOM 2276 O O . THR A 1 303 ? -14.155 2.006 10.102 1.00 98.25 303 THR A O 1
ATOM 2279 N N . VAL A 1 304 ? -14.990 0.189 11.152 1.00 97.69 304 VAL A N 1
ATOM 2280 C CA . VAL A 1 304 ? -16.189 -0.005 10.317 1.00 97.69 304 VAL A CA 1
ATOM 2281 C C . VAL A 1 304 ? -17.418 -0.297 11.169 1.00 97.69 304 VAL A C 1
ATOM 2283 O O . VAL A 1 304 ? -17.303 -0.782 12.289 1.00 97.69 304 VAL A O 1
ATOM 2286 N N . GLU A 1 305 ? -18.593 -0.021 10.611 1.00 98.12 305 GLU A N 1
ATOM 2287 C CA . GLU A 1 305 ? -19.879 -0.445 11.164 1.00 98.12 305 GLU A CA 1
ATOM 2288 C C . GLU A 1 305 ? -20.427 -1.626 10.355 1.00 98.12 305 GLU A C 1
ATOM 2290 O O . GLU A 1 305 ? -20.579 -1.536 9.130 1.00 98.12 305 GLU A O 1
ATOM 2295 N N . VAL A 1 306 ? -20.759 -2.727 11.027 1.00 98.25 306 VAL A N 1
ATOM 2296 C CA . VAL A 1 306 ? -21.308 -3.922 10.376 1.00 98.25 306 VAL A CA 1
ATOM 2297 C C . VAL A 1 306 ? -22.698 -3.623 9.818 1.00 98.25 306 VAL A C 1
ATOM 2299 O O . VAL A 1 306 ? -23.626 -3.258 10.536 1.00 98.25 306 VAL A O 1
ATOM 2302 N N . GLY A 1 307 ? -22.863 -3.804 8.508 1.00 94.62 307 GLY A N 1
ATOM 2303 C CA . GLY A 1 307 ? -24.132 -3.565 7.817 1.00 94.62 307 GLY A CA 1
ATOM 2304 C C . GLY A 1 307 ? -24.420 -2.097 7.480 1.00 94.62 307 GLY A C 1
ATOM 2305 O O . GLY A 1 307 ? -25.414 -1.848 6.799 1.00 94.62 307 GLY A O 1
ATOM 2306 N N . ASN A 1 308 ? -23.549 -1.157 7.877 1.00 89.38 308 ASN A N 1
ATOM 2307 C CA . ASN A 1 308 ? -23.593 0.255 7.477 1.00 89.38 308 ASN A CA 1
ATOM 2308 C C . ASN A 1 308 ? -24.964 0.928 7.729 1.00 89.38 308 ASN A C 1
ATOM 2310 O O . ASN A 1 308 ? -25.544 1.534 6.825 1.00 89.38 308 ASN A O 1
ATOM 2314 N N . GLY A 1 309 ? -25.504 0.769 8.942 1.00 89.94 309 GLY A N 1
ATOM 2315 C CA . GLY A 1 309 ? -26.775 1.359 9.379 1.00 89.94 309 GLY A CA 1
ATOM 2316 C C . GLY A 1 309 ? -26.693 2.860 9.670 1.00 89.94 309 GLY A C 1
ATOM 2317 O O . GLY A 1 309 ? -27.708 3.548 9.596 1.00 89.94 309 GLY A O 1
ATOM 2318 N N . GLY A 1 310 ? -25.486 3.371 9.912 1.00 93.31 310 GLY A N 1
ATOM 2319 C CA . GLY A 1 310 ? -25.183 4.786 10.089 1.00 93.31 310 GLY A CA 1
ATOM 2320 C C . GLY A 1 310 ? -25.038 5.220 11.549 1.00 93.31 310 GLY A C 1
ATOM 2321 O O . GLY A 1 310 ? -24.767 6.400 11.783 1.00 93.31 310 GLY A O 1
ATOM 2322 N N . GLU A 1 311 ? -25.164 4.296 12.503 1.00 93.81 311 GLU A N 1
ATOM 2323 C CA . GLU A 1 311 ? -25.128 4.547 13.950 1.00 93.81 311 GLU A CA 1
ATOM 2324 C C . GLU A 1 311 ? -23.779 5.112 14.424 1.00 93.81 311 GLU A C 1
ATOM 2326 O O . GLU A 1 311 ? -23.727 5.920 15.353 1.00 93.81 311 GLU A O 1
ATOM 2331 N N . HIS A 1 312 ? -22.680 4.744 13.758 1.00 96.94 312 HIS A N 1
ATOM 2332 C CA . HIS A 1 312 ? -21.323 5.125 14.160 1.00 96.94 312 HIS A CA 1
ATOM 2333 C C . HIS A 1 312 ? -20.612 6.061 13.177 1.00 96.94 312 HIS A C 1
ATOM 2335 O O . HIS A 1 312 ? -19.432 6.372 13.366 1.00 96.94 312 HIS A O 1
ATOM 2341 N N . THR A 1 313 ? -21.313 6.548 12.148 1.00 96.25 313 THR A N 1
ATOM 2342 C CA . THR A 1 313 ? -20.744 7.380 11.068 1.00 96.25 313 THR A CA 1
ATOM 2343 C C . THR A 1 313 ? -19.914 8.547 11.605 1.00 96.25 313 THR A C 1
ATOM 2345 O O . THR A 1 313 ? -18.758 8.732 11.219 1.00 96.25 313 THR A O 1
ATOM 2348 N N . GLU A 1 314 ? -20.486 9.306 12.541 1.00 97.38 314 GLU A N 1
ATOM 2349 C CA . GLU A 1 314 ? -19.852 10.491 13.121 1.00 97.38 314 GLU A CA 1
ATOM 2350 C C . GLU A 1 314 ? -18.656 10.137 14.007 1.00 97.38 314 GLU A C 1
ATOM 2352 O O . GLU A 1 314 ? -17.633 10.817 13.964 1.00 97.38 314 GLU A O 1
ATOM 2357 N N . GLN A 1 315 ? -18.736 9.028 14.745 1.00 97.44 315 GLN A N 1
ATOM 2358 C CA . GLN A 1 315 ? -17.649 8.569 15.609 1.00 97.44 315 GLN A CA 1
ATOM 2359 C C . GLN A 1 315 ? -16.428 8.125 14.795 1.00 97.44 315 GLN A C 1
ATOM 2361 O O . GLN A 1 315 ? -15.294 8.499 15.107 1.00 97.44 315 GLN A O 1
ATOM 2366 N N . ILE A 1 316 ? -16.662 7.366 13.719 1.00 97.88 316 ILE A N 1
ATOM 2367 C CA . ILE A 1 316 ? -15.619 6.911 12.790 1.00 97.88 316 ILE A CA 1
ATOM 2368 C C . ILE A 1 316 ? -14.978 8.110 12.084 1.00 97.88 316 ILE A C 1
ATOM 2370 O O . ILE A 1 316 ? -13.754 8.161 11.931 1.00 97.88 316 ILE A O 1
ATOM 2374 N N . ARG A 1 317 ? -15.792 9.085 11.658 1.00 97.62 317 ARG A N 1
ATOM 2375 C CA . ARG A 1 317 ? -15.300 10.325 11.053 1.00 97.62 317 ARG A CA 1
ATOM 2376 C C . ARG A 1 317 ? -14.420 11.106 12.029 1.00 97.62 317 ARG A C 1
ATOM 2378 O O . ARG A 1 317 ? -13.300 11.448 11.664 1.00 97.62 317 ARG A O 1
ATOM 2385 N N . ALA A 1 318 ? -14.873 11.298 13.266 1.00 97.94 318 ALA A N 1
ATOM 2386 C CA . ALA A 1 318 ? -14.134 12.033 14.289 1.00 97.94 318 ALA A CA 1
ATOM 2387 C C . ALA A 1 318 ? -12.764 11.405 14.603 1.00 97.94 318 ALA A C 1
ATOM 2389 O O . ALA A 1 318 ? -11.775 12.120 14.732 1.00 97.94 318 ALA A O 1
ATOM 2390 N N . ALA A 1 319 ? -12.669 10.071 14.669 1.00 97.69 319 ALA A N 1
ATOM 2391 C CA . ALA A 1 319 ? -11.390 9.385 14.887 1.00 97.69 319 ALA A CA 1
ATOM 2392 C C . ALA A 1 319 ? -10.409 9.615 13.721 1.00 97.69 319 ALA A C 1
ATOM 2394 O O . ALA A 1 319 ? -9.215 9.839 13.927 1.00 97.69 319 ALA A O 1
ATOM 2395 N N . ARG A 1 320 ? -10.919 9.611 12.482 1.00 97.56 320 ARG A N 1
ATOM 2396 C CA . ARG A 1 320 ? -10.126 9.902 11.280 1.00 97.56 320 ARG A CA 1
ATOM 2397 C C . ARG A 1 320 ? -9.644 11.352 11.253 1.00 97.56 320 ARG A C 1
ATOM 2399 O O . ARG A 1 320 ? -8.473 11.588 10.981 1.00 97.56 320 ARG A O 1
ATOM 2406 N N . GLU A 1 321 ? -10.522 12.299 11.563 1.00 98.06 321 GLU A N 1
ATOM 2407 C CA . GLU A 1 321 ? -10.183 13.724 11.618 1.00 98.06 321 GLU A CA 1
ATOM 2408 C C . GLU A 1 321 ? -9.173 14.021 12.735 1.00 98.06 321 GLU A C 1
ATOM 2410 O O . GLU A 1 321 ? -8.221 14.764 12.509 1.00 98.06 321 GLU A O 1
ATOM 2415 N N . ALA A 1 322 ? -9.293 13.370 13.898 1.00 98.25 322 ALA A N 1
ATOM 2416 C CA . ALA A 1 322 ? -8.303 13.455 14.973 1.00 98.25 322 ALA A CA 1
ATOM 2417 C C . ALA A 1 322 ? -6.915 12.970 14.527 1.00 98.25 322 ALA A C 1
ATOM 2419 O O . ALA A 1 322 ? -5.905 13.598 14.851 1.00 98.25 322 ALA A O 1
ATOM 2420 N N . ARG A 1 323 ? -6.856 11.885 13.744 1.00 97.88 323 ARG A N 1
ATOM 2421 C CA . ARG A 1 323 ? -5.597 11.358 13.193 1.00 97.88 323 ARG A CA 1
ATOM 2422 C C . ARG A 1 323 ? -4.981 12.362 12.230 1.00 97.88 323 ARG A C 1
ATOM 2424 O O . ARG A 1 323 ? -3.792 12.652 12.327 1.00 97.88 323 ARG A O 1
ATOM 2431 N N . ASP A 1 324 ? -5.781 12.884 11.309 1.00 96.69 324 ASP A N 1
ATOM 2432 C CA . ASP A 1 324 ? -5.306 13.798 10.271 1.00 96.69 324 ASP A CA 1
ATOM 2433 C C . ASP A 1 324 ? -4.837 15.130 10.884 1.00 96.69 324 ASP A C 1
ATOM 2435 O O . ASP A 1 324 ? -3.766 15.623 10.527 1.00 96.69 324 ASP A O 1
ATOM 2439 N N . ALA A 1 325 ? -5.554 15.645 11.889 1.00 97.31 325 ALA A N 1
ATOM 2440 C CA . ALA A 1 325 ? -5.159 16.828 12.652 1.00 97.31 325 ALA A CA 1
ATOM 2441 C C . ALA A 1 325 ? -3.845 16.620 13.424 1.00 97.31 325 ALA A C 1
ATOM 2443 O O . ALA A 1 325 ? -2.992 17.509 13.448 1.00 97.31 325 ALA A O 1
ATOM 2444 N N . ALA A 1 326 ? -3.650 15.444 14.030 1.00 97.88 326 ALA A N 1
ATOM 2445 C CA . ALA A 1 326 ? -2.392 15.093 14.684 1.00 97.88 326 ALA A CA 1
ATOM 2446 C C . ALA A 1 326 ? -1.235 15.036 13.674 1.00 97.88 326 ALA A C 1
ATOM 2448 O O . ALA A 1 326 ? -0.195 15.652 13.904 1.00 97.88 326 ALA A O 1
ATOM 2449 N N . ILE A 1 327 ? -1.431 14.360 12.533 1.00 96.06 327 ILE A N 1
ATOM 2450 C CA . ILE A 1 327 ? -0.438 14.251 11.451 1.00 96.06 327 ILE A CA 1
ATOM 2451 C C . ILE A 1 327 ? -0.048 15.633 10.911 1.00 96.06 327 ILE A C 1
ATOM 2453 O O . ILE A 1 327 ? 1.134 15.879 10.680 1.00 96.06 327 ILE A O 1
ATOM 2457 N N . GLU A 1 328 ? -0.994 16.565 10.766 1.00 95.44 328 GLU A N 1
ATOM 2458 C CA . GLU A 1 328 ? -0.702 17.939 10.333 1.00 95.44 328 GLU A CA 1
ATOM 2459 C C . GLU A 1 328 ? 0.237 18.676 11.307 1.00 95.44 328 GLU A C 1
ATOM 2461 O O . GLU A 1 328 ? 0.991 19.558 10.903 1.00 95.44 328 GLU A O 1
ATOM 2466 N N . LYS A 1 329 ? 0.249 18.301 12.593 1.00 95.88 329 LYS A N 1
ATOM 2467 C CA . LYS A 1 329 ? 1.177 18.849 13.596 1.00 95.88 329 LYS A CA 1
ATOM 2468 C C . LYS A 1 329 ? 2.512 18.108 13.682 1.00 95.88 329 LYS A C 1
ATOM 2470 O O . LYS A 1 329 ? 3.372 18.534 14.448 1.00 95.88 329 LYS A O 1
ATOM 2475 N N . MET A 1 330 ? 2.745 17.057 12.896 1.00 94.62 330 MET A N 1
ATOM 2476 C CA . MET A 1 330 ? 3.983 16.259 12.928 1.00 94.62 330 MET A CA 1
ATOM 2477 C C . MET A 1 330 ? 5.165 16.940 12.213 1.00 94.62 330 MET A C 1
ATOM 2479 O O . MET A 1 330 ? 5.885 16.326 11.425 1.00 94.62 330 MET A O 1
ATOM 2483 N N . HIS A 1 331 ? 5.395 18.224 12.486 1.00 94.00 331 HIS A N 1
ATOM 2484 C CA . HIS A 1 331 ? 6.586 18.938 12.032 1.00 94.00 331 HIS A CA 1
ATOM 2485 C C . HIS A 1 331 ? 7.712 18.811 13.066 1.00 94.00 331 HIS A C 1
ATOM 2487 O O . HIS A 1 331 ? 7.431 18.991 14.255 1.00 94.00 331 HIS A O 1
ATOM 2493 N N . PRO A 1 332 ? 8.974 18.573 12.654 1.00 95.50 332 PRO A N 1
ATOM 2494 C CA . PRO A 1 332 ? 10.102 18.521 13.579 1.00 95.50 332 PRO A CA 1
ATOM 2495 C C . PRO A 1 332 ? 10.162 19.735 14.515 1.00 95.50 332 PRO A C 1
ATOM 2497 O O . PRO A 1 332 ? 10.032 20.874 14.065 1.00 95.50 332 PRO A O 1
ATOM 2500 N N . GLY A 1 333 ? 10.352 19.483 15.811 1.00 95.88 333 GLY A N 1
ATOM 2501 C CA . GLY A 1 333 ? 10.336 20.499 16.867 1.00 95.88 333 GLY A CA 1
ATOM 2502 C C . GLY A 1 333 ? 8.948 20.823 17.432 1.00 95.88 333 GLY A C 1
ATOM 2503 O O . GLY A 1 333 ? 8.839 21.618 18.361 1.00 95.88 333 GLY A O 1
ATOM 2504 N N . THR A 1 334 ? 7.869 20.227 16.912 1.00 97.88 334 THR A N 1
ATOM 2505 C CA . THR A 1 334 ? 6.532 20.420 17.495 1.00 97.88 334 THR A CA 1
ATOM 2506 C C . THR A 1 334 ? 6.424 19.653 18.814 1.00 97.88 334 THR A C 1
ATOM 2508 O O . THR A 1 334 ? 6.620 18.437 18.811 1.00 97.88 334 THR A O 1
ATOM 2511 N N . PRO A 1 335 ? 6.090 20.301 19.945 1.00 98.12 335 PRO A N 1
ATOM 2512 C CA . PRO A 1 335 ? 5.939 19.601 21.216 1.00 98.12 335 PRO A CA 1
ATOM 2513 C C . PRO A 1 335 ? 4.803 18.574 21.174 1.00 98.12 335 PRO A C 1
ATOM 2515 O O . PRO A 1 335 ? 3.724 18.860 20.651 1.00 98.12 335 PRO A O 1
ATOM 2518 N N . TRP A 1 336 ? 4.988 17.409 21.802 1.00 97.75 336 TRP A N 1
ATOM 2519 C CA . TRP A 1 336 ? 3.984 16.335 21.767 1.00 97.75 336 TRP A CA 1
ATOM 2520 C C . TRP A 1 336 ? 2.612 16.754 22.306 1.00 97.75 336 TRP A C 1
ATOM 2522 O O . TRP A 1 336 ? 1.586 16.336 21.777 1.00 97.75 336 TRP A O 1
ATOM 2532 N N . HIS A 1 337 ? 2.571 17.637 23.309 1.00 97.62 337 HIS A N 1
ATOM 2533 C CA . HIS A 1 337 ? 1.304 18.142 23.843 1.00 97.62 337 HIS A CA 1
ATOM 2534 C C . HIS A 1 337 ? 0.496 18.963 22.821 1.00 97.62 337 HIS A C 1
ATOM 2536 O O . HIS A 1 337 ? -0.725 19.007 22.936 1.00 97.62 337 HIS A O 1
ATOM 2542 N N . VAL A 1 338 ? 1.149 19.598 21.837 1.00 98.31 338 VAL A N 1
ATOM 2543 C CA . VAL A 1 338 ? 0.480 20.340 20.751 1.00 98.31 338 VAL A CA 1
ATOM 2544 C C . VAL A 1 338 ? -0.139 19.369 19.745 1.00 98.31 338 VAL A C 1
ATOM 2546 O O . VAL A 1 338 ? -1.248 19.601 19.269 1.00 98.31 338 VAL A O 1
ATOM 2549 N N . VAL A 1 339 ? 0.544 18.256 19.458 1.00 98.19 339 VAL A N 1
ATOM 2550 C CA . VAL A 1 339 ? 0.005 17.169 18.622 1.00 98.19 339 VAL A CA 1
ATOM 2551 C C . VAL A 1 339 ? -1.252 16.578 19.270 1.00 98.19 339 VAL A C 1
ATOM 2553 O O . VAL A 1 339 ? -2.289 16.464 18.619 1.00 98.19 339 VAL A O 1
ATOM 2556 N N . GLY A 1 340 ? -1.193 16.284 20.573 1.00 97.88 340 GLY A N 1
ATOM 2557 C CA . GLY A 1 340 ? -2.340 15.754 21.313 1.00 97.88 340 GLY A CA 1
ATOM 2558 C C . GLY A 1 340 ? -3.505 16.734 21.456 1.00 97.88 340 GLY A C 1
ATOM 2559 O O . GLY A 1 340 ? -4.661 16.318 21.415 1.00 97.88 340 GLY A O 1
ATOM 2560 N N . GLU A 1 341 ? -3.228 18.034 21.581 1.00 98.12 341 GLU A N 1
ATOM 2561 C CA . GLU A 1 341 ? -4.258 19.079 21.570 1.00 98.12 341 GLU A CA 1
ATOM 2562 C C . GLU A 1 341 ? -5.000 19.129 20.227 1.00 98.12 341 GLU A C 1
ATOM 2564 O O . GLU A 1 341 ? -6.231 19.162 20.213 1.00 98.12 341 GLU A O 1
ATOM 2569 N N . ALA A 1 342 ? -4.275 19.044 19.107 1.00 97.94 342 ALA A N 1
ATOM 2570 C CA . ALA A 1 342 ? -4.882 18.994 17.778 1.00 97.94 342 ALA A CA 1
ATOM 2571 C C . ALA A 1 342 ? -5.762 17.747 17.583 1.00 97.94 342 ALA A C 1
ATOM 2573 O O . ALA A 1 342 ? -6.876 17.862 17.074 1.00 97.94 342 ALA A O 1
ATOM 2574 N N . ALA A 1 343 ? -5.304 16.577 18.044 1.00 97.25 343 ALA A N 1
ATOM 2575 C CA . ALA A 1 343 ? -6.087 15.341 18.003 1.00 97.25 343 ALA A CA 1
ATOM 2576 C C . ALA A 1 343 ? -7.390 15.446 18.821 1.00 97.25 343 ALA A C 1
ATOM 2578 O O . ALA A 1 343 ? -8.463 15.051 18.359 1.00 97.25 343 ALA A O 1
ATOM 2579 N N . GLN A 1 344 ? -7.311 16.005 20.036 1.00 97.75 344 GLN A N 1
ATOM 2580 C CA . GLN A 1 344 ? -8.471 16.157 20.918 1.00 97.75 344 GLN A CA 1
ATOM 2581 C C . GLN A 1 344 ? -9.536 17.066 20.327 1.00 97.75 344 GLN A C 1
ATOM 2583 O O . GLN A 1 344 ? -10.720 16.751 20.442 1.00 97.75 344 GLN A O 1
ATOM 2588 N N . GLN A 1 345 ? -9.127 18.191 19.736 1.00 96.62 345 GLN A N 1
ATOM 2589 C CA . GLN A 1 345 ? -10.066 19.200 19.259 1.00 96.62 345 GLN A CA 1
ATOM 2590 C C . GLN A 1 345 ? -11.051 18.603 18.245 1.00 96.62 345 GLN A C 1
ATOM 2592 O O . GLN A 1 345 ? -12.254 18.772 18.407 1.00 96.62 345 GLN A O 1
ATOM 2597 N N . ALA A 1 346 ? -10.558 17.802 17.294 1.00 93.81 346 ALA A N 1
ATOM 2598 C CA . ALA A 1 346 ? -11.399 17.119 16.310 1.00 93.81 346 ALA A CA 1
ATOM 2599 C C . ALA A 1 346 ? -12.416 16.153 16.950 1.00 93.81 346 ALA A C 1
ATOM 2601 O O . ALA A 1 346 ? -13.560 16.067 16.511 1.00 93.81 346 ALA A O 1
ATOM 2602 N N . SER A 1 347 ? -12.024 15.444 18.015 1.00 94.69 347 SER A N 1
ATOM 2603 C CA . SER A 1 347 ? -12.946 14.548 18.728 1.00 94.69 347 SER A CA 1
ATOM 2604 C C . SER A 1 347 ? -14.037 15.330 19.465 1.00 94.69 347 SER A C 1
ATOM 2606 O O . SER A 1 347 ? -15.213 14.988 19.353 1.00 94.69 347 SER A O 1
ATOM 2608 N N . ILE A 1 348 ? -13.660 16.401 20.173 1.00 96.38 348 ILE A N 1
ATOM 2609 C CA . ILE A 1 348 ? -14.590 17.218 20.967 1.00 96.38 348 ILE A CA 1
ATOM 2610 C C . ILE A 1 348 ? -15.561 17.992 20.080 1.00 96.38 348 ILE A C 1
ATOM 2612 O O . ILE A 1 348 ? -16.748 18.054 20.400 1.00 96.38 348 ILE A O 1
ATOM 2616 N N . ASP A 1 349 ? -15.094 18.540 18.958 1.00 95.94 349 ASP A N 1
ATOM 2617 C CA . ASP A 1 349 ? -15.944 19.268 18.008 1.00 95.94 349 ASP A CA 1
ATOM 2618 C C . ASP A 1 349 ? -17.056 18.376 17.434 1.00 95.94 349 ASP A C 1
ATOM 2620 O O . ASP A 1 349 ? -18.160 18.848 17.158 1.00 95.94 349 ASP A O 1
ATOM 2624 N N . ALA A 1 350 ? -16.789 17.072 17.321 1.00 95.25 350 ALA A N 1
ATOM 2625 C CA . ALA A 1 350 ? -17.754 16.059 16.908 1.00 95.25 350 ALA A CA 1
ATOM 2626 C C . ALA A 1 350 ? -18.584 15.468 18.071 1.00 95.25 350 ALA A C 1
ATOM 2628 O O . ALA A 1 350 ? -19.439 14.616 17.839 1.00 95.25 350 ALA A O 1
ATOM 2629 N N . GLY A 1 351 ? -18.369 15.917 19.314 1.00 96.12 351 GLY A N 1
ATOM 2630 C CA . GLY A 1 351 ? -19.112 15.468 20.496 1.00 96.12 351 GLY A CA 1
ATOM 2631 C C . GLY A 1 351 ? -18.602 14.172 21.138 1.00 96.12 351 GLY A C 1
ATOM 2632 O O . GLY A 1 351 ? -19.351 13.531 21.874 1.00 96.12 351 GLY A O 1
ATOM 2633 N N . PHE A 1 352 ? -17.351 13.785 20.874 1.00 96.81 352 PHE A N 1
ATOM 2634 C CA . PHE A 1 352 ? -16.697 12.605 21.448 1.00 96.81 352 PHE A CA 1
ATOM 2635 C C . PHE A 1 352 ? -15.539 12.989 22.378 1.00 96.81 352 PHE A C 1
ATOM 2637 O O . PHE A 1 352 ? -14.985 14.084 22.312 1.00 96.81 352 PHE A O 1
ATOM 2644 N N . GLU A 1 353 ? -15.127 12.050 23.226 1.00 96.19 353 GLU A N 1
ATOM 2645 C CA . GLU A 1 353 ? -14.011 12.222 24.160 1.00 96.19 353 GLU A CA 1
ATOM 2646 C C . GLU A 1 353 ? -12.824 11.329 23.770 1.00 96.19 353 GLU A C 1
ATOM 2648 O O . GLU A 1 353 ? -13.038 10.167 23.417 1.00 96.19 353 GLU A O 1
ATOM 2653 N N . PRO A 1 354 ? -11.569 11.806 23.860 1.00 95.38 354 PRO A N 1
ATOM 2654 C CA . PRO A 1 354 ? -10.404 10.965 23.616 1.00 95.38 354 PRO A CA 1
ATOM 2655 C C . PRO A 1 354 ? -10.162 9.980 24.771 1.00 95.38 354 PRO A C 1
ATOM 2657 O O . PRO A 1 354 ? -10.262 10.335 25.952 1.00 95.38 354 PRO A O 1
ATOM 2660 N N . ILE A 1 355 ? -9.755 8.751 24.447 1.00 94.19 355 ILE A N 1
ATOM 2661 C CA . ILE A 1 355 ? -9.274 7.782 25.442 1.00 94.19 355 ILE A CA 1
ATOM 2662 C C . ILE A 1 355 ? -7.842 8.162 25.842 1.00 94.19 355 ILE A C 1
ATOM 2664 O O . ILE A 1 355 ? -6.927 8.163 25.026 1.00 94.19 355 ILE A O 1
ATOM 2668 N N . ARG A 1 356 ? -7.639 8.513 27.117 1.00 91.56 356 ARG A N 1
ATOM 2669 C CA . ARG A 1 356 ? -6.403 9.178 27.589 1.00 91.56 356 ARG A CA 1
ATOM 2670 C C . ARG A 1 356 ? -5.265 8.234 27.984 1.00 91.56 356 ARG A C 1
ATOM 2672 O O . ARG A 1 356 ? -4.144 8.693 28.195 1.00 91.56 356 ARG A O 1
ATOM 2679 N N . ASN A 1 357 ? -5.557 6.947 28.154 1.00 87.62 357 ASN A N 1
ATOM 2680 C CA . ASN A 1 357 ? -4.584 5.910 28.512 1.00 87.62 357 ASN A CA 1
ATOM 2681 C C . ASN A 1 357 ? -4.103 5.088 27.305 1.00 87.62 357 ASN A C 1
ATOM 2683 O O . ASN A 1 357 ? -3.344 4.143 27.499 1.00 87.62 357 ASN A O 1
ATOM 2687 N N . LEU A 1 358 ? -4.537 5.444 26.095 1.00 91.81 358 LEU A N 1
ATOM 2688 C CA . LEU A 1 358 ? -4.001 4.938 24.835 1.00 91.81 358 LEU A CA 1
ATOM 2689 C C . LEU A 1 358 ? -3.249 6.068 24.131 1.00 91.81 358 LEU A C 1
ATOM 2691 O O . LEU A 1 358 ? -3.525 7.252 24.346 1.00 91.81 358 LEU A O 1
ATOM 2695 N N . SER A 1 359 ? -2.221 5.722 23.37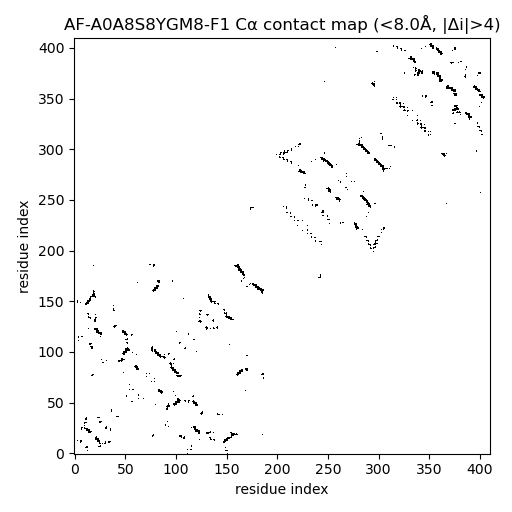1 1.00 93.19 359 SER A N 1
ATOM 2696 C CA . SER A 1 359 ? -1.285 6.691 22.808 1.00 93.19 359 SER A CA 1
ATOM 2697 C C . SER A 1 359 ? -0.648 6.136 21.559 1.00 93.19 359 SER A C 1
ATOM 2699 O O . SER A 1 359 ? -0.371 4.945 21.514 1.00 93.19 359 SER A O 1
ATOM 2701 N N . GLY A 1 360 ? -0.331 7.036 20.629 1.00 96.56 360 GLY A N 1
ATOM 2702 C CA . GLY A 1 360 ? 0.618 6.718 19.573 1.00 96.56 360 GLY A CA 1
ATOM 2703 C C . GLY A 1 360 ? 2.016 6.504 20.146 1.00 96.56 360 GLY A C 1
ATOM 2704 O O . GLY A 1 360 ? 2.284 6.774 21.326 1.00 96.56 360 GLY A O 1
ATOM 2705 N N . HIS A 1 361 ? 2.946 6.075 19.307 1.00 96.50 361 HIS A N 1
ATOM 2706 C CA . HIS A 1 361 ? 4.292 5.732 19.754 1.00 96.50 361 HIS A CA 1
ATOM 2707 C C . HIS A 1 361 ? 5.346 5.938 18.672 1.00 96.50 361 HIS A C 1
ATOM 2709 O O . HIS A 1 361 ? 5.047 6.110 17.490 1.00 96.50 361 HIS A O 1
ATOM 2715 N N . LYS A 1 362 ? 6.611 5.978 19.096 1.00 96.12 362 LYS A N 1
ATOM 2716 C CA . LYS A 1 362 ? 7.757 5.909 18.186 1.00 96.12 362 LYS A CA 1
ATOM 2717 C C . LYS A 1 362 ? 8.115 4.456 17.916 1.00 96.12 362 LYS A C 1
ATOM 2719 O O . LYS A 1 362 ? 8.218 3.648 18.840 1.00 96.12 362 LYS A O 1
ATOM 2724 N N . MET A 1 363 ? 8.386 4.192 16.648 1.00 95.88 363 MET A N 1
ATOM 2725 C CA . MET A 1 363 ? 8.852 2.919 16.140 1.00 95.88 363 MET A CA 1
ATOM 2726 C C . MET A 1 363 ? 10.313 3.021 15.720 1.00 95.88 363 MET A C 1
ATOM 2728 O O . MET A 1 363 ? 10.757 3.996 15.111 1.00 95.88 363 MET A O 1
ATOM 2732 N N . GLU A 1 364 ? 11.047 1.952 15.988 1.00 93.56 364 GLU A N 1
ATOM 2733 C CA . GLU A 1 364 ? 12.379 1.718 15.451 1.00 93.56 364 GLU A CA 1
ATOM 2734 C C . GLU A 1 364 ? 12.415 0.341 14.796 1.00 93.56 364 GLU A C 1
ATOM 2736 O O . GLU A 1 364 ? 11.519 -0.493 14.957 1.00 93.56 364 GLU A O 1
ATOM 2741 N N . ARG A 1 365 ? 13.456 0.081 14.011 1.00 91.19 365 ARG A N 1
ATOM 2742 C CA . ARG A 1 365 ? 13.598 -1.210 13.346 1.00 91.19 365 ARG A CA 1
ATOM 2743 C C . ARG A 1 365 ? 13.633 -2.328 14.400 1.00 91.19 365 ARG A C 1
ATOM 2745 O O . ARG A 1 365 ? 14.482 -2.311 15.283 1.00 91.19 365 ARG A O 1
ATOM 2752 N N . TRP A 1 366 ? 12.729 -3.302 14.273 1.00 89.19 366 TRP A N 1
ATOM 2753 C CA . TRP A 1 366 ? 12.477 -4.399 15.229 1.00 89.19 366 TRP A CA 1
ATOM 2754 C C . TRP A 1 366 ? 11.886 -3.996 16.583 1.00 89.19 366 TRP A C 1
ATOM 2756 O O . TRP A 1 366 ? 11.752 -4.853 17.455 1.00 89.19 366 TRP A O 1
ATOM 2766 N N . ASN A 1 367 ? 11.518 -2.733 16.772 1.00 91.00 367 ASN A N 1
ATOM 2767 C CA . ASN A 1 367 ? 11.019 -2.238 18.044 1.00 91.00 367 ASN A CA 1
ATOM 2768 C C . ASN A 1 367 ? 9.742 -1.423 17.838 1.00 91.00 367 ASN A C 1
ATOM 2770 O O . ASN A 1 367 ? 9.798 -0.263 17.432 1.00 91.00 367 ASN A O 1
ATOM 2774 N N . LEU A 1 368 ? 8.601 -2.052 18.133 1.00 91.88 368 LEU A N 1
ATOM 2775 C CA . LEU A 1 368 ? 7.284 -1.426 18.013 1.00 91.88 368 LEU A CA 1
ATOM 2776 C C . LEU A 1 368 ? 7.128 -0.250 18.980 1.00 91.88 368 LEU A C 1
ATOM 2778 O O . LEU A 1 368 ? 6.576 0.761 18.595 1.00 91.88 368 LEU A O 1
ATOM 2782 N N . HIS A 1 369 ? 7.673 -0.343 20.195 1.00 91.31 369 HIS A N 1
ATOM 2783 C CA . HIS A 1 369 ? 7.550 0.703 21.209 1.00 91.31 369 HIS A CA 1
ATOM 2784 C C . HIS A 1 369 ? 8.932 1.190 21.658 1.00 91.31 369 HIS A C 1
ATOM 2786 O O . HIS A 1 369 ? 9.494 0.708 22.644 1.00 91.31 369 HIS A O 1
ATOM 2792 N N . SER A 1 370 ? 9.487 2.193 20.974 1.00 89.81 370 SER A N 1
ATOM 2793 C CA . SER A 1 370 ? 10.847 2.693 21.225 1.00 89.81 370 SER A CA 1
ATOM 2794 C C . SER A 1 370 ? 10.933 3.782 22.310 1.00 89.81 370 SER A C 1
ATOM 2796 O O . SER A 1 370 ? 11.793 4.663 22.266 1.00 89.81 370 SER A O 1
ATOM 2798 N N . GLY A 1 371 ? 10.034 3.735 23.299 1.00 86.38 371 GLY A N 1
ATOM 2799 C CA . GLY A 1 371 ? 10.100 4.553 24.518 1.00 86.38 371 GLY A CA 1
ATOM 2800 C C . GLY A 1 371 ? 9.549 5.981 24.423 1.00 86.38 371 GLY A C 1
ATOM 2801 O O . GLY A 1 371 ? 9.573 6.689 25.427 1.00 86.38 371 GLY A O 1
ATOM 2802 N N . VAL A 1 372 ? 9.029 6.404 23.267 1.00 92.94 372 VAL A N 1
ATOM 2803 C CA . VAL A 1 372 ? 8.300 7.676 23.121 1.00 92.94 372 VAL A CA 1
ATOM 2804 C C . VAL A 1 372 ? 6.822 7.374 22.920 1.00 92.94 372 VAL A C 1
ATOM 2806 O O . VAL A 1 372 ? 6.469 6.623 22.013 1.00 92.94 372 VAL A O 1
ATOM 2809 N N . SER A 1 373 ? 5.977 7.988 23.746 1.00 94.31 373 SER A N 1
ATOM 2810 C CA . SER A 1 373 ? 4.520 7.941 23.626 1.00 94.31 373 SER A CA 1
ATOM 2811 C C . SER A 1 373 ? 3.994 9.297 23.166 1.00 94.31 373 SER A C 1
ATOM 2813 O O . SER A 1 373 ? 4.481 10.343 23.599 1.00 94.31 373 SER A O 1
ATOM 2815 N N . ILE A 1 374 ? 2.994 9.273 22.294 1.00 96.88 374 ILE A N 1
ATOM 2816 C CA . ILE A 1 374 ? 2.412 10.440 21.637 1.00 96.88 374 ILE A CA 1
ATOM 2817 C C . ILE A 1 374 ? 0.979 10.593 22.154 1.00 96.88 374 ILE A C 1
ATOM 2819 O O . ILE A 1 374 ? 0.153 9.703 21.931 1.00 96.88 374 ILE A O 1
ATOM 2823 N N . PRO A 1 375 ? 0.656 11.692 22.854 1.00 96.69 375 PRO A N 1
ATOM 2824 C CA . PRO A 1 375 ? -0.668 11.873 23.418 1.00 96.69 375 PRO A CA 1
ATOM 2825 C C . PRO A 1 375 ? -1.681 12.128 22.305 1.00 96.69 375 PRO A C 1
ATOM 2827 O O . PRO A 1 375 ? -1.409 12.882 21.376 1.00 96.69 375 PRO A O 1
ATOM 2830 N N . MET A 1 376 ? -2.880 11.571 22.455 1.00 96.56 376 MET A N 1
ATOM 2831 C CA . MET A 1 376 ? -4.042 11.871 21.602 1.00 96.56 376 MET A CA 1
ATOM 2832 C C . MET A 1 376 ? -5.048 12.777 22.321 1.00 96.56 376 MET A C 1
ATOM 2834 O O . MET A 1 376 ? -6.234 12.811 22.000 1.00 96.56 376 MET A O 1
ATOM 2838 N N . PHE A 1 377 ? -4.562 13.483 23.347 1.00 96.75 377 PHE A N 1
ATOM 2839 C CA . PHE A 1 377 ? -5.323 14.445 24.123 1.00 96.75 377 PHE A CA 1
ATOM 2840 C C . PHE A 1 377 ? -4.459 15.638 24.561 1.00 96.75 377 PHE A C 1
ATOM 2842 O O . PHE A 1 377 ? -3.233 15.543 24.647 1.00 96.75 377 PHE A O 1
ATOM 2849 N N . ALA A 1 378 ? -5.100 16.758 24.887 1.00 96.44 378 ALA A N 1
ATOM 2850 C CA . ALA A 1 378 ? -4.517 17.980 25.425 1.00 96.44 378 ALA A CA 1
ATOM 2851 C C . ALA A 1 378 ? -3.987 17.754 26.854 1.00 96.44 378 ALA A C 1
ATOM 2853 O O . ALA A 1 378 ? -4.588 18.140 27.857 1.00 96.44 378 ALA A O 1
ATOM 2854 N N . CYS A 1 379 ? -2.833 17.098 26.957 1.00 94.75 379 CYS A N 1
ATOM 2855 C CA . CYS A 1 379 ? -2.197 16.755 28.227 1.00 94.75 379 CYS A CA 1
ATOM 2856 C C . CYS A 1 379 ? -1.497 17.947 28.908 1.00 94.75 379 CYS A C 1
ATOM 2858 O O . CYS A 1 379 ? -1.147 17.864 30.088 1.00 94.75 379 CYS A O 1
ATOM 2860 N N . GLY A 1 380 ? -1.293 19.040 28.165 1.00 96.06 380 GLY A N 1
ATOM 2861 C CA . GLY A 1 380 ? -0.570 20.237 28.587 1.00 96.06 380 GLY A CA 1
ATOM 2862 C C . GLY A 1 380 ? 0.961 20.073 28.584 1.00 96.06 380 GLY A C 1
ATOM 2863 O O . GLY A 1 380 ? 1.473 18.952 28.609 1.00 96.06 380 GLY A O 1
ATOM 2864 N N . PRO A 1 381 ? 1.713 21.190 28.596 1.00 96.12 381 PRO A N 1
ATOM 2865 C CA . PRO A 1 381 ? 3.176 21.190 28.456 1.00 96.12 381 PRO A CA 1
ATOM 2866 C C . PRO A 1 381 ? 3.927 20.578 29.648 1.00 96.12 381 PRO A C 1
ATOM 2868 O O . PRO A 1 381 ? 5.078 20.178 29.517 1.00 96.12 381 PRO A O 1
ATOM 2871 N N . ASN A 1 382 ? 3.286 20.498 30.817 1.00 93.56 382 ASN A N 1
ATOM 2872 C CA . ASN A 1 382 ? 3.900 20.002 32.052 1.00 93.56 382 ASN A CA 1
ATOM 2873 C C . ASN A 1 382 ? 3.577 18.526 32.338 1.00 93.56 382 ASN A C 1
ATOM 2875 O O . ASN A 1 382 ? 3.835 18.048 33.445 1.00 93.56 382 ASN A O 1
ATOM 2879 N N . ASN A 1 383 ? 2.981 17.801 31.384 1.00 93.31 383 ASN A N 1
ATOM 2880 C CA . ASN A 1 383 ? 2.643 16.400 31.593 1.00 93.31 383 ASN A CA 1
ATOM 2881 C C . ASN A 1 383 ? 3.919 15.549 31.764 1.00 93.31 383 ASN A C 1
ATOM 2883 O O . ASN A 1 383 ? 4.818 15.613 30.923 1.00 93.31 383 ASN A O 1
ATOM 2887 N N . PRO A 1 384 ? 4.031 14.732 32.827 1.00 89.06 384 PRO A N 1
ATOM 2888 C CA . PRO A 1 384 ? 5.242 13.959 33.066 1.00 89.06 384 PRO A CA 1
ATOM 2889 C C . PRO A 1 384 ? 5.438 12.793 32.084 1.00 89.06 384 PRO A C 1
ATOM 2891 O O . PRO A 1 384 ? 6.581 12.367 31.925 1.00 89.06 384 PRO A O 1
ATOM 2894 N N . GLY A 1 385 ? 4.365 12.293 31.458 1.00 87.25 385 GLY A N 1
ATOM 2895 C CA . GLY A 1 385 ? 4.374 11.139 30.553 1.00 87.25 385 GLY A CA 1
ATOM 2896 C C . GLY A 1 385 ? 4.580 11.476 29.073 1.00 87.25 385 GLY A C 1
ATOM 2897 O O . GLY A 1 385 ? 5.053 10.624 28.333 1.00 87.25 385 GLY A O 1
ATOM 2898 N N . TYR A 1 386 ? 4.298 12.714 28.650 1.00 92.00 386 TYR A N 1
ATOM 2899 C CA . TYR A 1 386 ? 4.386 13.142 27.244 1.00 92.00 386 TYR A CA 1
ATOM 2900 C C . TYR A 1 386 ? 5.351 14.319 27.083 1.00 92.00 386 TYR A C 1
ATOM 2902 O O . TYR A 1 386 ? 4.951 15.458 26.840 1.00 92.00 386 TYR A O 1
ATOM 2910 N N . LYS A 1 387 ? 6.643 14.044 27.279 1.00 90.12 387 LYS A N 1
ATOM 2911 C CA . LYS A 1 387 ? 7.718 15.041 27.179 1.00 90.12 387 LYS A CA 1
ATOM 2912 C C . LYS A 1 387 ? 8.429 14.955 25.838 1.00 90.12 387 LYS A C 1
ATOM 2914 O O . LYS A 1 387 ? 8.591 13.870 25.292 1.00 90.12 387 LYS A O 1
ATOM 2919 N N . GLY A 1 388 ? 8.938 16.093 25.380 1.00 93.88 388 GLY A N 1
ATOM 2920 C CA . GLY A 1 388 ? 9.707 16.196 24.146 1.00 93.88 388 GLY A CA 1
ATOM 2921 C C . GLY A 1 388 ? 8.873 16.700 22.975 1.00 93.88 388 GLY A C 1
ATOM 2922 O O . GLY A 1 388 ? 7.805 17.294 23.148 1.00 93.88 388 GLY A O 1
ATOM 2923 N N . GLU A 1 389 ? 9.406 16.474 21.787 1.00 97.00 389 GLU A N 1
ATOM 2924 C CA . GLU A 1 389 ? 8.921 17.029 20.532 1.00 97.00 389 GLU A CA 1
ATOM 2925 C C . GLU A 1 389 ? 9.105 16.024 19.395 1.00 97.00 389 GLU A C 1
ATOM 2927 O O . GLU A 1 389 ? 9.841 15.044 19.528 1.00 97.00 389 GLU A O 1
ATOM 2932 N N . VAL A 1 390 ? 8.428 16.275 18.278 1.00 96.50 390 VAL A N 1
ATOM 2933 C CA . VAL A 1 390 ? 8.573 15.502 17.044 1.00 96.50 390 VAL A CA 1
ATOM 2934 C C . VAL A 1 390 ? 10.024 15.591 16.567 1.00 96.50 390 VAL A C 1
ATOM 2936 O O . VAL A 1 390 ? 10.531 16.683 16.302 1.00 96.50 390 VAL A O 1
ATOM 2939 N N . GLU A 1 391 ? 10.698 14.452 16.425 1.00 93.38 391 GLU A N 1
ATOM 2940 C CA . GLU A 1 391 ? 12.094 14.399 15.987 1.00 93.38 391 GLU A CA 1
ATOM 2941 C C . GLU A 1 391 ? 12.173 14.275 14.461 1.00 93.38 391 GLU A C 1
ATOM 2943 O O . GLU A 1 391 ? 11.413 13.539 13.826 1.00 93.38 391 GLU A O 1
ATOM 2948 N N . ALA A 1 392 ? 13.138 14.963 13.846 1.00 90.19 392 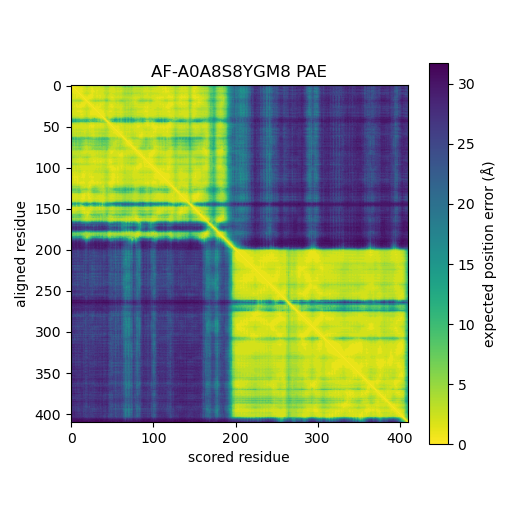ALA A N 1
ATOM 2949 C CA . ALA A 1 392 ? 13.425 14.766 12.430 1.00 90.19 392 ALA A CA 1
ATOM 2950 C C . ALA A 1 392 ? 13.948 13.340 12.180 1.00 90.19 392 ALA A C 1
ATOM 2952 O O . ALA A 1 392 ? 14.864 12.881 12.859 1.00 90.19 392 ALA A O 1
ATOM 2953 N N . GLY A 1 393 ? 13.382 12.655 11.182 1.00 86.25 393 GLY A N 1
ATOM 2954 C CA . GLY A 1 393 ? 13.764 11.284 10.822 1.00 86.25 393 GLY A CA 1
ATOM 2955 C C . GLY A 1 393 ? 13.151 10.188 11.702 1.00 86.25 393 GLY A C 1
ATOM 2956 O O . GLY A 1 393 ? 13.408 9.014 11.447 1.00 86.25 393 GLY A O 1
ATOM 2957 N N . GLY A 1 394 ? 12.338 10.539 12.704 1.00 91.12 394 GLY A N 1
ATOM 2958 C CA . GLY A 1 394 ? 11.592 9.560 13.491 1.00 91.12 394 GLY A CA 1
ATOM 2959 C C . GLY A 1 394 ? 10.465 8.896 12.693 1.00 91.12 394 GLY A C 1
ATOM 2960 O O . GLY A 1 394 ? 9.878 9.505 11.796 1.00 91.12 394 GLY A O 1
ATOM 2961 N N . VAL A 1 395 ? 10.151 7.647 13.045 1.00 94.88 395 VAL A N 1
ATOM 2962 C CA . VAL A 1 395 ? 8.987 6.914 12.536 1.00 94.88 395 VAL A CA 1
ATOM 2963 C C . VAL A 1 395 ? 8.002 6.738 13.683 1.00 94.88 395 VAL A C 1
ATOM 2965 O O . VAL A 1 395 ? 8.392 6.324 14.773 1.00 94.88 395 VAL A O 1
ATOM 2968 N N . TYR A 1 396 ? 6.737 7.072 13.452 1.00 96.56 396 TYR A N 1
ATOM 2969 C CA . TYR A 1 396 ? 5.731 7.158 14.506 1.00 96.56 396 TYR A CA 1
ATOM 2970 C C . TYR A 1 396 ? 4.410 6.534 14.059 1.00 96.56 396 TYR A C 1
ATOM 2972 O O . TYR A 1 396 ? 4.002 6.727 12.912 1.00 96.56 396 TYR A O 1
ATOM 2980 N N . ALA A 1 397 ? 3.738 5.836 14.971 1.00 97.19 397 ALA A N 1
ATOM 2981 C CA . ALA A 1 397 ? 2.338 5.457 14.844 1.00 97.19 397 ALA A CA 1
ATOM 2982 C C . ALA A 1 397 ? 1.466 6.535 15.506 1.00 97.19 397 ALA A C 1
ATOM 2984 O O . ALA A 1 397 ? 1.743 6.978 16.622 1.00 97.19 397 ALA A O 1
ATOM 2985 N N . ILE A 1 398 ? 0.433 6.997 14.797 1.00 97.69 398 ILE A N 1
ATOM 2986 C CA . ILE A 1 398 ? -0.509 8.016 15.276 1.00 97.69 398 ILE A CA 1
ATOM 2987 C C . ILE A 1 398 ? -1.880 7.366 15.421 1.00 97.69 398 ILE A C 1
ATOM 2989 O O . ILE A 1 398 ? -2.530 7.048 14.425 1.00 97.69 398 ILE A O 1
ATOM 2993 N N . GLU A 1 399 ? -2.305 7.186 16.669 1.00 95.50 399 GLU A N 1
ATOM 2994 C CA . GLU A 1 399 ? -3.388 6.266 17.027 1.00 95.50 399 GLU A CA 1
ATOM 2995 C C . GLU A 1 399 ? -4.426 6.945 17.933 1.00 95.50 399 GLU A C 1
ATOM 2997 O O . GLU A 1 399 ? -4.451 6.723 19.145 1.00 95.50 399 GLU A O 1
ATOM 3002 N N . PRO A 1 400 ? -5.271 7.839 17.398 1.00 96.00 400 PRO A N 1
ATOM 3003 C CA . PRO A 1 400 ? -6.343 8.435 18.178 1.00 96.00 400 PRO A CA 1
ATOM 3004 C C . PRO A 1 400 ? -7.465 7.429 18.436 1.00 96.00 400 PRO A C 1
ATOM 3006 O O . PRO A 1 400 ? -7.973 6.776 17.526 1.00 96.00 400 PRO A O 1
ATOM 3009 N N . PHE A 1 401 ? -7.917 7.393 19.685 1.00 96.38 401 PHE A N 1
ATOM 3010 C CA . PHE A 1 401 ? -9.070 6.618 20.127 1.00 96.38 401 PHE A CA 1
ATOM 3011 C C . PHE A 1 401 ? -10.106 7.570 20.712 1.00 96.38 401 PHE A C 1
ATOM 3013 O O . PHE A 1 401 ? -9.764 8.402 21.557 1.00 96.38 401 PHE A O 1
ATOM 3020 N N . ASN A 1 402 ? -11.367 7.432 20.307 1.00 96.12 402 ASN A N 1
ATOM 3021 C CA . ASN A 1 402 ? -12.466 8.229 20.843 1.00 96.12 402 ASN A CA 1
ATOM 3022 C C . ASN A 1 402 ? -13.574 7.351 21.446 1.00 96.12 402 ASN A C 1
ATOM 3024 O O . ASN A 1 402 ? -13.716 6.169 21.134 1.00 96.12 402 ASN A O 1
ATOM 3028 N N . THR A 1 403 ? -14.355 7.940 22.344 1.00 95.19 403 THR A N 1
ATOM 3029 C CA . THR A 1 403 ? -15.489 7.308 23.016 1.00 95.19 403 THR A CA 1
ATOM 3030 C C . THR A 1 403 ? -16.663 8.277 23.105 1.00 95.19 403 THR A C 1
ATOM 3032 O O . THR A 1 403 ? -16.494 9.495 23.086 1.00 95.19 403 THR A O 1
ATOM 3035 N N . THR A 1 404 ? -17.871 7.737 23.238 1.00 92.75 404 THR A N 1
ATOM 3036 C CA . THR A 1 404 ? -19.095 8.517 23.479 1.00 92.75 404 THR A CA 1
ATOM 3037 C C . THR A 1 404 ? -19.169 9.058 24.911 1.00 92.75 404 THR A C 1
ATOM 3039 O O . THR A 1 404 ? -20.080 9.818 25.231 1.00 92.75 404 THR A O 1
ATOM 3042 N N . GLY A 1 405 ? -18.258 8.640 25.802 1.00 81.62 405 GLY A N 1
ATOM 3043 C CA . GLY A 1 405 ? -18.196 9.086 27.199 1.00 81.62 405 GLY A CA 1
ATOM 3044 C C . GLY A 1 405 ? -19.338 8.575 28.088 1.00 81.62 405 GLY A C 1
ATOM 3045 O O . GLY A 1 405 ? -19.320 8.805 29.299 1.00 81.62 405 GLY A O 1
ATOM 3046 N N . LYS A 1 406 ? -20.316 7.858 27.518 1.00 68.75 406 LYS A N 1
ATOM 3047 C CA . LYS A 1 406 ? -21.371 7.179 28.271 1.00 68.75 406 LYS A CA 1
ATOM 3048 C C . LYS A 1 406 ? -20.735 6.049 29.078 1.00 68.75 406 LYS A C 1
ATOM 3050 O O . LYS A 1 406 ? -20.108 5.156 28.516 1.00 68.75 406 LYS A O 1
ATOM 3055 N N . LYS A 1 407 ? -20.876 6.112 30.401 1.00 53.34 407 LYS A N 1
ATOM 3056 C CA . LYS A 1 407 ? -20.593 4.968 31.271 1.00 53.34 407 LYS A CA 1
ATOM 3057 C C . LYS A 1 407 ? -21.721 3.954 31.106 1.00 53.34 407 LYS A C 1
ATOM 3059 O O . LYS A 1 407 ? -22.857 4.355 30.861 1.00 53.34 407 LYS A O 1
ATOM 3064 N N . TRP A 1 408 ? -21.401 2.673 31.243 1.00 46.59 408 TRP A N 1
ATOM 3065 C CA . TRP A 1 408 ? -22.423 1.663 31.480 1.00 46.59 408 TRP A CA 1
ATOM 3066 C C . TRP A 1 408 ? -23.090 1.999 32.820 1.00 46.59 408 TRP A C 1
ATOM 3068 O O . TRP A 1 408 ? -22.388 2.219 33.810 1.00 46.59 408 TRP A O 1
ATOM 3078 N N . ASP A 1 409 ? -24.413 2.141 32.828 1.00 42.09 409 ASP A N 1
ATOM 3079 C CA . ASP A 1 409 ? -25.162 2.022 34.074 1.00 42.09 409 ASP A CA 1
ATOM 3080 C C . ASP A 1 409 ? -25.174 0.517 34.390 1.00 42.09 409 ASP A C 1
ATOM 3082 O O . ASP A 1 409 ? -25.681 -0.258 33.579 1.00 42.09 409 ASP A O 1
ATOM 3086 N N . ASP A 1 410 ? -24.532 0.121 35.496 1.00 35.84 410 ASP A N 1
ATOM 3087 C CA . ASP A 1 410 ? -24.489 -1.269 35.992 1.00 35.84 410 ASP A CA 1
ATOM 3088 C C . ASP A 1 410 ? -25.885 -1.904 36.127 1.00 35.84 410 ASP A C 1
ATOM 3090 O O . ASP A 1 410 ? -26.797 -1.244 36.691 1.00 35.84 410 ASP A O 1
#

Mean predicted aligned error: 15.26 Å

Nearest PDB structures (foldseek):
  2dfi-assembly1_B  TM=9.340E-01  e=2.970E-17  Pyrococcus furiosus
  6m00-assembly1_A  TM=9.360E-01  e=1.977E-16  Pyrococcus furiosus DSM 3638
  6lvh-assembly1_A  TM=9.227E-01  e=1.560E-16  Pyrococcus furiosus DSM 3638
  8bqx-assembly1_x  TM=8.275E-01  e=1.919E-12  Saccharomyces cerevisiae
  1qxz-assembly1_A  TM=8.197E-01  e=3.469E-12  Staphylococcus aureus

Solvent-accessible surface area (backbone atoms only — not comparable to full-atom values): 21834 Å² total; per-residue (Å²): 109,68,68,56,50,56,42,26,75,72,44,32,44,30,18,34,33,34,61,19,48,13,18,36,24,23,42,93,41,75,72,22,45,50,54,53,34,58,64,33,73,51,68,69,92,60,57,42,31,32,32,25,59,36,68,72,66,42,44,80,54,26,60,70,62,79,70,56,57,64,56,51,72,76,43,58,75,34,21,51,29,42,33,30,19,32,73,55,80,45,60,62,46,41,37,22,54,45,28,33,40,24,44,50,53,29,67,68,40,33,57,50,28,71,74,69,44,56,26,34,47,35,70,31,43,51,76,94,54,83,63,46,40,39,6,44,62,24,18,58,74,54,48,52,102,88,51,80,48,45,40,38,88,42,69,22,82,43,74,55,56,52,22,32,32,37,44,28,80,54,67,82,44,83,86,42,87,52,76,42,76,78,37,88,29,35,71,67,85,86,65,88,79,72,94,67,75,65,75,58,56,50,31,31,50,51,12,37,51,42,22,51,50,30,52,69,68,42,58,80,63,62,36,60,76,35,48,55,46,61,50,37,55,49,37,55,52,45,31,48,75,64,56,31,39,71,64,43,81,49,19,56,19,52,61,88,46,86,64,84,39,54,69,62,70,87,79,59,74,62,90,91,58,89,76,76,70,45,41,48,72,64,38,41,36,36,45,36,36,29,13,21,31,99,33,24,58,13,70,46,70,50,72,51,52,16,79,67,81,61,90,53,54,66,60,53,48,21,34,51,47,10,34,53,42,24,56,74,44,67,44,66,71,33,41,33,29,57,26,1,33,40,14,27,50,39,21,46,78,68,68,30,41,53,47,83,91,50,53,14,28,26,42,45,77,74,32,76,74,61,85,45,56,34,45,30,34,66,62,45,90,81,32,89,80,40,72,63,49,36,57,79,91,65,46,70,42,79,54,49,48,68,39,80,76,73,72,84,83,130